Protein AF-0000000066106221 (afdb_homodimer)

Sequence (458 aa):
MFNNSFWIFFAIIHFIIVLLFYKGFGKMGLFVWIGFATVCANLQVVKTVELFGLTATLGNVMYGTIFFATDVLNEKYGPAEARKAVWLGFSTLLTLTFVMQGVLLFEPASSDISQTALETIFGFLPRVALGSLLAFIFSQTLDVYVYSAIRRIFPSDRLLWLRNGGSTAVSQLFDTFIFTAVAFLGIYPADVWLHIFISTYLIKFAVSLISLPYAYAAKKMIPNDERSSMFNNSFWIFFAIIHFIIVLLFYKGFGKMGLFVWIGFATVCANLQVVKTVELFGLTATLGNVMYGTIFFATDVLNEKYGPAEARKAVWLGFSTLLTLTFVMQGVLLFEPASSDISQTALETIFGFLPRVALGSLLAFIFSQTLDVYVYSAIRRIFPSDRLLWLRNGGSTAVSQLFDTFIFTAVAFLGIYPADVWLHIFISTYLIKFAVSLISLPYAYAAKKMIPNDERSS

Radius of gyration: 23.15 Å; Cα contacts (8 Å, |Δi|>4): 607; chains: 2; bounding box: 80×56×46 Å

Secondary structure (DSSP, 8-state):
-HHHHHHHHHHHHHHHHHHHHHHHHHHHHHHHHHHHHHHHHHHHTT-EEEETTEEEETHHHHHHHHHHHHHHHHHHH-HHHHHHHHHHHHHHHHHHHHHHHHHHHSPBPTT---HHHHHHHHTTHHHHHHHHHHHHHHHHHHHHHHHHHHHHH---GGGHHHHHHHHHHHHHHHHHHHHHHHHHBTTB-HHHHHHHHHHHHHHHHHHHHHHHHHHHHHHH---TTTTT-/-HHHHHHHHHHHHHHHHHHHHHHHHHHHHHHHHHHHHHHHHHHHTT-EEEETTEEEETHHHHHHHHHHHHHHHHHHH-HHHHHHHHHHHHHHHHHHHHHHHHHHHSPBPTT---HHHHHHHHTTHHHHHHHHHHHHHHHHHHHHHHHHHHHHH---GGGHHHHHHHHHHHHHHHHHHHHHHHHHBTTB-HHHHHHHHHHHHHHHHHHHHHHHHHHHHHHH---TTTTT-

Organism: Bacillus subtilis (strain 168) (NCBI:txid224308)

Foldseek 3Di:
DVCAVVLVVVLLVLLVVLLVLCQAPNLVSLLVLLLVLLVVLLQQQLDWDAYPNFIATSSLSSVLSNVLSLVLCCVPVRVVSSVVSVVSNLVSLVVVLVVLVVVLPDDDDPPDDCNVVSCSRNVLSVQLSVLQVVLVVQLVVQLVVQLVVVCVVVVDVVCVVVSNVVSNLVSVLSSLVSNLCSRCVPPDDPVNSVRHSVCSSVVNVVSNVVSVVSSVVSVVHDHPVRVVD/DVCAVVLVVVLLVLLVVLLVLCQAPNLVSLLVLLLVLLVVLLQQQLDWDAYPNFIATSSLSSVLSNVLSLVLCCVPVRVVSSVVSVVSNLVSLVVVLVVLVVVLPDDDDPPDDCNVVSCSRNVLSVQLSVLQVVLVVQLVVQLVVQLVVVCVVVVDVVCVVVSNVVSNLVSVLSSLVSNLCSRCVPPDDPVNSVRHSVCSSVVNVVSNVVSVVSSVVSVVRDHPVRVVD

Nearest PDB structures (foldseek):
  3oib-assembly1_A  TM=2.694E-01  e=7.661E+00  Mycolicibacterium smegmatis MC2 155
  7xgf-assembly2_D  TM=2.205E-01  e=6.653E+00  synthetic construct
  3oib-assembly1_A  TM=2.694E-01  e=7.526E+00  Mycolicibacterium smegmatis MC2 155
  7xgf-assembly2_D  TM=2.204E-01  e=6.531E+00  synthetic construct

pLDDT: mean 87.38, std 8.88, range [43.72, 96.81]

InterPro domains:
  IPR003744 Queuosine precursor transporter [MF_02088] (28-228)
  IPR003744 Queuosine precursor transporter [PF02592] (57-217)
  IPR003744 Queuosine precursor transporter [PTHR34300] (17-222)
  IPR003744 Queuosine precursor transporter [TIGR00697] (26-224)

Solvent-accessible surface area (backbone atoms only — not comparable to full-atom values): 22861 Å² total; per-residue (Å²): 114,64,44,46,58,49,46,53,53,50,46,53,51,52,53,50,50,52,49,48,34,26,39,64,46,22,74,61,24,39,47,23,43,31,26,37,33,47,54,49,18,59,62,30,45,60,33,30,24,54,44,90,89,27,44,24,49,58,15,55,54,38,50,42,49,38,52,49,41,38,48,51,33,28,73,77,67,31,63,68,52,23,52,50,46,52,50,46,31,49,50,40,50,51,48,50,42,53,53,53,54,54,59,68,68,49,64,66,29,93,83,40,80,34,64,68,30,48,44,65,60,51,64,50,35,59,40,40,51,49,11,51,52,50,16,48,58,50,21,56,53,40,27,55,51,42,30,52,53,40,36,69,76,49,67,54,75,87,41,43,66,53,34,53,50,48,19,46,52,52,20,47,51,52,22,43,49,42,22,45,47,54,46,38,60,86,77,46,56,69,70,56,45,51,28,30,43,51,37,51,53,52,44,52,52,52,44,54,58,66,43,46,67,54,51,56,49,54,70,71,54,74,21,60,73,57,59,83,106,112,64,45,46,59,49,46,53,53,50,46,54,51,51,54,51,49,52,49,47,34,25,38,63,46,22,73,59,24,38,47,22,44,32,26,36,33,48,54,50,19,59,64,29,43,60,34,30,24,53,44,92,90,26,44,23,50,58,15,54,54,37,48,40,49,39,53,50,42,37,48,50,33,28,72,75,67,31,64,68,51,23,51,51,46,51,52,46,30,50,50,41,50,52,48,48,42,53,52,54,54,54,59,69,70,51,62,66,28,94,83,40,80,32,63,68,28,48,44,66,60,51,65,51,36,60,39,39,51,48,11,50,51,51,16,49,57,50,23,56,55,40,28,57,52,42,29,52,52,39,37,69,75,50,68,53,75,88,41,44,65,55,33,52,51,47,17,48,54,52,19,46,50,51,22,42,49,42,23,45,47,54,46,38,60,87,78,46,56,70,69,56,46,52,29,30,44,52,36,51,54,51,44,51,52,51,44,54,59,65,44,46,66,53,50,56,48,55,71,71,54,75,21,60,73,58,57,82,105

Structure (mmCIF, N/CA/C/O backbone):
data_AF-0000000066106221-model_v1
#
loop_
_entity.id
_entity.type
_entity.pdbx_description
1 polymer 'Probable queuosine precursor transporter'
#
loop_
_atom_site.group_PDB
_atom_site.id
_atom_site.type_symbol
_atom_site.label_atom_id
_atom_site.label_alt_id
_atom_site.label_comp_id
_atom_site.label_asym_id
_atom_site.label_entity_id
_atom_site.label_seq_id
_atom_site.pdbx_PDB_ins_code
_atom_site.Cartn_x
_atom_site.Cartn_y
_atom_site.Cartn_z
_atom_site.occupancy
_atom_site.B_iso_or_equiv
_atom_site.auth_seq_id
_atom_site.auth_comp_id
_atom_site.auth_asym_id
_atom_site.auth_atom_id
_atom_site.pdbx_PDB_model_num
ATOM 1 N N . MET A 1 1 ? -9.562 -27.922 7.234 1 73.75 1 MET A N 1
ATOM 2 C CA . MET A 1 1 ? -9.992 -27.375 8.516 1 73.75 1 MET A CA 1
ATOM 3 C C . MET A 1 1 ? -9.086 -26.234 8.945 1 73.75 1 MET A C 1
ATOM 5 O O . MET A 1 1 ? -9.555 -25.203 9.445 1 73.75 1 MET A O 1
ATOM 9 N N . PHE A 1 2 ? -7.914 -26.234 8.562 1 89 2 PHE A N 1
ATOM 10 C CA . PHE A 1 2 ? -6.945 -25.234 8.977 1 89 2 PHE A CA 1
ATOM 11 C C . PHE A 1 2 ? -7.297 -23.875 8.383 1 89 2 PHE A C 1
ATOM 13 O O . PHE A 1 2 ? -7.41 -22.875 9.109 1 89 2 PHE A O 1
ATOM 20 N N . ASN A 1 3 ? -7.652 -23.828 7.145 1 94.31 3 ASN A N 1
ATOM 21 C CA . ASN A 1 3 ? -7.922 -22.562 6.469 1 94.31 3 ASN A CA 1
ATOM 22 C C . ASN A 1 3 ? -9.133 -21.859 7.066 1 94.31 3 ASN A C 1
ATOM 24 O O . ASN A 1 3 ? -9.148 -20.625 7.172 1 94.31 3 ASN A O 1
ATOM 28 N N . ASN A 1 4 ? -10.062 -22.594 7.453 1 93.25 4 ASN A N 1
ATOM 29 C CA . ASN A 1 4 ? -11.281 -21.969 7.973 1 93.25 4 ASN A CA 1
ATOM 30 C C . ASN A 1 4 ? -11.023 -21.25 9.297 1 93.25 4 ASN A C 1
ATOM 32 O O . ASN A 1 4 ? -11.375 -20.078 9.445 1 93.25 4 ASN A O 1
ATOM 36 N N . SER A 1 5 ? -10.414 -21.953 10.234 1 93.12 5 SER A N 1
ATOM 37 C CA . SER A 1 5 ? -10.125 -21.344 11.523 1 93.12 5 SER A CA 1
ATOM 38 C C . SER A 1 5 ? -9.109 -20.219 11.391 1 93.12 5 SER A C 1
ATOM 40 O O . SER A 1 5 ? -9.234 -19.188 12.039 1 93.12 5 SER A O 1
ATOM 42 N N . PHE A 1 6 ? -8.156 -20.438 10.562 1 94.31 6 PHE A N 1
ATOM 43 C CA . PHE A 1 6 ? -7.121 -19.438 10.367 1 94.31 6 PHE A CA 1
ATOM 44 C C . PHE A 1 6 ? -7.691 -18.188 9.711 1 94.31 6 PHE A C 1
ATOM 46 O O . PHE A 1 6 ? -7.266 -17.062 10.016 1 94.31 6 PHE A O 1
ATOM 53 N N . TRP A 1 7 ? -8.617 -18.391 8.883 1 93.81 7 TRP A N 1
ATOM 54 C CA . TRP A 1 7 ? -9.242 -17.25 8.203 1 93.81 7 TRP A CA 1
ATOM 55 C C . TRP A 1 7 ? -9.969 -16.359 9.195 1 93.81 7 TRP A C 1
ATOM 57 O O . TRP A 1 7 ? -9.867 -15.133 9.125 1 93.81 7 TRP A O 1
ATOM 67 N N . ILE A 1 8 ? -10.664 -16.969 10.094 1 93.12 8 ILE A N 1
ATOM 68 C CA . ILE A 1 8 ? -11.391 -16.203 11.109 1 93.12 8 ILE A CA 1
ATOM 69 C C . ILE A 1 8 ? -10.398 -15.438 11.977 1 93.12 8 ILE A C 1
ATOM 71 O O . ILE A 1 8 ? -10.578 -14.242 12.219 1 93.12 8 ILE A O 1
ATOM 75 N N . PHE A 1 9 ? -9.414 -16.109 12.406 1 93.75 9 PHE A N 1
ATOM 76 C CA . PHE A 1 9 ? -8.367 -15.477 13.203 1 93.75 9 PHE A CA 1
ATOM 77 C C . PHE A 1 9 ? -7.723 -14.328 12.43 1 93.75 9 PHE A C 1
ATOM 79 O O . PHE A 1 9 ? -7.492 -13.258 12.984 1 93.75 9 PHE A O 1
ATOM 86 N N . PHE A 1 10 ? -7.496 -14.609 11.234 1 93.5 10 PHE A N 1
ATOM 87 C CA . PHE A 1 10 ? -6.875 -13.633 10.344 1 93.5 10 PHE A CA 1
ATOM 88 C C . PHE A 1 10 ? -7.75 -12.398 10.203 1 93.5 10 PHE A C 1
ATOM 90 O O . PHE A 1 10 ? -7.254 -11.266 10.266 1 93.5 10 PHE A O 1
ATOM 97 N N . ALA A 1 11 ? -9 -12.57 10.047 1 93.38 11 ALA A N 1
ATOM 98 C CA . ALA A 1 11 ? -9.953 -11.469 9.922 1 93.38 11 ALA A CA 1
ATOM 99 C C . ALA A 1 11 ? -9.969 -10.625 11.195 1 93.38 11 ALA A C 1
ATOM 101 O O . ALA A 1 11 ? -9.906 -9.398 11.141 1 93.38 11 ALA A O 1
ATOM 102 N N . ILE A 1 12 ? -9.984 -11.273 12.312 1 94.06 12 ILE A N 1
ATOM 103 C CA . ILE A 1 12 ? -10.031 -10.602 13.602 1 94.06 12 ILE A CA 1
ATOM 104 C C . ILE A 1 12 ? -8.781 -9.734 13.773 1 94.06 12 ILE A C 1
ATOM 106 O O . ILE A 1 12 ? -8.891 -8.562 14.141 1 94.06 12 ILE A O 1
ATOM 110 N N . ILE A 1 13 ? -7.691 -10.281 13.453 1 94.81 13 ILE A N 1
ATOM 111 C CA . ILE A 1 13 ? -6.422 -9.578 13.625 1 94.81 13 ILE A CA 1
ATOM 112 C C . ILE A 1 13 ? -6.387 -8.352 12.719 1 94.81 13 ILE A C 1
ATOM 114 O O . ILE A 1 13 ? -5.898 -7.293 13.109 1 94.81 13 ILE A O 1
ATOM 118 N N . HIS A 1 14 ? -6.883 -8.484 11.508 1 95.56 14 HIS A N 1
ATOM 119 C CA . HIS A 1 14 ? -6.898 -7.359 10.578 1 95.56 14 HIS A CA 1
ATOM 120 C C . HIS A 1 14 ? -7.715 -6.195 11.133 1 95.56 14 HIS A C 1
ATOM 122 O O . HIS A 1 14 ? -7.281 -5.043 11.07 1 95.56 14 HIS A O 1
ATOM 128 N N . PHE A 1 15 ? -8.844 -6.465 11.734 1 94.94 15 PHE A N 1
ATOM 129 C CA . PHE A 1 15 ? -9.68 -5.398 12.266 1 94.94 15 PHE A CA 1
ATOM 130 C C . PHE A 1 15 ? -9.047 -4.777 13.5 1 94.94 15 PHE A C 1
ATOM 132 O O . PHE A 1 15 ? -9.188 -3.574 13.734 1 94.94 15 PHE A O 1
ATOM 139 N N . ILE A 1 16 ? -8.352 -5.559 14.258 1 95.44 16 ILE A N 1
ATOM 140 C CA . ILE A 1 16 ? -7.625 -5.035 15.406 1 95.44 16 ILE A CA 1
ATOM 141 C C . ILE A 1 16 ? -6.531 -4.082 14.938 1 95.44 16 ILE A C 1
ATOM 143 O O . ILE A 1 16 ? -6.328 -3.016 15.523 1 95.44 16 ILE A O 1
ATOM 147 N N . ILE A 1 17 ? -5.871 -4.434 13.883 1 96.38 17 ILE A N 1
ATOM 148 C CA . ILE A 1 17 ? -4.789 -3.611 13.359 1 96.38 17 ILE A CA 1
ATOM 149 C C . ILE A 1 17 ? -5.348 -2.281 12.859 1 96.38 17 ILE A C 1
ATOM 151 O O . ILE A 1 17 ? -4.734 -1.229 13.055 1 96.38 17 ILE A O 1
ATOM 155 N N . VAL A 1 18 ? -6.492 -2.314 12.203 1 95.62 18 VAL A N 1
ATOM 156 C CA . VAL A 1 18 ? -7.113 -1.078 11.742 1 95.62 18 VAL A CA 1
ATOM 157 C C . VAL A 1 18 ? -7.387 -0.164 12.938 1 95.62 18 VAL A C 1
ATOM 159 O O . VAL A 1 18 ? -7.109 1.036 12.883 1 95.62 18 VAL A O 1
ATOM 162 N N . LEU A 1 19 ? -7.879 -0.753 14.023 1 94.5 19 LEU A N 1
ATOM 163 C CA . LEU A 1 19 ? -8.18 0.028 15.219 1 94.5 19 LEU A CA 1
ATOM 164 C C . LEU A 1 19 ? -6.906 0.604 15.828 1 94.5 19 LEU A C 1
ATOM 166 O O . LEU A 1 19 ? -6.922 1.707 16.375 1 94.5 19 LEU A O 1
ATOM 170 N N . LEU A 1 20 ? -5.859 -0.131 15.727 1 95 20 LEU A N 1
ATOM 171 C CA . LEU A 1 20 ? -4.586 0.362 16.234 1 95 20 LEU A CA 1
ATOM 172 C C . LEU A 1 20 ? -4.098 1.554 15.414 1 95 20 LEU A C 1
ATOM 174 O O . LEU A 1 20 ? -3.561 2.514 15.977 1 95 20 LEU A O 1
ATOM 178 N N . PHE A 1 21 ? -4.238 1.443 14.109 1 95.5 21 PHE A N 1
ATOM 179 C CA . PHE A 1 21 ? -3.9 2.584 13.266 1 95.5 21 PHE A CA 1
ATOM 180 C C . PHE A 1 21 ? -4.754 3.795 13.617 1 95.5 21 PHE A C 1
ATOM 182 O O . PHE A 1 21 ? -4.258 4.922 13.672 1 95.5 21 PHE A O 1
ATOM 189 N N . TYR A 1 22 ? -6.012 3.52 13.836 1 94.94 22 TYR A N 1
ATOM 190 C CA . TYR A 1 22 ? -6.926 4.598 14.203 1 94.94 22 TYR A CA 1
ATOM 191 C C . 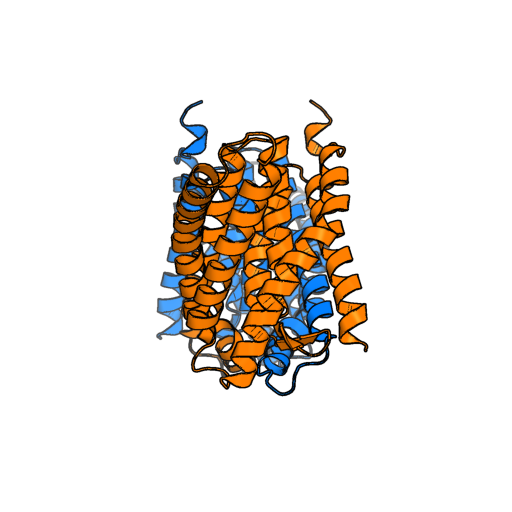TYR A 1 22 ? -6.566 5.176 15.562 1 94.94 22 TYR A C 1
ATOM 193 O O . TYR A 1 22 ? -6.508 6.395 15.734 1 94.94 22 TYR A O 1
ATOM 201 N N . LYS A 1 23 ? -6.344 4.324 16.5 1 93.75 23 LYS A N 1
ATOM 202 C CA . LYS A 1 23 ? -5.992 4.766 17.844 1 93.75 23 LYS A CA 1
ATOM 203 C C . LYS A 1 23 ? -4.68 5.547 17.844 1 93.75 23 LYS A C 1
ATOM 205 O O . LYS A 1 23 ? -4.566 6.578 18.516 1 93.75 23 LYS A O 1
ATOM 210 N N . GLY A 1 24 ? -3.756 5.121 17.125 1 92.5 24 GLY A N 1
ATOM 211 C CA . GLY A 1 24 ? -2.424 5.703 17.141 1 92.5 24 GLY A CA 1
ATOM 212 C C . GLY A 1 24 ? -2.316 6.973 16.312 1 92.5 24 GLY A C 1
ATOM 213 O O . GLY A 1 24 ? -1.62 7.914 16.703 1 92.5 24 GLY A O 1
ATOM 214 N N . PHE A 1 25 ? -3.037 6.977 15.156 1 93.56 25 PHE A N 1
ATOM 215 C CA . PHE A 1 25 ? -2.781 8.078 14.234 1 93.56 25 PHE A CA 1
ATOM 216 C C . PHE A 1 25 ? -4.074 8.812 13.898 1 93.56 25 PHE A C 1
ATOM 218 O O . PHE A 1 25 ? -4.086 9.695 13.039 1 93.56 25 PHE A O 1
ATOM 225 N N . GLY A 1 26 ? -5.18 8.406 14.484 1 92.75 26 GLY A N 1
ATOM 226 C CA . GLY A 1 26 ? -6.445 9.094 14.289 1 92.75 26 GLY A CA 1
ATOM 227 C C . GLY A 1 26 ? -6.973 8.977 12.875 1 92.75 26 GLY A C 1
ATOM 228 O O . GLY A 1 26 ? -6.875 7.91 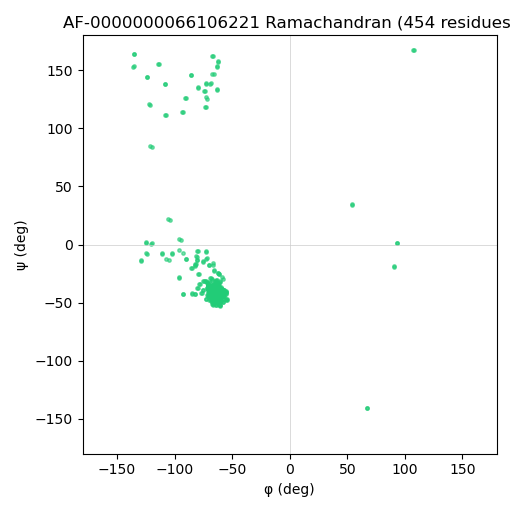12.25 1 92.75 26 GLY A O 1
ATOM 229 N N . LYS A 1 27 ? -7.523 10.07 12.398 1 93.56 27 LYS A N 1
ATOM 230 C CA . LYS A 1 27 ? -8.117 10.125 11.07 1 93.56 27 LYS A CA 1
ATOM 231 C C . LYS A 1 27 ? -7.09 9.797 9.992 1 93.56 27 LYS A C 1
ATOM 233 O O . LYS A 1 27 ? -7.391 9.086 9.031 1 93.56 27 LYS A O 1
ATOM 238 N N . MET A 1 28 ? -5.938 10.242 10.188 1 93.94 28 MET A N 1
ATOM 239 C CA . MET A 1 28 ? -4.844 10 9.25 1 93.94 28 MET A CA 1
ATOM 240 C C . MET A 1 28 ? -4.527 8.508 9.148 1 93.94 28 MET A C 1
ATOM 242 O O . MET A 1 28 ? -4.262 8 8.062 1 93.94 28 MET A O 1
ATOM 246 N N . GLY A 1 29 ? -4.613 7.891 10.266 1 95.62 29 GLY A N 1
ATOM 247 C CA . GLY A 1 29 ? -4.355 6.457 10.281 1 95.62 29 GLY A CA 1
ATOM 248 C C . GLY A 1 29 ? -5.344 5.664 9.445 1 95.62 29 GLY A C 1
ATOM 249 O O . GLY A 1 29 ? -4.965 4.699 8.781 1 95.62 29 GLY A O 1
ATOM 250 N N . LEU A 1 30 ? -6.535 6.082 9.453 1 95.5 30 LEU A N 1
ATOM 251 C CA . LEU A 1 30 ? -7.566 5.41 8.672 1 95.5 30 LEU A CA 1
ATOM 252 C C . LEU A 1 30 ? -7.34 5.621 7.18 1 95.5 30 LEU A C 1
ATOM 254 O O . LEU A 1 30 ? -7.496 4.691 6.383 1 95.5 30 LEU A O 1
ATOM 258 N N . PHE A 1 31 ? -6.949 6.797 6.801 1 95.75 31 PHE A N 1
ATOM 259 C CA . PHE A 1 31 ? -6.695 7.09 5.395 1 95.75 31 PHE A CA 1
ATOM 260 C C . PHE A 1 31 ? -5.496 6.297 4.883 1 95.75 31 PHE A C 1
ATOM 262 O O . PHE A 1 31 ? -5.543 5.727 3.793 1 95.75 31 PHE A O 1
ATOM 269 N N . VAL A 1 32 ? -4.5 6.262 5.641 1 96.81 32 VAL A N 1
ATOM 270 C CA . VAL A 1 32 ? -3.312 5.508 5.254 1 96.81 32 VAL A CA 1
ATOM 271 C C . VAL A 1 32 ? -3.654 4.023 5.148 1 96.81 32 VAL A C 1
ATOM 273 O O . VAL A 1 32 ? -3.195 3.338 4.23 1 96.81 32 VAL A O 1
ATOM 276 N N . TRP A 1 33 ? -4.465 3.568 6.066 1 96.44 33 TRP A N 1
ATOM 277 C CA . TRP A 1 33 ? -4.898 2.176 6.008 1 96.44 33 TRP A CA 1
ATOM 278 C C . TRP A 1 33 ? -5.621 1.885 4.695 1 96.44 33 TRP A C 1
ATOM 280 O O . TRP A 1 33 ? -5.426 0.826 4.094 1 96.44 33 TRP A O 1
ATOM 290 N N . ILE A 1 34 ? -6.449 2.775 4.328 1 94.62 34 ILE A N 1
ATOM 291 C CA . ILE A 1 34 ? -7.215 2.58 3.1 1 94.62 34 ILE A CA 1
ATOM 292 C C . ILE A 1 34 ? -6.262 2.434 1.915 1 94.62 34 ILE A C 1
ATOM 294 O O . ILE A 1 34 ? -6.418 1.525 1.095 1 94.62 34 ILE A O 1
ATOM 298 N N . GLY A 1 35 ? -5.312 3.301 1.796 1 94.44 35 GLY A N 1
ATOM 299 C CA . GLY A 1 35 ? -4.316 3.162 0.749 1 94.44 35 GLY A CA 1
ATOM 300 C C . GLY A 1 35 ? -3.543 1.86 0.83 1 94.44 35 GLY A C 1
ATOM 301 O O . GLY A 1 35 ? -3.383 1.162 -0.174 1 94.44 35 GLY A O 1
ATOM 302 N N . PHE A 1 36 ? -3.143 1.514 2.014 1 96.38 36 PHE A N 1
ATOM 303 C CA . PHE A 1 36 ? -2.385 0.301 2.299 1 96.38 36 PHE A CA 1
ATOM 304 C C . PHE A 1 36 ? -3.211 -0.94 1.982 1 96.38 36 PHE A C 1
ATOM 306 O O . PHE A 1 36 ? -2.742 -1.844 1.288 1 96.38 36 PHE A O 1
ATOM 313 N N . ALA A 1 37 ? -4.391 -0.949 2.531 1 95.44 37 ALA A N 1
ATOM 314 C CA . ALA A 1 37 ? -5.266 -2.109 2.385 1 95.44 37 ALA A CA 1
ATOM 315 C C . ALA A 1 37 ? -5.668 -2.314 0.927 1 95.44 37 ALA A C 1
ATOM 317 O O . ALA A 1 37 ? -5.871 -3.447 0.486 1 95.44 37 ALA A O 1
ATOM 318 N N . THR A 1 38 ? -5.766 -1.211 0.201 1 93.56 38 THR A N 1
ATOM 319 C CA . THR A 1 38 ? -6.07 -1.325 -1.221 1 93.56 38 THR A CA 1
ATOM 320 C C . THR A 1 38 ? -4.984 -2.115 -1.945 1 93.56 38 THR A C 1
ATOM 322 O O . THR A 1 38 ? -5.281 -3.023 -2.721 1 93.56 38 THR A O 1
ATOM 325 N N . VAL A 1 39 ? -3.789 -1.832 -1.646 1 94.62 39 VAL A N 1
ATOM 326 C CA . VAL A 1 39 ? -2.676 -2.541 -2.266 1 94.62 39 VAL A CA 1
ATOM 327 C C . VAL A 1 39 ? -2.68 -4.004 -1.82 1 94.62 39 VAL A C 1
ATOM 329 O O . VAL A 1 39 ? -2.641 -4.91 -2.652 1 94.62 39 VAL A O 1
ATOM 332 N N . CYS A 1 40 ? -2.791 -4.223 -0.545 1 94.94 40 CYS A N 1
ATOM 333 C CA . CYS A 1 40 ? -2.738 -5.57 0.011 1 94.94 40 CYS A CA 1
ATOM 334 C C . CYS A 1 40 ? -3.893 -6.418 -0.506 1 94.94 40 CYS A C 1
ATOM 336 O O . CYS A 1 40 ? -3.723 -7.613 -0.767 1 94.94 40 CYS A O 1
ATOM 338 N N . ALA A 1 41 ? -5.07 -5.797 -0.604 1 93.44 41 ALA A N 1
ATOM 339 C CA . ALA A 1 41 ? -6.234 -6.52 -1.106 1 93.44 41 ALA A CA 1
ATOM 340 C C . ALA A 1 41 ? -5.992 -7.035 -2.521 1 93.44 41 ALA A C 1
ATOM 342 O O . ALA A 1 41 ? -6.371 -8.156 -2.854 1 93.44 41 ALA A O 1
ATOM 343 N N . ASN A 1 42 ? -5.328 -6.273 -3.297 1 90.5 42 ASN A N 1
ATOM 344 C CA . ASN A 1 42 ? -5.078 -6.656 -4.684 1 90.5 42 ASN A CA 1
ATOM 345 C C . ASN A 1 42 ? -3.945 -7.668 -4.793 1 90.5 42 ASN A C 1
ATOM 347 O O . ASN A 1 42 ? -3.904 -8.461 -5.734 1 90.5 42 ASN A O 1
ATOM 351 N N . LEU A 1 43 ? -3.076 -7.66 -3.836 1 91.94 43 LEU A N 1
ATOM 352 C CA . LEU A 1 43 ? -2.059 -8.703 -3.758 1 91.94 43 LEU A CA 1
ATOM 353 C C . LEU A 1 43 ? -2.676 -10.031 -3.344 1 91.94 43 LEU A C 1
ATOM 355 O O . LEU A 1 43 ? -2.299 -11.086 -3.861 1 91.94 43 LEU A O 1
ATOM 359 N N . GLN A 1 44 ? -3.602 -9.914 -2.475 1 93 44 GLN A N 1
ATOM 360 C CA . GLN A 1 44 ? -4.168 -11.125 -1.886 1 93 44 GLN A CA 1
ATOM 361 C C . GLN A 1 44 ? -5.277 -11.695 -2.762 1 93 44 GLN A C 1
ATOM 363 O O . GLN A 1 44 ? -5.645 -12.867 -2.623 1 93 44 GLN A O 1
ATOM 368 N N . VAL A 1 45 ? -5.824 -10.891 -3.609 1 89.38 45 VAL A N 1
ATOM 369 C CA . VAL A 1 45 ? -6.965 -11.305 -4.422 1 89.38 45 VAL A CA 1
ATOM 370 C C . VAL A 1 45 ? -6.535 -12.406 -5.391 1 89.38 45 VAL A C 1
ATOM 372 O O . VAL A 1 45 ? -7.359 -13.227 -5.809 1 89.38 45 VAL A O 1
ATOM 375 N N . VAL A 1 46 ? -5.293 -12.516 -5.703 1 86.94 46 VAL A N 1
ATOM 376 C CA . VAL A 1 46 ? -4.809 -13.484 -6.68 1 86.94 46 VAL A CA 1
ATOM 377 C C . VAL A 1 46 ? -4.652 -14.852 -6.023 1 86.94 46 VAL A C 1
ATOM 379 O O . VAL A 1 46 ? -4.543 -15.875 -6.711 1 86.94 46 VAL A O 1
ATOM 382 N N . LYS A 1 47 ? -4.625 -14.906 -4.762 1 91.38 47 LYS A N 1
ATOM 383 C CA . LYS A 1 47 ? -4.477 -16.172 -4.059 1 91.38 47 LYS A CA 1
ATOM 384 C C . LYS A 1 47 ? -5.84 -16.797 -3.76 1 91.38 47 LYS A C 1
ATOM 386 O O . LYS A 1 47 ? -6.695 -16.172 -3.133 1 91.38 47 LYS A O 1
ATOM 391 N N . THR A 1 48 ? -5.93 -18.031 -4.207 1 92.81 48 THR A N 1
ATOM 392 C CA . THR A 1 48 ? -7.172 -18.75 -3.949 1 92.81 48 THR A CA 1
ATOM 393 C C . THR A 1 48 ? -6.961 -19.844 -2.902 1 92.81 48 THR A C 1
ATOM 395 O O . THR A 1 48 ? -5.926 -20.516 -2.898 1 92.81 48 THR A O 1
ATOM 398 N N . VAL A 1 49 ? -7.93 -19.891 -2.051 1 94.06 49 VAL A N 1
ATOM 399 C CA . VAL A 1 49 ? -7.902 -20.906 -0.994 1 94.06 49 VAL A CA 1
ATOM 400 C C . VAL A 1 49 ? -9.281 -21.547 -0.867 1 94.06 49 VAL A C 1
ATOM 402 O O . VAL A 1 49 ? -10.266 -21.047 -1.412 1 94.06 49 VAL A O 1
ATOM 405 N N . GLU A 1 50 ? -9.297 -22.656 -0.222 1 93.88 50 GLU A N 1
ATOM 406 C CA . GLU A 1 50 ? -10.57 -23.297 0.082 1 93.88 50 GLU A CA 1
ATOM 407 C C . GLU A 1 50 ? -11.086 -22.875 1.455 1 93.88 50 GLU A C 1
ATOM 409 O O . GLU A 1 50 ? -10.438 -23.125 2.473 1 93.88 50 GLU A O 1
ATOM 414 N N . LEU A 1 51 ? -12.203 -22.156 1.406 1 92.56 51 LEU A N 1
ATOM 415 C CA . LEU A 1 51 ? -12.836 -21.703 2.639 1 92.56 51 LEU A CA 1
ATOM 416 C C . LEU A 1 51 ? -14.266 -22.219 2.734 1 92.56 51 LEU A C 1
ATOM 418 O O . LEU A 1 51 ? -15.086 -21.953 1.852 1 92.56 51 LEU A O 1
ATOM 422 N N . PHE A 1 52 ? -14.562 -22.984 3.781 1 91.62 52 PHE A N 1
ATOM 423 C CA . PHE A 1 52 ? -15.906 -23.484 4.066 1 91.62 52 PHE A CA 1
ATOM 424 C C . PHE A 1 52 ? -16.469 -24.219 2.861 1 91.62 52 PHE A C 1
ATOM 426 O O . PHE A 1 52 ? -17.625 -24.016 2.486 1 91.62 52 PHE A O 1
ATOM 433 N N . GLY A 1 53 ? -15.656 -24.875 2.15 1 89.38 53 GLY A N 1
ATOM 434 C CA . GLY A 1 53 ? -16.078 -25.75 1.067 1 89.38 53 GLY A CA 1
ATOM 435 C C . GLY A 1 53 ? -16.109 -25.062 -0.281 1 89.38 53 GLY A C 1
ATOM 436 O O . GLY A 1 53 ? -16.453 -25.672 -1.294 1 89.38 53 GLY A O 1
ATOM 437 N N . LEU A 1 54 ? -15.742 -23.812 -0.33 1 91.81 54 LEU A N 1
ATOM 438 C CA . LEU A 1 54 ? -15.742 -23.047 -1.574 1 91.81 54 LEU A CA 1
ATOM 439 C C . LEU A 1 54 ? -14.359 -22.453 -1.843 1 91.81 54 LEU A C 1
ATOM 441 O O . LEU A 1 54 ? -13.664 -22.062 -0.909 1 91.81 54 LEU A O 1
ATOM 445 N N . THR A 1 55 ? -14.047 -22.422 -3.082 1 92.94 55 THR A N 1
ATOM 446 C CA . THR A 1 55 ? -12.852 -21.688 -3.465 1 92.94 55 THR A CA 1
ATOM 447 C C . THR A 1 55 ? -13.07 -20.188 -3.346 1 92.94 55 THR A C 1
ATOM 449 O O . THR A 1 55 ? -14.07 -19.656 -3.85 1 92.94 55 THR A O 1
ATOM 452 N N . ALA A 1 56 ? -12.18 -19.578 -2.584 1 92.38 56 ALA A N 1
ATOM 453 C CA . ALA A 1 56 ? -12.328 -18.156 -2.324 1 92.38 56 ALA A CA 1
ATOM 454 C C . ALA A 1 56 ? -10.992 -17.422 -2.463 1 92.38 56 ALA A C 1
ATOM 456 O O . ALA A 1 56 ? -9.93 -18.031 -2.336 1 92.38 56 ALA A O 1
ATOM 457 N N . THR A 1 57 ? -11.109 -16.156 -2.787 1 90.75 57 THR A N 1
ATOM 458 C CA . THR A 1 57 ? -9.914 -15.328 -2.814 1 90.75 57 THR A CA 1
ATOM 459 C C . THR A 1 57 ? -9.617 -14.766 -1.43 1 90.75 57 THR A C 1
ATOM 461 O O . THR A 1 57 ? -10.531 -14.5 -0.649 1 90.75 57 THR A O 1
ATOM 464 N N . LEU A 1 58 ? -8.391 -14.609 -1.099 1 92.31 58 LEU A N 1
ATOM 465 C CA . LEU A 1 58 ? -7.996 -14.148 0.228 1 92.31 58 LEU A CA 1
ATOM 466 C C . LEU A 1 58 ? -8.109 -12.633 0.335 1 92.31 58 LEU A C 1
ATOM 468 O O . LEU A 1 58 ? -8.031 -12.078 1.432 1 92.31 58 LEU A O 1
ATOM 472 N N . GLY A 1 59 ? -8.32 -11.906 -0.658 1 90.56 59 GLY A N 1
ATOM 473 C CA . GLY A 1 59 ? -8.391 -10.453 -0.631 1 90.56 59 GLY A CA 1
ATOM 474 C C . GLY A 1 59 ? -9.656 -9.93 0.02 1 90.56 59 GLY A C 1
ATOM 475 O O . GLY A 1 59 ? -9.758 -8.742 0.328 1 90.56 59 GLY A O 1
ATOM 476 N N . ASN A 1 60 ? -10.602 -10.75 0.377 1 89.94 60 ASN A N 1
ATOM 477 C CA . ASN A 1 60 ? -11.922 -10.344 0.846 1 89.94 60 ASN A CA 1
ATOM 478 C C . ASN A 1 60 ? -11.852 -9.719 2.236 1 89.94 60 ASN A C 1
ATOM 480 O O . ASN A 1 60 ? -12.586 -8.773 2.533 1 89.94 60 ASN A O 1
ATOM 484 N N . VAL A 1 61 ? -11 -10.234 3.021 1 91.38 61 VAL A N 1
ATOM 485 C CA . VAL A 1 61 ? -10.875 -9.68 4.367 1 91.38 61 VAL A CA 1
ATOM 486 C C . VAL A 1 61 ? -10.32 -8.266 4.301 1 91.38 61 VAL A C 1
ATOM 488 O O . VAL A 1 61 ? -10.852 -7.352 4.938 1 91.38 61 VAL A O 1
ATOM 491 N N . MET A 1 62 ? -9.312 -8.094 3.514 1 93.31 62 MET A N 1
ATOM 492 C CA . MET A 1 62 ? -8.711 -6.777 3.361 1 93.31 62 MET A CA 1
ATOM 493 C C . MET A 1 62 ? -9.719 -5.781 2.793 1 93.31 62 MET A C 1
ATOM 495 O O . MET A 1 62 ? -9.797 -4.641 3.25 1 93.31 62 MET A O 1
ATOM 499 N N . TYR A 1 63 ? -10.469 -6.223 1.85 1 89.88 63 TYR A N 1
ATOM 500 C CA . TYR A 1 63 ? -11.516 -5.367 1.298 1 89.88 63 TYR A CA 1
ATOM 501 C C . TYR A 1 63 ? -12.523 -4.973 2.371 1 89.88 63 TYR A C 1
ATOM 503 O O . TYR A 1 63 ? -12.969 -3.826 2.42 1 89.88 63 TYR A O 1
ATOM 511 N N . GLY A 1 64 ? -12.812 -5.879 3.174 1 89.5 64 GLY A N 1
ATOM 512 C CA . GLY A 1 64 ? -13.703 -5.594 4.289 1 89.5 64 GLY A CA 1
ATOM 513 C C . GLY A 1 64 ? -13.172 -4.516 5.219 1 89.5 64 GLY A C 1
ATOM 514 O O . GLY A 1 64 ? -13.93 -3.68 5.707 1 89.5 64 GLY A O 1
ATOM 515 N N . THR A 1 65 ? -11.898 -4.566 5.457 1 94.06 65 THR A N 1
ATOM 516 C CA . THR A 1 65 ? -11.305 -3.582 6.355 1 94.06 65 THR A CA 1
ATOM 517 C C . THR A 1 65 ? -11.352 -2.188 5.734 1 94.06 65 THR A C 1
ATOM 519 O O . THR A 1 65 ? -11.422 -1.187 6.449 1 94.06 65 THR A O 1
ATOM 522 N N . ILE A 1 66 ? -11.297 -2.119 4.426 1 92.31 66 ILE A N 1
ATOM 523 C CA . ILE A 1 66 ? -11.414 -0.844 3.73 1 92.31 66 ILE A CA 1
ATOM 524 C C . ILE A 1 66 ? -12.805 -0.258 3.965 1 92.31 66 ILE A C 1
ATOM 526 O O . ILE A 1 66 ? -12.945 0.921 4.301 1 92.31 66 ILE A O 1
ATOM 530 N N . PHE A 1 67 ? -13.781 -1.093 3.848 1 86.12 67 PHE A N 1
ATOM 531 C CA . PHE A 1 67 ? -15.148 -0.657 4.09 1 86.12 67 PHE A CA 1
ATOM 532 C C . PHE A 1 67 ? -15.336 -0.217 5.535 1 86.12 67 PHE A C 1
ATOM 534 O O . PHE A 1 67 ? -15.969 0.803 5.805 1 86.12 67 PHE A O 1
ATOM 541 N N . PHE A 1 68 ? -14.766 -1.007 6.367 1 88.5 68 PHE A N 1
ATOM 542 C CA . PHE A 1 68 ? -14.828 -0.688 7.789 1 88.5 68 PHE A CA 1
ATOM 543 C C . PHE A 1 68 ? -14.219 0.681 8.062 1 88.5 68 PHE A C 1
ATOM 545 O O . PHE A 1 68 ? -14.828 1.516 8.734 1 88.5 68 PHE A O 1
ATOM 552 N N . ALA A 1 69 ? -13.07 0.925 7.574 1 93.12 69 ALA A N 1
ATOM 553 C CA . ALA A 1 69 ? -12.383 2.201 7.777 1 93.12 69 ALA A CA 1
ATOM 554 C C . ALA A 1 69 ? -13.195 3.354 7.188 1 93.12 69 ALA A C 1
ATOM 556 O O . ALA A 1 69 ? -13.297 4.422 7.797 1 93.12 69 ALA A O 1
ATOM 557 N N . THR A 1 70 ? -13.75 3.145 6.027 1 89.38 70 THR A N 1
ATOM 558 C CA . THR A 1 70 ? -14.555 4.168 5.371 1 89.38 70 THR A CA 1
ATOM 559 C C . THR A 1 70 ? -15.805 4.477 6.184 1 89.38 70 THR A C 1
ATOM 561 O O . THR A 1 70 ? -16.203 5.641 6.305 1 89.38 70 THR A O 1
ATOM 564 N N . ASP A 1 71 ? -16.375 3.521 6.766 1 84.56 71 ASP A N 1
ATOM 565 C CA . ASP A 1 71 ? -17.562 3.701 7.613 1 84.56 71 ASP A CA 1
ATOM 566 C C . ASP A 1 71 ? -17.219 4.512 8.859 1 84.56 71 ASP A C 1
ATOM 568 O O . ASP A 1 71 ? -17.984 5.383 9.273 1 84.56 71 ASP A O 1
ATOM 572 N N . VAL A 1 72 ? -16.109 4.172 9.445 1 88.94 72 VAL A N 1
ATOM 573 C CA . VAL A 1 72 ? -15.68 4.906 10.633 1 88.94 72 VAL A CA 1
ATOM 574 C C . VAL A 1 72 ? -15.453 6.375 10.273 1 88.94 72 VAL A C 1
ATOM 576 O O . VAL A 1 72 ? -15.867 7.27 11.008 1 88.94 72 VAL A O 1
ATOM 579 N N . LEU A 1 73 ? -14.852 6.598 9.133 1 90.38 73 LEU A N 1
ATOM 580 C CA . LEU A 1 73 ? -14.625 7.961 8.664 1 90.38 73 LEU A CA 1
ATOM 581 C C . LEU A 1 73 ? -15.945 8.688 8.445 1 90.38 73 LEU A C 1
ATOM 583 O O . LEU A 1 73 ? -16.078 9.867 8.797 1 90.38 73 LEU A O 1
ATOM 587 N N . ASN A 1 74 ? -16.859 7.996 7.887 1 87.62 74 ASN A N 1
ATOM 588 C CA . ASN A 1 74 ? -18.172 8.578 7.629 1 87.62 74 ASN A CA 1
ATOM 589 C C . ASN A 1 74 ? -18.891 8.938 8.93 1 87.62 74 ASN A C 1
ATOM 591 O O . ASN A 1 74 ? -19.422 10.039 9.062 1 87.62 74 ASN A O 1
ATOM 595 N N . GLU A 1 75 ? -18.859 8.133 9.844 1 84.62 75 GLU A N 1
ATOM 596 C CA . GLU A 1 75 ? -19.609 8.273 11.094 1 84.62 75 GLU A CA 1
ATOM 597 C C . GLU A 1 75 ? -18.969 9.312 12 1 84.62 75 GLU A C 1
ATOM 599 O O . GLU A 1 75 ? -19.656 10.117 12.625 1 84.62 75 GLU A O 1
ATOM 604 N N . LYS A 1 76 ? -17.688 9.32 12.031 1 88.25 76 LYS A N 1
ATOM 605 C CA . LYS A 1 76 ? -17 10.148 13.016 1 88.25 76 LYS A CA 1
ATOM 606 C C . LYS A 1 76 ? -16.594 11.492 12.414 1 88.25 76 LYS A C 1
ATOM 608 O O . LYS A 1 76 ? -16.531 12.5 13.117 1 88.25 76 LYS A O 1
ATOM 613 N N . TYR A 1 77 ? -16.359 11.5 11.117 1 90.56 77 TYR A N 1
ATOM 614 C CA . TYR A 1 77 ? -15.773 12.711 10.547 1 90.56 77 TYR A CA 1
ATOM 615 C C . TYR A 1 77 ? -16.641 13.25 9.414 1 90.56 77 TYR A C 1
ATOM 617 O O . TYR A 1 77 ? -16.344 14.312 8.852 1 90.56 77 TYR A O 1
ATOM 625 N N . GLY A 1 78 ? -17.688 12.484 8.984 1 85.25 78 GLY A N 1
ATOM 626 C CA . GLY A 1 78 ? -18.641 13 8.031 1 85.25 78 GLY A CA 1
ATOM 627 C C . GLY A 1 78 ? -18.5 12.391 6.648 1 85.25 78 GLY A C 1
ATOM 628 O O . GLY A 1 78 ? -17.516 11.727 6.359 1 85.25 78 GLY A O 1
ATOM 629 N N . PRO A 1 79 ? -19.484 12.602 5.789 1 88.31 79 PRO A N 1
ATOM 630 C CA . PRO A 1 79 ? -19.531 11.977 4.465 1 88.31 79 PRO A CA 1
ATOM 631 C C . PRO A 1 79 ? -18.438 12.516 3.527 1 88.31 79 PRO A C 1
ATOM 633 O O . PRO A 1 79 ? -17.969 11.789 2.654 1 88.31 79 PRO A O 1
ATOM 636 N N . ALA A 1 80 ? -18.031 13.711 3.697 1 88.5 80 ALA A N 1
ATOM 637 C CA . ALA A 1 80 ? -16.984 14.289 2.852 1 88.5 80 ALA A CA 1
ATOM 638 C C . ALA A 1 80 ? -15.68 13.531 3.004 1 88.5 80 ALA A C 1
ATOM 640 O O . ALA A 1 80 ? -15 13.242 2.016 1 88.5 80 ALA A O 1
ATOM 641 N N . GLU A 1 81 ? -15.422 13.164 4.254 1 91.19 81 GLU A N 1
ATOM 642 C CA . GLU A 1 81 ? -14.195 12.414 4.523 1 91.19 81 GLU A CA 1
ATOM 643 C C . GLU A 1 81 ? -14.289 10.992 3.977 1 91.19 81 GLU A C 1
ATOM 645 O O . GLU A 1 81 ? -13.297 10.445 3.488 1 91.19 81 GLU A O 1
ATOM 650 N N . ALA A 1 82 ? -15.445 10.477 4.059 1 88.5 82 ALA A N 1
ATOM 651 C CA . ALA A 1 82 ? -15.656 9.148 3.504 1 88.5 82 ALA A CA 1
ATOM 652 C C . ALA A 1 82 ? -15.477 9.148 1.987 1 88.5 82 ALA A C 1
ATOM 654 O O . ALA A 1 82 ? -14.852 8.242 1.428 1 88.5 82 ALA A O 1
ATOM 655 N N . ARG A 1 83 ? -15.984 10.133 1.337 1 88.75 83 ARG A N 1
ATOM 656 C CA . ARG A 1 83 ? -15.828 10.266 -0.109 1 88.75 83 ARG A CA 1
ATOM 657 C C . ARG A 1 83 ? -14.359 10.445 -0.489 1 88.75 83 ARG A C 1
ATOM 659 O O . ARG A 1 83 ? -13.898 9.867 -1.474 1 88.75 83 ARG A O 1
ATOM 666 N N . LYS A 1 84 ? -13.734 11.242 0.269 1 91.19 84 LYS A N 1
ATOM 667 C CA . LYS A 1 84 ? -12.305 11.453 0.059 1 91.19 84 LYS A CA 1
ATOM 668 C C . LYS A 1 84 ? -11.539 10.133 0.162 1 91.19 84 LYS A C 1
ATOM 670 O O . LYS A 1 84 ? -10.625 9.883 -0.623 1 91.19 84 LYS A O 1
ATOM 675 N N . ALA A 1 85 ? -11.953 9.344 1.083 1 90.81 85 ALA A N 1
ATOM 676 C CA . ALA A 1 85 ? -11.312 8.047 1.299 1 90.81 85 ALA A CA 1
ATOM 677 C C . ALA A 1 85 ? -11.516 7.129 0.096 1 90.81 85 ALA A C 1
ATOM 679 O O . ALA A 1 85 ? -10.602 6.41 -0.306 1 90.81 85 ALA A O 1
ATOM 680 N N . VAL A 1 86 ? -12.656 7.207 -0.45 1 87.31 86 VAL A N 1
ATOM 681 C CA . VAL A 1 86 ? -12.977 6.379 -1.609 1 87.31 86 VAL A CA 1
ATOM 682 C C . VAL A 1 86 ? -12.109 6.805 -2.797 1 87.31 86 VAL A C 1
ATOM 684 O O . VAL A 1 86 ? -11.516 5.957 -3.471 1 87.31 86 VAL A O 1
ATOM 687 N N . TRP A 1 87 ? -11.992 8.055 -3.014 1 90.12 87 TRP A N 1
ATOM 688 C CA . TRP A 1 87 ? -11.203 8.562 -4.129 1 90.12 87 TRP A CA 1
ATOM 689 C C . TRP A 1 87 ? -9.719 8.258 -3.932 1 90.12 87 TRP A C 1
ATOM 691 O O . TRP A 1 87 ? -9.008 7.969 -4.895 1 90.12 87 TRP A O 1
ATOM 701 N N . LEU A 1 88 ? -9.344 8.336 -2.734 1 91.94 88 LEU A N 1
ATOM 702 C CA . LEU A 1 88 ? -7.949 8.023 -2.428 1 91.94 88 LEU A CA 1
ATOM 703 C C . LEU A 1 88 ? -7.656 6.551 -2.684 1 91.94 88 LEU A C 1
ATOM 705 O O . LEU A 1 88 ? -6.59 6.203 -3.195 1 91.94 88 LEU A O 1
ATOM 709 N N . GLY A 1 89 ? -8.625 5.754 -2.283 1 91.31 89 GLY A N 1
ATOM 710 C CA . GLY A 1 89 ? -8.477 4.336 -2.572 1 91.31 89 GLY A CA 1
ATOM 711 C C . GLY A 1 89 ? -8.383 4.039 -4.059 1 91.31 89 GLY A C 1
ATOM 712 O O . GLY A 1 89 ? -7.527 3.262 -4.488 1 91.31 89 GLY A O 1
ATOM 713 N N . PHE A 1 90 ? -9.172 4.695 -4.758 1 90.19 90 PHE A N 1
ATOM 714 C CA . PHE A 1 90 ? -9.18 4.508 -6.203 1 90.19 90 PHE A CA 1
ATOM 715 C C . PHE A 1 90 ? -7.879 5.012 -6.82 1 90.19 90 PHE A C 1
ATOM 717 O O . PHE A 1 90 ? -7.316 4.371 -7.707 1 90.19 90 PHE A O 1
ATOM 724 N N . SER A 1 91 ? -7.469 6.141 -6.441 1 93.69 91 SER A N 1
ATOM 725 C CA . SER A 1 91 ? -6.215 6.703 -6.934 1 93.69 91 SER A CA 1
ATOM 726 C C . SER A 1 91 ? -5.039 5.777 -6.633 1 93.69 91 SER A C 1
ATOM 728 O O . SER A 1 91 ? -4.148 5.609 -7.465 1 93.69 91 SER A O 1
ATOM 730 N N . THR A 1 92 ? -5.09 5.199 -5.461 1 94.88 92 THR A N 1
ATOM 731 C CA . THR A 1 92 ? -4.035 4.27 -5.066 1 94.88 92 THR A CA 1
ATOM 732 C C . THR A 1 92 ? -4.039 3.035 -5.961 1 94.88 92 THR A C 1
ATOM 734 O O . THR A 1 92 ? -2.982 2.572 -6.395 1 94.88 92 THR A O 1
ATOM 737 N N . LEU A 1 93 ? -5.191 2.555 -6.234 1 93.62 93 LEU A N 1
ATOM 738 C CA . LEU A 1 93 ? -5.324 1.388 -7.098 1 93.62 93 LEU A CA 1
ATOM 739 C C . LEU A 1 93 ? -4.793 1.686 -8.5 1 93.62 93 LEU A C 1
ATOM 741 O O . LEU A 1 93 ? -4.051 0.885 -9.07 1 93.62 93 LEU A O 1
ATOM 745 N N . LEU A 1 94 ? -5.172 2.791 -9.023 1 93.75 94 LEU A N 1
ATOM 746 C CA . LEU A 1 94 ? -4.723 3.186 -10.352 1 93.75 94 LEU A CA 1
ATOM 747 C C . LEU A 1 94 ? -3.211 3.375 -10.383 1 93.75 94 LEU A C 1
ATOM 749 O O . LEU A 1 94 ? -2.545 2.941 -11.328 1 93.75 94 LEU A O 1
ATOM 753 N N . THR A 1 95 ? -2.736 4.047 -9.391 1 96.12 95 THR A N 1
ATOM 754 C CA . THR A 1 95 ? -1.3 4.277 -9.305 1 96.12 95 THR A CA 1
ATOM 755 C C . THR A 1 95 ? -0.544 2.957 -9.195 1 96.12 95 THR A C 1
ATOM 757 O O . THR A 1 95 ? 0.477 2.764 -9.859 1 96.12 95 THR A O 1
ATOM 760 N N . LEU A 1 96 ? -1.052 2.068 -8.328 1 95.5 96 LEU A N 1
ATOM 761 C CA . LEU A 1 96 ? -0.444 0.749 -8.188 1 95.5 96 LEU A CA 1
ATOM 762 C C . LEU A 1 96 ? -0.366 0.042 -9.539 1 95.5 96 LEU A C 1
ATOM 764 O O . LEU A 1 96 ? 0.679 -0.505 -9.898 1 95.5 96 LEU A O 1
ATOM 768 N N . THR A 1 97 ? -1.468 0.066 -10.234 1 94.94 97 THR A N 1
ATOM 769 C CA . THR A 1 97 ? -1.544 -0.591 -11.539 1 94.94 97 THR A CA 1
ATOM 770 C C . THR A 1 97 ? -0.535 0.015 -12.508 1 94.94 97 THR A C 1
ATOM 772 O O . THR A 1 97 ? 0.233 -0.709 -13.148 1 94.94 97 THR A O 1
ATOM 775 N N . PHE A 1 98 ? -0.52 1.269 -12.531 1 95.06 98 PHE A N 1
ATOM 776 C CA . PHE A 1 98 ? 0.372 1.979 -13.438 1 95.06 98 PHE A CA 1
ATOM 777 C C . PHE A 1 98 ? 1.83 1.717 -13.086 1 95.06 98 PHE A C 1
ATOM 779 O O . PHE A 1 98 ? 2.635 1.374 -13.953 1 95.06 98 PHE A O 1
ATOM 786 N N . VAL A 1 99 ? 2.213 1.868 -11.883 1 95.12 99 VAL A N 1
ATOM 787 C CA . VAL A 1 99 ? 3.586 1.753 -11.406 1 95.12 99 VAL A CA 1
ATOM 788 C C . VAL A 1 99 ? 4.086 0.323 -11.609 1 95.12 99 VAL A C 1
ATOM 790 O O . VAL A 1 99 ? 5.176 0.109 -12.141 1 95.12 99 VAL A O 1
ATOM 793 N N . MET A 1 100 ? 3.291 -0.646 -11.234 1 94.75 100 MET A N 1
ATOM 794 C CA . MET A 1 100 ? 3.75 -2.031 -11.297 1 94.75 100 MET A CA 1
ATOM 795 C C . MET A 1 100 ? 3.801 -2.52 -12.742 1 94.75 100 MET A C 1
ATOM 797 O O . MET A 1 100 ? 4.621 -3.375 -13.086 1 94.75 100 MET A O 1
ATOM 801 N N . GLN A 1 101 ? 2.895 -1.992 -13.594 1 94.44 101 GLN A N 1
ATOM 802 C CA . GLN A 1 101 ? 3.031 -2.295 -15.016 1 94.44 101 GLN A CA 1
ATOM 803 C C . GLN A 1 101 ? 4.344 -1.748 -15.57 1 94.44 101 GLN A C 1
ATOM 805 O O . GLN A 1 101 ? 4.965 -2.371 -16.438 1 94.44 101 GLN A O 1
ATOM 810 N N . GLY A 1 102 ? 4.754 -0.586 -15.133 1 94.69 102 GLY A N 1
ATOM 811 C CA . GLY A 1 102 ? 6.051 -0.046 -15.5 1 94.69 102 GLY A CA 1
ATOM 812 C C . GLY A 1 102 ? 7.215 -0.897 -15.031 1 94.69 102 GLY A C 1
ATOM 813 O O . GLY A 1 102 ? 8.188 -1.085 -15.758 1 94.69 102 GLY A O 1
ATOM 814 N N . VAL A 1 103 ? 7.109 -1.391 -13.844 1 94.19 103 VAL A N 1
ATOM 815 C CA . VAL A 1 103 ? 8.141 -2.24 -13.258 1 94.19 103 VAL A CA 1
ATOM 816 C C . VAL A 1 103 ? 8.344 -3.479 -14.133 1 94.19 103 VAL A C 1
ATOM 818 O O . VAL A 1 103 ? 9.477 -3.914 -14.344 1 94.19 103 VAL A O 1
ATOM 821 N N . LEU A 1 104 ? 7.297 -4.035 -14.68 1 93.94 104 LEU A N 1
ATOM 822 C CA . LEU A 1 104 ? 7.34 -5.258 -15.477 1 93.94 104 LEU A CA 1
ATOM 823 C C . LEU A 1 104 ? 8.023 -5.008 -16.812 1 93.94 104 LEU A C 1
ATOM 825 O O . LEU A 1 104 ? 8.492 -5.949 -17.469 1 93.94 104 LEU A O 1
ATOM 829 N N . LEU A 1 105 ? 8.148 -3.748 -17.234 1 93.94 105 LEU A N 1
ATOM 830 C CA . LEU A 1 105 ? 8.727 -3.416 -18.531 1 93.94 105 LEU A CA 1
ATOM 831 C C . LEU A 1 105 ? 10.25 -3.406 -18.453 1 93.94 105 LEU A C 1
ATOM 833 O O . LEU A 1 105 ? 10.93 -3.459 -19.484 1 93.94 105 LEU A O 1
ATOM 837 N N . PHE A 1 106 ? 10.844 -3.32 -17.266 1 94.88 106 PHE A N 1
ATOM 838 C CA . PHE A 1 106 ? 12.289 -3.309 -17.109 1 94.88 106 PHE A CA 1
ATOM 839 C C . PHE A 1 106 ? 12.883 -4.668 -17.453 1 94.88 106 PHE A C 1
ATOM 841 O O . PHE A 1 106 ? 12.32 -5.707 -17.109 1 94.88 106 PHE A O 1
ATOM 848 N N . GLU A 1 107 ? 13.977 -4.621 -18.141 1 94.38 107 GLU A N 1
ATOM 849 C CA . GLU A 1 107 ? 14.711 -5.855 -18.391 1 94.38 107 GLU A CA 1
ATOM 850 C C . GLU A 1 107 ? 15.414 -6.348 -17.141 1 94.38 107 GLU A C 1
ATOM 852 O O . GLU A 1 107 ? 16.25 -5.637 -16.562 1 94.38 107 GLU A O 1
ATOM 857 N N . PRO A 1 108 ? 15.008 -7.527 -16.734 1 94.06 108 PRO A N 1
ATOM 858 C CA . PRO A 1 108 ? 15.617 -8.039 -15.5 1 94.06 108 PRO A CA 1
ATOM 859 C C . PRO A 1 108 ? 17.109 -8.328 -15.656 1 94.06 108 PRO A C 1
ATOM 861 O O . PRO A 1 108 ? 17.562 -8.664 -16.75 1 94.06 108 PRO A O 1
ATOM 864 N N . ALA A 1 109 ? 17.797 -8.109 -14.547 1 92.75 109 ALA A N 1
ATOM 865 C CA . ALA A 1 109 ? 19.188 -8.539 -14.516 1 92.75 109 ALA A CA 1
ATOM 866 C C . ALA A 1 109 ? 19.297 -10.062 -14.555 1 92.75 109 ALA A C 1
ATOM 868 O O . ALA A 1 109 ? 18.312 -10.766 -14.312 1 92.75 109 ALA A O 1
ATOM 869 N N . SER A 1 110 ? 20.469 -10.516 -14.891 1 89.12 110 SER A N 1
ATOM 870 C CA . SER A 1 110 ? 20.703 -11.961 -14.969 1 89.12 110 SER A CA 1
ATOM 871 C C . SER A 1 110 ? 20.5 -12.625 -13.617 1 89.12 110 SER A C 1
ATOM 873 O O . SER A 1 110 ? 20.078 -13.781 -13.547 1 89.12 110 SER A O 1
ATOM 875 N N . SER A 1 111 ? 20.641 -11.891 -12.57 1 86.81 111 SER A N 1
ATOM 876 C CA . SER A 1 111 ? 20.547 -12.445 -11.227 1 86.81 111 SER A CA 1
ATOM 877 C C . SER A 1 111 ? 19.156 -12.266 -10.648 1 86.81 111 SER A C 1
ATOM 879 O O . SER A 1 111 ? 18.891 -12.656 -9.508 1 86.81 111 SER A O 1
ATOM 881 N N . ASP A 1 112 ? 18.266 -11.758 -11.438 1 91.19 112 ASP A N 1
ATOM 882 C CA . ASP A 1 112 ? 16.922 -11.477 -10.93 1 91.19 112 ASP A CA 1
ATOM 883 C C . ASP A 1 112 ? 16.125 -12.758 -10.703 1 91.19 112 ASP A C 1
ATOM 885 O O . ASP A 1 112 ? 16.156 -13.664 -11.547 1 91.19 112 ASP A O 1
ATOM 889 N N . ILE A 1 113 ? 15.406 -12.844 -9.664 1 85.44 113 ILE A N 1
ATOM 890 C CA . ILE A 1 113 ? 14.633 -14.031 -9.336 1 85.44 113 ILE A CA 1
ATOM 891 C C . ILE A 1 113 ? 13.148 -13.672 -9.25 1 85.44 113 ILE A C 1
ATOM 893 O O . ILE A 1 113 ? 12.305 -14.539 -8.992 1 85.44 113 ILE A O 1
ATOM 897 N N . SER A 1 114 ? 12.836 -12.406 -9.492 1 89.94 114 SER A N 1
ATOM 898 C CA . SER A 1 114 ? 11.508 -11.953 -9.102 1 89.94 114 SER A CA 1
ATOM 899 C C . SER A 1 114 ? 10.641 -11.656 -10.32 1 89.94 114 SER A C 1
ATOM 901 O O . SER A 1 114 ? 9.43 -11.492 -10.211 1 89.94 114 SER A O 1
ATOM 903 N N . GLN A 1 115 ? 11.141 -11.664 -11.508 1 91.88 115 GLN A N 1
ATOM 904 C CA . GLN A 1 115 ? 10.414 -11.219 -12.695 1 91.88 115 GLN A CA 1
ATOM 905 C C . GLN A 1 115 ? 9.164 -12.062 -12.922 1 91.88 115 GLN A C 1
ATOM 907 O O . GLN A 1 115 ? 8.062 -11.531 -13.07 1 91.88 115 GLN A O 1
ATOM 912 N N . THR A 1 116 ? 9.305 -13.336 -12.938 1 91.94 116 THR A N 1
ATOM 913 C CA . THR A 1 116 ? 8.188 -14.227 -13.203 1 91.94 116 THR A CA 1
ATOM 914 C C . THR A 1 116 ? 7.133 -14.117 -12.102 1 91.94 116 THR A C 1
ATOM 916 O O . THR A 1 116 ? 5.93 -14.141 -12.383 1 91.94 116 THR A O 1
ATOM 919 N N . ALA A 1 117 ? 7.594 -13.984 -10.906 1 91.94 117 ALA A N 1
ATOM 920 C CA . ALA A 1 117 ? 6.68 -13.836 -9.781 1 91.94 117 ALA A CA 1
ATOM 921 C C . ALA A 1 117 ? 5.883 -12.539 -9.891 1 91.94 117 ALA A C 1
ATOM 923 O O . ALA A 1 117 ? 4.664 -12.539 -9.695 1 91.94 117 ALA A O 1
ATOM 924 N N . LEU A 1 118 ? 6.551 -11.516 -10.25 1 92.69 118 LEU A N 1
ATOM 925 C CA . LEU A 1 118 ? 5.891 -10.219 -10.391 1 92.69 118 LEU A CA 1
ATOM 926 C C . LEU A 1 118 ? 4.898 -10.234 -11.555 1 92.69 118 LEU A C 1
ATOM 928 O O . LEU A 1 118 ? 3.82 -9.648 -11.461 1 92.69 118 LEU A O 1
ATOM 932 N N . GLU A 1 119 ? 5.23 -10.898 -12.57 1 92.94 119 GLU A N 1
ATOM 933 C CA . GLU A 1 119 ? 4.328 -11.023 -13.711 1 92.94 119 GLU A CA 1
ATOM 934 C C . GLU A 1 119 ? 3.068 -11.797 -13.336 1 92.94 119 GLU A C 1
ATOM 936 O O . GLU A 1 119 ? 1.968 -11.445 -13.773 1 92.94 119 GLU A O 1
ATOM 941 N N . THR A 1 120 ? 3.283 -12.766 -12.555 1 89.94 120 THR A N 1
ATOM 942 C CA . THR A 1 120 ? 2.158 -13.586 -12.125 1 89.94 120 THR A CA 1
ATOM 943 C C . THR A 1 120 ? 1.192 -12.781 -11.266 1 89.94 120 THR A C 1
ATOM 945 O O . THR A 1 120 ? -0.026 -12.898 -11.414 1 89.94 120 THR A O 1
ATOM 948 N N . ILE A 1 121 ? 1.689 -11.977 -10.469 1 89.5 121 ILE A N 1
ATOM 949 C CA . ILE A 1 121 ? 0.873 -11.25 -9.5 1 89.5 121 ILE A CA 1
ATOM 950 C C . ILE A 1 121 ? 0.297 -10 -10.156 1 89.5 121 ILE A C 1
ATOM 952 O O . ILE A 1 121 ? -0.892 -9.703 -10.008 1 89.5 121 ILE A O 1
ATOM 956 N N . PHE A 1 122 ? 1.127 -9.312 -10.922 1 92.12 122 PHE A N 1
ATOM 957 C CA . PHE A 1 122 ? 0.728 -7.977 -11.352 1 92.12 122 PHE A CA 1
ATOM 958 C C . PHE A 1 122 ? 0.314 -7.984 -12.82 1 92.12 122 PHE A C 1
ATOM 960 O O . PHE A 1 122 ? -0.26 -7.012 -13.312 1 92.12 122 PHE A O 1
ATOM 967 N N . GLY A 1 123 ? 0.639 -9.078 -13.531 1 86.19 123 GLY A N 1
ATOM 968 C CA . GLY A 1 123 ? 0.163 -9.18 -14.906 1 86.19 123 GLY A CA 1
ATOM 969 C C . GLY A 1 123 ? -1.349 -9.117 -15.016 1 86.19 123 GLY A C 1
ATOM 970 O O . GLY A 1 123 ? -1.883 -8.602 -16 1 86.19 123 GLY A O 1
ATOM 971 N N . PHE A 1 124 ? -1.962 -9.547 -13.977 1 84.62 124 PHE A N 1
ATOM 972 C CA . PHE A 1 124 ? -3.414 -9.664 -13.898 1 84.62 124 PHE A CA 1
ATOM 973 C C . PHE A 1 124 ? -4.023 -8.398 -13.305 1 84.62 124 PHE A C 1
ATOM 975 O O . PHE A 1 124 ? -5.234 -8.18 -13.406 1 84.62 124 PHE A O 1
ATOM 982 N N . LEU A 1 125 ? -3.248 -7.523 -12.844 1 85 125 LEU A N 1
ATOM 983 C CA . LEU A 1 125 ? -3.699 -6.395 -12.031 1 85 125 LEU A CA 1
ATOM 984 C C . LEU A 1 125 ? -4.527 -5.422 -12.867 1 85 125 LEU A C 1
ATOM 986 O O . LEU A 1 125 ? -5.523 -4.879 -12.391 1 85 125 LEU A O 1
ATOM 990 N N . PRO A 1 126 ? -4.234 -5.191 -14.133 1 88.94 126 PRO A N 1
ATOM 991 C CA . PRO A 1 126 ? -5.07 -4.281 -14.914 1 88.94 126 PRO A CA 1
ATOM 992 C C . PRO A 1 126 ? -6.504 -4.781 -15.07 1 88.94 126 PRO A C 1
ATOM 994 O O . PRO A 1 126 ? -7.445 -3.984 -15.078 1 88.94 126 PRO A O 1
ATOM 997 N N . ARG A 1 127 ? -6.676 -6.02 -15.164 1 90.06 127 ARG A N 1
ATOM 998 C CA . ARG A 1 127 ? -8.016 -6.598 -15.242 1 90.06 127 ARG A CA 1
ATOM 999 C C . ARG A 1 127 ? -8.766 -6.426 -13.93 1 90.06 127 ARG A C 1
ATOM 1001 O O . ARG A 1 127 ? -9.953 -6.102 -13.922 1 90.06 127 ARG A O 1
ATOM 1008 N N . VAL A 1 128 ? -8.07 -6.641 -12.898 1 87.25 128 VAL A N 1
ATOM 1009 C CA . VAL A 1 128 ? -8.672 -6.488 -11.57 1 87.25 128 VAL A CA 1
ATOM 1010 C C . VAL A 1 128 ? -9.07 -5.031 -11.344 1 87.25 128 VAL A C 1
ATOM 1012 O O . VAL A 1 128 ? -10.172 -4.75 -10.875 1 87.25 128 VAL A O 1
ATOM 1015 N N . ALA A 1 129 ? -8.18 -4.145 -11.719 1 89.12 129 ALA A N 1
ATOM 1016 C CA . ALA A 1 129 ? -8.461 -2.717 -11.578 1 89.12 129 ALA A CA 1
ATOM 1017 C C . ALA A 1 129 ? -9.68 -2.312 -12.398 1 89.12 129 ALA A C 1
ATOM 1019 O O . ALA A 1 129 ? -10.539 -1.568 -11.93 1 89.12 129 ALA A O 1
ATOM 1020 N N . LEU A 1 130 ? -9.719 -2.824 -13.57 1 90.88 130 LEU A N 1
ATOM 1021 C CA . LEU A 1 130 ? -10.859 -2.535 -14.43 1 90.88 130 LEU A CA 1
ATOM 1022 C C . LEU A 1 130 ? -12.148 -3.094 -13.836 1 90.88 130 LEU A C 1
ATOM 1024 O O . LEU A 1 130 ? -13.188 -2.43 -13.867 1 90.88 130 LEU A O 1
ATOM 1028 N N . GLY A 1 131 ? -12.078 -4.293 -13.422 1 90.19 131 GLY A N 1
ATOM 1029 C CA . GLY A 1 131 ? -13.234 -4.887 -12.773 1 90.19 131 GLY A CA 1
ATOM 1030 C C . GLY A 1 131 ? -13.711 -4.102 -11.562 1 90.19 131 GLY A C 1
ATOM 1031 O O . GLY A 1 131 ? -14.914 -3.898 -11.383 1 90.19 131 GLY A O 1
ATOM 1032 N N . SER A 1 132 ? -12.766 -3.684 -10.734 1 86.81 132 SER A N 1
ATOM 1033 C CA . SER A 1 132 ? -13.094 -2.881 -9.555 1 86.81 132 SER A CA 1
ATOM 1034 C C . SER A 1 132 ? -13.75 -1.565 -9.953 1 86.81 132 SER A C 1
ATOM 1036 O O . SER A 1 132 ? -14.734 -1.147 -9.336 1 86.81 132 SER A O 1
ATOM 1038 N N . LEU A 1 133 ? -13.18 -0.948 -10.93 1 85.19 133 LEU A N 1
ATOM 1039 C CA . LEU A 1 133 ? -13.719 0.323 -11.406 1 85.19 133 LEU A CA 1
ATOM 1040 C C . LEU A 1 133 ? -15.141 0.151 -11.93 1 85.19 133 LEU A C 1
ATOM 1042 O O . LEU A 1 133 ? -16.031 0.912 -11.562 1 85.19 133 LEU A O 1
ATOM 1046 N N . LEU A 1 134 ? -15.367 -0.812 -12.742 1 88.31 134 LEU A N 1
ATOM 1047 C CA . LEU A 1 134 ? -16.688 -1.063 -13.32 1 88.31 134 LEU A CA 1
ATOM 1048 C C . LEU A 1 134 ? -17.688 -1.45 -12.25 1 88.31 134 LEU A C 1
ATOM 1050 O O . LEU A 1 134 ? -18.828 -0.978 -12.258 1 88.31 134 LEU A O 1
ATOM 1054 N N . ALA A 1 135 ? -17.219 -2.307 -11.406 1 86.62 135 ALA A N 1
ATOM 1055 C CA . ALA A 1 135 ? -18.109 -2.729 -10.312 1 86.62 135 ALA A CA 1
ATOM 1056 C C . ALA A 1 135 ? -18.516 -1.54 -9.453 1 86.62 135 ALA A C 1
ATOM 1058 O O . ALA A 1 135 ? -19.688 -1.423 -9.07 1 86.62 135 ALA A O 1
ATOM 1059 N N . PHE A 1 136 ? -17.672 -0.707 -9.25 1 77.56 136 PHE A N 1
ATOM 1060 C CA . PHE A 1 136 ? -17.922 0.47 -8.43 1 77.56 136 PHE A CA 1
ATOM 1061 C C . PHE A 1 136 ? -18.938 1.393 -9.117 1 77.56 136 PHE A C 1
ATOM 1063 O O . PHE A 1 136 ? -19.906 1.834 -8.492 1 77.56 136 PHE A O 1
ATOM 1070 N N . ILE A 1 137 ? -18.672 1.677 -10.312 1 80.44 137 ILE A N 1
ATOM 1071 C CA . ILE A 1 137 ? -19.531 2.584 -11.07 1 80.44 137 ILE A CA 1
ATOM 1072 C C . ILE A 1 137 ? -20.938 1.998 -11.172 1 80.44 137 ILE A C 1
ATOM 1074 O O . ILE A 1 137 ? -21.922 2.68 -10.891 1 80.44 137 ILE A O 1
ATOM 1078 N N . PHE A 1 138 ? -21.047 0.81 -11.461 1 82.25 138 PHE A N 1
ATOM 1079 C CA . PHE A 1 138 ? -22.328 0.177 -11.695 1 82.25 138 PHE A CA 1
ATOM 1080 C C . PHE A 1 138 ? -23.062 -0.081 -10.383 1 82.25 138 PHE A C 1
ATOM 1082 O O . PHE A 1 138 ? -24.266 0.112 -10.289 1 82.25 138 PHE A O 1
ATOM 1089 N N . SER A 1 139 ? -22.266 -0.534 -9.422 1 76.19 139 SER A N 1
ATOM 1090 C CA . SER A 1 139 ? -22.906 -0.856 -8.148 1 76.19 139 SER A CA 1
ATOM 1091 C C . SER A 1 139 ? -23.453 0.396 -7.469 1 76.19 139 SER A C 1
ATOM 1093 O O . SER A 1 139 ? -24.516 0.358 -6.852 1 76.19 139 SER A O 1
ATOM 1095 N N . GLN A 1 140 ? -22.719 1.435 -7.594 1 72.31 140 GLN A N 1
ATOM 1096 C CA . GLN A 1 140 ? -23.188 2.684 -7 1 72.31 140 GLN A CA 1
ATOM 1097 C C . GLN A 1 140 ? -24.453 3.174 -7.684 1 72.31 140 GLN A C 1
ATOM 1099 O O . GLN A 1 140 ? -25.406 3.607 -7.016 1 72.31 140 GLN A O 1
ATOM 1104 N N . THR A 1 141 ? -24.469 3.1 -8.969 1 74.5 141 THR A N 1
ATOM 1105 C CA . THR A 1 141 ? -25.641 3.516 -9.734 1 74.5 141 THR A CA 1
ATOM 1106 C C . THR A 1 141 ? -26.828 2.605 -9.438 1 74.5 141 THR A C 1
ATOM 1108 O O . THR A 1 141 ? -27.938 3.082 -9.227 1 74.5 141 THR A O 1
ATOM 1111 N N . LEU A 1 142 ? -26.547 1.372 -9.328 1 75.56 142 LEU A N 1
ATOM 1112 C CA . LEU A 1 142 ? -27.609 0.395 -9.094 1 75.56 142 LEU A CA 1
ATOM 1113 C C . LEU A 1 142 ? -28.156 0.528 -7.68 1 75.56 142 LEU A C 1
ATOM 1115 O O . LEU A 1 142 ? -29.359 0.335 -7.457 1 75.56 142 LEU A O 1
ATOM 1119 N N . ASP A 1 143 ? -27.281 0.772 -6.793 1 71.81 143 ASP A N 1
ATOM 1120 C CA . ASP A 1 143 ? -27.703 0.916 -5.406 1 71.81 143 ASP A CA 1
ATOM 1121 C C . ASP A 1 143 ? -28.781 2.002 -5.27 1 71.81 143 ASP A C 1
ATOM 1123 O O . ASP A 1 143 ? -29.781 1.807 -4.598 1 71.81 143 ASP A O 1
ATOM 1127 N N . VAL A 1 144 ? -28.625 3.113 -6.008 1 68.12 144 VAL A N 1
ATOM 1128 C CA . VAL A 1 144 ? -29.562 4.227 -5.969 1 68.12 144 VAL A CA 1
ATOM 1129 C C . VAL A 1 144 ? -30.891 3.812 -6.617 1 68.12 144 VAL A C 1
ATOM 1131 O O . VAL A 1 144 ? -31.969 4.086 -6.078 1 68.12 144 VAL A O 1
ATOM 1134 N N . TYR A 1 145 ? -30.781 3.119 -7.68 1 72.88 145 TYR A N 1
ATOM 1135 C CA . TYR A 1 145 ? -31.969 2.713 -8.414 1 72.88 145 TYR A CA 1
ATOM 1136 C C . TYR A 1 145 ? -32.75 1.66 -7.637 1 72.88 145 TYR A C 1
ATOM 1138 O O . TYR A 1 145 ? -33.969 1.73 -7.547 1 72.88 145 TYR A O 1
ATOM 1146 N N . VAL A 1 146 ? -32.062 0.724 -7.102 1 72.81 146 VAL A N 1
ATOM 1147 C CA . VAL A 1 146 ? -32.719 -0.35 -6.367 1 72.81 146 VAL A CA 1
ATOM 1148 C C . VAL A 1 146 ? -33.344 0.207 -5.09 1 72.81 146 VAL A C 1
ATOM 1150 O O . VAL A 1 146 ? -34.438 -0.179 -4.719 1 72.81 146 VAL A O 1
ATOM 1153 N N . TYR A 1 147 ? -32.688 1.032 -4.496 1 69.25 147 TYR A N 1
ATOM 1154 C CA . TYR A 1 147 ? -33.25 1.677 -3.312 1 69.25 147 TYR A CA 1
ATOM 1155 C C . TYR A 1 147 ? -34.562 2.391 -3.648 1 69.25 147 TYR A C 1
ATOM 1157 O O . TYR A 1 147 ? -35.562 2.242 -2.936 1 69.25 147 TYR A O 1
ATOM 1165 N N . SER A 1 148 ? -34.531 3.123 -4.723 1 73.12 148 SER A N 1
ATOM 1166 C CA . SER A 1 148 ? -35.719 3.855 -5.152 1 73.12 148 SER A CA 1
ATOM 1167 C C . SER A 1 148 ? -36.844 2.902 -5.523 1 73.12 148 SER A C 1
ATOM 1169 O O . SER A 1 148 ? -38 3.188 -5.258 1 73.12 148 SER A O 1
ATOM 1171 N N . ALA A 1 149 ? -36.469 1.853 -6.156 1 74.31 149 ALA A N 1
ATOM 1172 C CA . ALA A 1 149 ? -37.469 0.868 -6.562 1 74.31 149 ALA A CA 1
ATOM 1173 C C . ALA A 1 149 ? -38.125 0.212 -5.348 1 74.31 149 ALA A C 1
ATOM 1175 O O . ALA A 1 149 ? -39.344 0.023 -5.316 1 74.31 149 ALA A O 1
ATOM 1176 N N . ILE A 1 150 ? -37.344 -0.119 -4.332 1 73.56 150 ILE A N 1
ATOM 1177 C CA . ILE A 1 150 ? -37.875 -0.754 -3.125 1 73.56 150 ILE A CA 1
ATOM 1178 C C . ILE A 1 150 ? -38.719 0.241 -2.346 1 73.56 150 ILE A C 1
ATOM 1180 O O . ILE A 1 150 ? -39.75 -0.131 -1.766 1 73.56 150 ILE A O 1
ATOM 1184 N N . ARG A 1 151 ? -38.25 1.432 -2.369 1 70.38 151 ARG A N 1
ATOM 1185 C CA . ARG A 1 151 ? -39 2.477 -1.689 1 70.38 151 ARG A CA 1
ATOM 1186 C C . ARG A 1 151 ? -40.375 2.643 -2.312 1 70.38 151 ARG A C 1
ATOM 1188 O O . ARG A 1 151 ? -41.344 2.961 -1.617 1 70.38 151 ARG A O 1
ATOM 1195 N N . ARG A 1 152 ? -40.406 2.422 -3.607 1 75 152 ARG A N 1
ATOM 1196 C CA . ARG A 1 152 ? -41.688 2.551 -4.305 1 75 152 ARG A CA 1
ATOM 1197 C C . ARG A 1 152 ? -42.625 1.417 -3.926 1 75 152 ARG A C 1
ATOM 1199 O O . ARG A 1 152 ? -43.844 1.628 -3.797 1 75 152 ARG A O 1
ATOM 1206 N N . ILE A 1 153 ? -42.031 0.294 -3.73 1 73.19 153 ILE A N 1
ATOM 1207 C CA . ILE A 1 153 ? -42.844 -0.881 -3.41 1 73.19 153 ILE A CA 1
ATOM 1208 C C . ILE A 1 153 ? -43.188 -0.889 -1.919 1 73.19 153 ILE A C 1
ATOM 1210 O O . ILE A 1 153 ? -44.281 -1.263 -1.524 1 73.19 153 ILE A O 1
ATOM 1214 N N . PHE A 1 154 ? -42.156 -0.561 -1.187 1 71.12 154 PHE A N 1
ATOM 1215 C CA . PHE A 1 154 ? -42.344 -0.518 0.258 1 71.12 154 PHE A CA 1
ATOM 1216 C C . PHE A 1 154 ? -42.031 0.874 0.802 1 71.12 154 PHE A C 1
ATOM 1218 O O . PHE A 1 154 ? -41 1.099 1.402 1 71.12 154 PHE A O 1
ATOM 1225 N N . PRO A 1 155 ? -43 1.806 0.776 1 66.56 155 PRO A N 1
ATOM 1226 C CA . PRO A 1 155 ? -42.75 3.213 1.099 1 66.56 155 PRO A CA 1
ATOM 1227 C C . PRO A 1 155 ? -4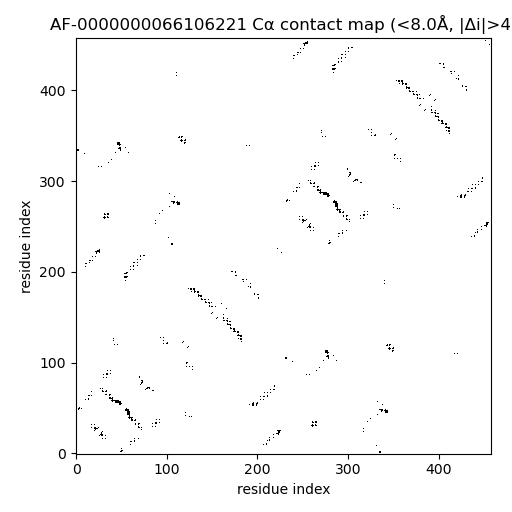2.719 3.475 2.602 1 66.56 155 PRO A C 1
ATOM 1229 O O . PRO A 1 155 ? -42.25 4.531 3.035 1 66.56 155 PRO A O 1
ATOM 1232 N N . SER A 1 156 ? -43 2.537 3.354 1 67.19 156 SER A N 1
ATOM 1233 C CA . SER A 1 156 ? -43.094 2.805 4.785 1 67.19 156 SER A CA 1
ATOM 1234 C C . SER A 1 156 ? -41.688 3.01 5.398 1 67.19 156 SER A C 1
ATOM 1236 O O . SER A 1 156 ? -40.781 2.264 5.102 1 67.19 156 SER A O 1
ATOM 1238 N N . ASP A 1 157 ? -41.469 4.098 6.234 1 64.75 157 ASP A N 1
ATOM 1239 C CA . ASP A 1 157 ? -40.219 4.438 6.898 1 64.75 157 ASP A CA 1
ATOM 1240 C C . ASP A 1 157 ? -39.781 3.336 7.859 1 64.75 157 ASP A C 1
ATOM 1242 O O . ASP A 1 157 ? -38.594 3.209 8.18 1 64.75 157 ASP A O 1
ATOM 1246 N N . ARG A 1 158 ? -40.844 2.613 8.289 1 62.72 158 ARG A N 1
ATOM 1247 C CA . ARG A 1 158 ? -40.531 1.527 9.219 1 62.72 158 ARG A CA 1
ATOM 1248 C C . ARG A 1 158 ? -39.719 0.431 8.539 1 62.72 158 ARG A C 1
ATOM 1250 O O . ARG A 1 158 ? -39.062 -0.358 9.203 1 62.72 158 ARG A O 1
ATOM 1257 N N . LEU A 1 159 ? -39.75 0.441 7.363 1 65.12 159 LEU A N 1
ATOM 1258 C CA . LEU A 1 159 ? -39.062 -0.62 6.625 1 65.12 159 LEU A CA 1
ATOM 1259 C C . LEU A 1 159 ? -37.75 -0.114 6.027 1 65.12 159 LEU A C 1
ATOM 1261 O O . LEU A 1 159 ? -37.344 -0.578 4.965 1 65.12 159 LEU A O 1
ATOM 1265 N N . LEU A 1 160 ? -37.312 0.925 6.605 1 65.56 160 LEU A N 1
ATOM 1266 C CA . LEU A 1 160 ? -36.062 1.533 6.16 1 65.56 160 LEU A CA 1
ATOM 1267 C C . LEU A 1 160 ? -34.906 0.514 6.168 1 65.56 160 LEU A C 1
ATOM 1269 O O . LEU A 1 160 ? -34.094 0.505 5.266 1 65.56 160 LEU A O 1
ATOM 1273 N N . TRP A 1 161 ? -34.875 -0.287 7.184 1 69.69 161 TRP A N 1
ATOM 1274 C CA . TRP A 1 161 ? -33.844 -1.287 7.301 1 69.69 161 TRP A CA 1
ATOM 1275 C C . TRP A 1 161 ? -33.906 -2.287 6.152 1 69.69 161 TRP A C 1
ATOM 1277 O O . TRP A 1 161 ? -32.875 -2.732 5.648 1 69.69 161 TRP A O 1
ATOM 1287 N N . LEU A 1 162 ? -35.094 -2.592 5.766 1 67.88 162 LEU A N 1
ATOM 1288 C CA . LEU A 1 162 ? -35.281 -3.512 4.648 1 67.88 162 LEU A CA 1
ATOM 1289 C C . LEU A 1 162 ? -34.844 -2.867 3.334 1 67.88 162 LEU A C 1
ATOM 1291 O O . LEU A 1 162 ? -34.25 -3.525 2.48 1 67.88 162 LEU A O 1
ATOM 1295 N N . ARG A 1 163 ? -35.156 -1.612 3.154 1 68.75 163 ARG A N 1
ATOM 1296 C CA . ARG A 1 163 ? -34.812 -0.903 1.931 1 68.75 163 ARG A CA 1
ATOM 1297 C C . ARG A 1 163 ? -33.281 -0.765 1.807 1 68.75 163 ARG A C 1
ATOM 1299 O O . ARG A 1 163 ? -32.719 -1.039 0.748 1 68.75 163 ARG A O 1
ATOM 1306 N N . ASN A 1 164 ? -32.75 -0.381 2.918 1 67.44 164 ASN A N 1
ATOM 1307 C CA . ASN A 1 164 ? -31.297 -0.219 2.918 1 67.44 164 ASN A CA 1
ATOM 1308 C C . ASN A 1 164 ? -30.594 -1.562 2.789 1 67.44 164 ASN A C 1
ATOM 1310 O O . ASN A 1 164 ? -29.656 -1.703 1.992 1 67.44 164 ASN A O 1
ATOM 1314 N N . GLY A 1 165 ? -31 -2.441 3.559 1 74.94 165 GLY A N 1
ATOM 1315 C CA . GLY A 1 165 ? -30.391 -3.762 3.516 1 74.94 165 GLY A CA 1
ATOM 1316 C C . GLY A 1 165 ? -30.609 -4.469 2.189 1 74.94 165 GLY A C 1
ATOM 1317 O O . GLY A 1 165 ? -29.688 -5.094 1.66 1 74.94 165 GLY A O 1
ATOM 1318 N N . GLY A 1 166 ? -31.797 -4.367 1.756 1 75.69 166 GLY A N 1
ATOM 1319 C CA . GLY A 1 166 ? -32.125 -5.008 0.492 1 75.69 166 GLY A CA 1
ATOM 1320 C C . GLY A 1 166 ? -31.406 -4.398 -0.692 1 75.69 166 GLY A C 1
ATOM 1321 O O . GLY A 1 166 ? -30.891 -5.121 -1.557 1 75.69 166 GLY A O 1
ATOM 1322 N N . SER A 1 167 ? -31.422 -3.074 -0.749 1 76.06 167 SER A N 1
ATOM 1323 C CA . SER A 1 167 ? -30.734 -2.396 -1.842 1 76.06 167 SER A CA 1
ATOM 1324 C C . SER A 1 167 ? -29.234 -2.705 -1.83 1 76.06 167 SER A C 1
ATOM 1326 O O . SER A 1 167 ? -28.641 -2.926 -2.883 1 76.06 167 SER A O 1
ATOM 1328 N N . THR A 1 168 ? -28.67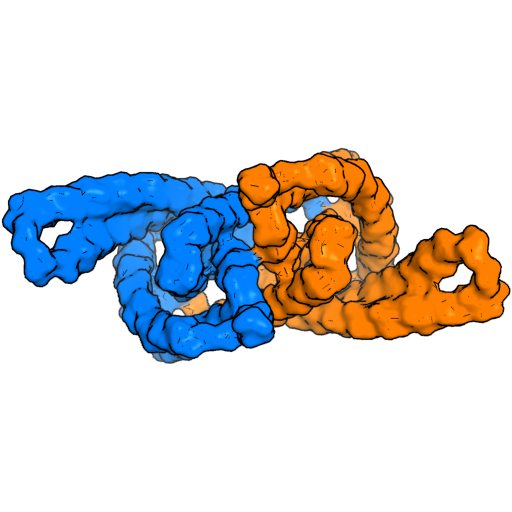2 -2.787 -0.664 1 75.81 168 THR A N 1
ATOM 1329 C CA . THR A 1 168 ? -27.25 -3.096 -0.538 1 75.81 168 THR A CA 1
ATOM 1330 C C . THR A 1 168 ? -26.969 -4.531 -0.966 1 75.81 168 THR A C 1
ATOM 1332 O O . THR A 1 168 ? -26 -4.793 -1.681 1 75.81 168 THR A O 1
ATOM 1335 N N . ALA A 1 169 ? -27.797 -5.344 -0.546 1 83.69 169 ALA A N 1
ATOM 1336 C CA . ALA A 1 169 ? -27.609 -6.754 -0.879 1 83.69 169 ALA A CA 1
ATOM 1337 C C . ALA A 1 169 ? -27.641 -6.969 -2.391 1 83.69 169 ALA A C 1
ATOM 1339 O O . ALA A 1 169 ? -26.797 -7.688 -2.938 1 83.69 169 ALA A O 1
ATOM 1340 N N . VAL A 1 170 ? -28.531 -6.32 -3.033 1 84.88 170 VAL A N 1
ATOM 1341 C CA . VAL A 1 170 ? -28.672 -6.473 -4.477 1 84.88 170 VAL A CA 1
ATOM 1342 C C . VAL A 1 170 ? -27.516 -5.785 -5.188 1 84.88 170 VAL A C 1
ATOM 1344 O O . VAL A 1 170 ? -26.922 -6.348 -6.113 1 84.88 170 VAL A O 1
ATOM 1347 N N . SER A 1 171 ? -27.25 -4.617 -4.781 1 81.75 171 SER A N 1
ATOM 1348 C CA . SER A 1 171 ? -26.172 -3.879 -5.418 1 81.75 171 SER A CA 1
ATOM 1349 C C . SER A 1 171 ? -24.828 -4.598 -5.246 1 81.75 171 SER A C 1
ATOM 1351 O O . SER A 1 171 ? -24.016 -4.613 -6.16 1 81.75 171 SER A O 1
ATOM 1353 N N . GLN A 1 172 ? -24.641 -5.207 -4.133 1 84.56 172 GLN A N 1
ATOM 1354 C CA . GLN A 1 172 ? -23.406 -5.926 -3.863 1 84.56 172 GLN A CA 1
ATOM 1355 C C . GLN A 1 172 ? -23.297 -7.195 -4.703 1 84.56 172 GLN A C 1
ATOM 1357 O O . GLN A 1 172 ? -22.203 -7.613 -5.082 1 84.56 172 GLN A O 1
ATOM 1362 N N . LEU A 1 173 ? -24.453 -7.762 -4.895 1 89 173 LEU A N 1
ATOM 1363 C CA . LEU A 1 173 ? -24.469 -8.938 -5.758 1 89 173 LEU A CA 1
ATOM 1364 C C . LEU A 1 173 ? -23.984 -8.586 -7.16 1 89 173 LEU A C 1
ATOM 1366 O O . LEU A 1 173 ? -23.172 -9.312 -7.738 1 89 173 LEU A O 1
ATOM 1370 N N . PHE A 1 174 ? -24.438 -7.496 -7.664 1 87.56 174 PHE A N 1
ATOM 1371 C CA . PHE A 1 174 ? -24.031 -7.059 -8.992 1 87.56 174 PHE A CA 1
ATOM 1372 C C . PHE A 1 174 ? -22.578 -6.609 -8.984 1 87.56 174 PHE A C 1
ATOM 1374 O O . PHE A 1 174 ? -21.828 -6.863 -9.938 1 87.56 174 PHE A O 1
ATOM 1381 N N . ASP A 1 175 ? -22.203 -5.934 -7.957 1 87.19 175 ASP A N 1
ATOM 1382 C CA . ASP A 1 175 ? -20.812 -5.535 -7.793 1 87.19 175 ASP A CA 1
ATOM 1383 C C . ASP A 1 175 ? -19.891 -6.742 -7.867 1 87.19 175 ASP A C 1
ATOM 1385 O O . ASP A 1 175 ? -18.922 -6.75 -8.633 1 87.19 175 ASP A O 1
ATOM 1389 N N . THR A 1 176 ? -20.25 -7.754 -7.168 1 90.88 176 THR A N 1
ATOM 1390 C CA . THR A 1 176 ? -19.438 -8.961 -7.098 1 90.88 176 THR A CA 1
ATOM 1391 C C . THR A 1 176 ? -19.406 -9.672 -8.445 1 90.88 176 THR A C 1
ATOM 1393 O O . THR A 1 176 ? -18.359 -10.164 -8.875 1 90.88 176 THR A O 1
ATOM 1396 N N . PHE A 1 177 ? -20.547 -9.688 -9.055 1 92.81 177 PHE A N 1
ATOM 1397 C CA . PHE A 1 177 ? -20.641 -10.344 -10.352 1 92.81 177 PHE A CA 1
ATOM 1398 C C . PHE A 1 177 ? -19.75 -9.648 -11.375 1 92.81 177 PHE A C 1
ATOM 1400 O O . PHE A 1 177 ? -18.953 -10.305 -12.062 1 92.81 177 PHE A O 1
ATOM 1407 N N . ILE A 1 178 ? -19.828 -8.383 -11.461 1 91.25 178 ILE A N 1
ATOM 1408 C CA . ILE A 1 178 ? -19.047 -7.617 -12.43 1 91.25 178 ILE A CA 1
ATOM 1409 C C . ILE A 1 178 ? -17.562 -7.754 -12.125 1 91.25 178 ILE A C 1
ATOM 1411 O O . ILE A 1 178 ? -16.766 -8.008 -13.023 1 91.25 178 ILE A O 1
ATOM 1415 N N . PHE A 1 179 ? -17.266 -7.633 -10.938 1 90.62 179 PHE A N 1
ATOM 1416 C CA . PHE A 1 179 ? -15.867 -7.711 -10.531 1 90.62 179 PHE A CA 1
ATOM 1417 C C . PHE A 1 179 ? -15.273 -9.07 -10.883 1 90.62 179 PHE A C 1
ATOM 1419 O O . PHE A 1 179 ? -14.25 -9.156 -11.562 1 90.62 179 PHE A O 1
ATOM 1426 N N . THR A 1 180 ? -15.945 -10.141 -10.469 1 92.5 180 THR A N 1
ATOM 1427 C CA . THR A 1 180 ? -15.391 -11.477 -10.672 1 92.5 180 THR A CA 1
ATOM 1428 C C . THR A 1 180 ? -15.414 -11.844 -12.156 1 92.5 180 THR A C 1
ATOM 1430 O O . THR A 1 180 ? -14.531 -12.555 -12.633 1 92.5 180 THR A O 1
ATOM 1433 N N . ALA A 1 181 ? -16.391 -11.359 -12.828 1 92.5 181 ALA A N 1
ATOM 1434 C CA . ALA A 1 181 ? -16.469 -11.641 -14.266 1 92.5 181 ALA A CA 1
ATOM 1435 C C . ALA A 1 181 ? -15.312 -10.992 -15.016 1 92.5 181 ALA A C 1
ATOM 1437 O O . ALA A 1 181 ? -14.586 -11.664 -15.75 1 92.5 181 ALA A O 1
ATOM 1438 N N . VAL A 1 182 ? -15.102 -9.773 -14.773 1 91.69 182 VAL A N 1
ATOM 1439 C CA . VAL A 1 182 ? -14.062 -9.039 -15.484 1 91.69 182 VAL A CA 1
ATOM 1440 C C . VAL A 1 182 ? -12.688 -9.5 -15.016 1 91.69 182 VAL A C 1
ATOM 1442 O O . VAL A 1 182 ? -11.781 -9.703 -15.828 1 91.69 182 VAL A O 1
ATOM 1445 N N . ALA A 1 183 ? -12.531 -9.766 -13.766 1 88 183 ALA A N 1
ATOM 1446 C CA . ALA A 1 183 ? -11.227 -10.078 -13.172 1 88 183 ALA A CA 1
ATOM 1447 C C . ALA A 1 183 ? -10.82 -11.516 -13.484 1 88 183 ALA A C 1
ATOM 1449 O O . ALA A 1 183 ? -9.641 -11.781 -13.742 1 88 183 ALA A O 1
ATOM 1450 N N . PHE A 1 184 ? -11.797 -12.508 -13.57 1 89.06 184 PHE A N 1
ATOM 1451 C CA . PHE A 1 184 ? -11.344 -13.891 -13.445 1 89.06 184 PHE A CA 1
ATOM 1452 C C . PHE A 1 184 ? -11.875 -14.734 -14.602 1 89.06 184 PHE A C 1
ATOM 1454 O O . PHE A 1 184 ? -11.422 -15.859 -14.82 1 89.06 184 PHE A O 1
ATOM 1461 N N . LEU A 1 185 ? -12.828 -14.188 -15.289 1 87.94 185 LEU A N 1
ATOM 1462 C CA . LEU A 1 185 ? -13.289 -14.992 -16.422 1 87.94 185 LEU A CA 1
ATOM 1463 C C . LEU A 1 185 ? -12.172 -15.195 -17.438 1 87.94 185 LEU A C 1
ATOM 1465 O O . LEU A 1 185 ? -11.469 -14.25 -17.781 1 87.94 185 LEU A O 1
ATOM 1469 N N . GLY A 1 186 ? -12.023 -16.438 -17.891 1 84.38 186 GLY A N 1
ATOM 1470 C CA . GLY A 1 186 ? -10.953 -16.766 -18.812 1 84.38 186 GLY A CA 1
ATOM 1471 C C . GLY A 1 186 ? -9.672 -17.203 -18.125 1 84.38 186 GLY A C 1
ATOM 1472 O O . GLY A 1 186 ? -8.805 -17.812 -18.75 1 84.38 186 GLY A O 1
ATOM 1473 N N . ILE A 1 187 ? -9.508 -16.906 -16.922 1 81.69 187 ILE A N 1
ATOM 1474 C CA . ILE A 1 187 ? -8.336 -17.281 -16.141 1 81.69 187 ILE A CA 1
ATOM 1475 C C . ILE A 1 187 ? -8.602 -18.609 -15.414 1 81.69 187 ILE A C 1
ATOM 1477 O O . ILE A 1 187 ? -7.73 -19.484 -15.359 1 81.69 187 ILE A O 1
ATOM 1481 N N . TYR A 1 188 ? -9.82 -18.75 -14.852 1 86.06 188 TYR A N 1
ATOM 1482 C CA . TYR A 1 188 ? -10.227 -19.953 -14.133 1 86.06 188 TYR A CA 1
ATOM 1483 C C . TYR A 1 188 ? -11.344 -20.688 -14.875 1 86.06 188 TYR A C 1
ATOM 1485 O O . TYR A 1 188 ? -12.102 -20.062 -15.625 1 86.06 188 TYR A O 1
ATOM 1493 N N . PRO A 1 189 ? -11.406 -21.953 -14.617 1 90.25 189 PRO A N 1
ATOM 1494 C CA . PRO A 1 189 ? -12.555 -22.688 -15.148 1 90.25 189 PRO A CA 1
ATOM 1495 C C . PRO A 1 189 ? -13.883 -22.188 -14.578 1 90.25 189 PRO A C 1
ATOM 1497 O O . PRO A 1 189 ? -13.906 -21.609 -13.484 1 90.25 189 PRO A O 1
ATOM 1500 N N . ALA A 1 190 ? -14.969 -22.438 -15.32 1 90.56 190 ALA A N 1
ATOM 1501 C CA . ALA A 1 190 ? -16.281 -21.906 -14.984 1 90.56 190 ALA A CA 1
ATOM 1502 C C . ALA A 1 190 ? -16.719 -22.359 -13.586 1 90.56 190 ALA A C 1
ATOM 1504 O O . ALA A 1 190 ? -17.312 -21.578 -12.836 1 90.56 190 ALA A O 1
ATOM 1505 N N . ASP A 1 191 ? -16.406 -23.547 -13.273 1 91.25 191 ASP A N 1
ATOM 1506 C CA . ASP A 1 191 ? -16.797 -24.062 -11.961 1 91.25 191 ASP A CA 1
ATOM 1507 C C . ASP A 1 191 ? -16.062 -23.312 -10.844 1 91.25 191 ASP A C 1
ATOM 1509 O O . ASP A 1 191 ? -16.672 -22.938 -9.844 1 91.25 191 ASP A O 1
ATOM 1513 N N . VAL A 1 192 ? -14.836 -23.125 -11.047 1 89.56 192 VAL A N 1
ATOM 1514 C CA . VAL A 1 192 ? -14.039 -22.422 -10.055 1 89.56 192 VAL A CA 1
ATOM 1515 C C . VAL A 1 192 ? -14.484 -20.953 -9.984 1 89.56 192 VAL A C 1
ATOM 1517 O O . VAL A 1 192 ? -14.586 -20.391 -8.891 1 89.56 192 VAL A O 1
ATOM 1520 N N . TRP A 1 193 ? -14.797 -20.406 -11.086 1 92.69 193 TRP A N 1
ATOM 1521 C CA . TRP A 1 193 ? -15.273 -19.016 -11.125 1 92.69 193 TRP A CA 1
ATOM 1522 C C . TRP A 1 193 ? -16.562 -18.875 -10.336 1 92.69 193 TRP A C 1
ATOM 1524 O O . TRP A 1 193 ? -16.734 -17.906 -9.594 1 92.69 193 TRP A O 1
ATOM 1534 N N . LEU A 1 194 ? -17.438 -19.797 -10.531 1 92.81 194 LEU A N 1
ATOM 1535 C CA . LEU A 1 194 ? -18.703 -19.75 -9.82 1 92.81 194 LEU A CA 1
ATOM 1536 C C . LEU A 1 194 ? -18.484 -19.828 -8.312 1 92.81 194 LEU A C 1
ATOM 1538 O O . LEU A 1 194 ? -19.156 -19.141 -7.539 1 92.81 194 LEU A O 1
ATOM 1542 N N . HIS A 1 195 ? -17.578 -20.656 -7.902 1 92.62 195 HIS A N 1
ATOM 1543 C CA . HIS A 1 195 ? -17.234 -20.75 -6.488 1 92.62 195 HIS A CA 1
ATOM 1544 C C . HIS A 1 195 ? -16.688 -19.438 -5.969 1 92.62 195 HIS A C 1
ATOM 1546 O O . HIS A 1 195 ? -17.047 -19 -4.871 1 92.62 195 HIS A O 1
ATOM 1552 N N . ILE A 1 196 ? -15.875 -18.859 -6.746 1 91.19 196 ILE A N 1
ATOM 1553 C CA . ILE A 1 196 ? -15.258 -17.594 -6.355 1 91.19 196 ILE A CA 1
ATOM 1554 C C . ILE A 1 196 ? -16.344 -16.516 -6.25 1 91.19 196 ILE A C 1
ATOM 1556 O O . ILE A 1 196 ? -16.344 -15.719 -5.305 1 91.19 196 ILE A O 1
ATOM 1560 N N . PHE A 1 197 ? -17.203 -16.547 -7.188 1 93.56 197 PHE A N 1
ATOM 1561 C CA . PHE A 1 197 ? -18.297 -15.57 -7.199 1 93.56 197 PHE A CA 1
ATOM 1562 C C . PHE A 1 197 ? -19.156 -15.703 -5.949 1 93.56 197 PHE A C 1
ATOM 1564 O O . PHE A 1 197 ? -19.375 -14.727 -5.23 1 93.56 197 PHE A O 1
ATOM 1571 N N . ILE A 1 198 ? -19.547 -16.891 -5.641 1 94.06 198 ILE A N 1
ATOM 1572 C CA . ILE A 1 198 ? -20.438 -17.141 -4.512 1 94.06 198 ILE A CA 1
ATOM 1573 C C . ILE A 1 198 ? -19.688 -16.875 -3.203 1 94.06 198 ILE A C 1
ATOM 1575 O O . ILE A 1 198 ? -20.219 -16.234 -2.299 1 94.06 198 ILE A O 1
ATOM 1579 N N . SER A 1 199 ? -18.531 -17.375 -3.104 1 93 199 SER A N 1
ATOM 1580 C CA . SER A 1 199 ? -17.766 -17.188 -1.877 1 93 199 SER A CA 1
ATOM 1581 C C . SER A 1 199 ? -17.484 -15.711 -1.62 1 93 199 SER A C 1
ATOM 1583 O O . SER A 1 199 ? -17.562 -15.242 -0.481 1 93 199 SER A O 1
ATOM 1585 N N . THR A 1 200 ? -17.125 -15.008 -2.656 1 91.94 200 THR A N 1
ATOM 1586 C CA . THR A 1 200 ? -16.844 -13.586 -2.518 1 91.94 200 THR A CA 1
ATOM 1587 C C . THR A 1 200 ? -18.062 -12.852 -1.957 1 91.94 200 THR A C 1
ATOM 1589 O O . THR A 1 200 ? -17.938 -12.031 -1.043 1 91.94 200 THR A O 1
ATOM 1592 N N . TYR A 1 201 ? -19.188 -13.195 -2.488 1 92.25 201 TYR A N 1
ATOM 1593 C CA . TYR A 1 201 ? -20.422 -12.555 -2.041 1 92.25 201 TYR A CA 1
ATOM 1594 C C . TYR A 1 201 ? -20.719 -12.906 -0.588 1 92.25 201 TYR A C 1
ATOM 1596 O O . TYR A 1 201 ? -21.031 -12.023 0.217 1 92.25 201 TYR A O 1
ATOM 1604 N N . LEU A 1 202 ? -20.578 -14.109 -0.254 1 92.06 202 LEU A N 1
ATOM 1605 C CA . LEU A 1 202 ? -20.906 -14.578 1.09 1 92.06 202 LEU A CA 1
ATOM 1606 C C . LEU A 1 202 ? -19.891 -14.047 2.105 1 92.06 202 LEU A C 1
ATOM 1608 O O . LEU A 1 202 ? -20.266 -13.68 3.221 1 92.06 202 LEU A O 1
ATOM 1612 N N . ILE A 1 203 ? -18.734 -14 1.74 1 90 203 ILE A N 1
ATOM 1613 C CA . ILE A 1 203 ? -17.672 -13.57 2.648 1 90 203 ILE A CA 1
ATOM 1614 C C . ILE A 1 203 ? -17.781 -12.07 2.906 1 90 203 ILE A C 1
ATOM 1616 O O . ILE A 1 203 ? -17.531 -11.602 4.016 1 90 203 ILE A O 1
ATOM 1620 N N . LYS A 1 204 ? -18.188 -11.414 1.86 1 87.19 204 LYS A N 1
ATOM 1621 C CA . LYS A 1 204 ? -18.422 -9.984 2.057 1 87.19 204 LYS A CA 1
ATOM 1622 C C . LYS A 1 204 ? -19.406 -9.742 3.199 1 87.19 204 LYS A C 1
ATOM 1624 O O . LYS A 1 204 ? -19.188 -8.859 4.031 1 87.19 204 LYS A O 1
ATOM 1629 N N . PHE A 1 205 ? -20.391 -10.523 3.213 1 86.69 205 PHE A N 1
ATOM 1630 C CA . PHE A 1 205 ? -21.391 -10.398 4.258 1 86.69 205 PHE A CA 1
ATOM 1631 C C . PHE A 1 205 ? -20.844 -10.852 5.602 1 86.69 205 PHE A C 1
ATOM 1633 O O . PHE A 1 205 ? -21.078 -10.211 6.629 1 86.69 205 PHE A O 1
ATOM 1640 N N . ALA A 1 206 ? -20.172 -11.914 5.59 1 89.69 206 ALA A N 1
ATOM 1641 C CA . ALA A 1 206 ? -19.594 -12.438 6.824 1 89.69 206 ALA A CA 1
ATOM 1642 C C . ALA A 1 206 ? -18.609 -11.438 7.441 1 89.69 206 ALA A C 1
ATOM 1644 O O . ALA A 1 206 ? -18.656 -11.18 8.648 1 89.69 206 ALA A O 1
ATOM 1645 N N . VAL A 1 207 ? -17.812 -10.883 6.629 1 88.12 207 VAL A N 1
ATOM 1646 C CA . VAL A 1 207 ? -16.812 -9.922 7.098 1 88.12 207 VAL A CA 1
ATOM 1647 C C . VAL A 1 207 ? -17.516 -8.68 7.641 1 88.12 207 VAL A C 1
ATOM 1649 O O . VAL A 1 207 ? -17.062 -8.094 8.641 1 88.12 207 VAL A O 1
ATOM 1652 N N . SER A 1 208 ? -18.594 -8.312 6.992 1 84.44 208 SER A N 1
ATOM 1653 C CA . SER A 1 208 ? -19.359 -7.164 7.461 1 84.44 208 SER A CA 1
ATOM 1654 C C . SER A 1 208 ? -19.922 -7.406 8.859 1 84.44 208 SER A C 1
ATOM 1656 O O . SER A 1 208 ? -19.938 -6.496 9.695 1 84.44 208 SER A O 1
ATOM 1658 N N . LEU A 1 209 ? -20.297 -8.594 9.062 1 86.69 209 LEU A N 1
ATOM 1659 C CA . LEU A 1 209 ? -20.812 -8.953 10.375 1 86.69 209 LEU A CA 1
ATOM 1660 C C . LEU A 1 209 ? -19.688 -8.969 11.406 1 86.69 209 LEU A C 1
ATOM 1662 O O . LEU A 1 209 ? -19.875 -8.5 12.531 1 86.69 209 LEU A O 1
ATOM 1666 N N . ILE A 1 210 ? -18.562 -9.484 11.086 1 90.31 210 ILE A N 1
ATOM 1667 C CA . ILE A 1 210 ? -17.422 -9.555 11.984 1 90.31 210 ILE A CA 1
ATOM 1668 C C . ILE A 1 210 ? -16.953 -8.148 12.336 1 90.31 210 ILE A C 1
ATOM 1670 O O . ILE A 1 210 ? -16.469 -7.906 13.445 1 90.31 210 ILE A O 1
ATOM 1674 N N . SER A 1 211 ? -17.125 -7.238 11.445 1 89.06 211 SER A N 1
ATOM 1675 C CA . SER A 1 211 ? -16.609 -5.887 11.617 1 89.06 211 SER A CA 1
ATOM 1676 C C . SER A 1 211 ? -17.453 -5.094 12.609 1 89.06 211 SER A C 1
ATOM 1678 O O . SER A 1 211 ? -17 -4.059 13.117 1 89.06 211 SER A O 1
ATOM 1680 N N . LEU A 1 212 ? -18.641 -5.57 12.953 1 86.62 212 LEU A N 1
ATOM 1681 C CA . LEU A 1 212 ? -19.609 -4.805 13.727 1 86.62 212 LEU A CA 1
ATOM 1682 C C . LEU A 1 212 ? -19.062 -4.461 15.109 1 86.62 212 LEU A C 1
ATOM 1684 O O . LEU A 1 212 ? -19.078 -3.295 15.516 1 86.62 212 LEU A O 1
ATOM 1688 N N . PRO A 1 213 ? -18.547 -5.434 15.859 1 88.94 213 PRO A N 1
ATOM 1689 C CA . PRO A 1 213 ? -18.016 -5.078 17.172 1 88.94 213 PRO A CA 1
ATOM 1690 C C . PRO A 1 213 ? -16.875 -4.074 17.094 1 88.94 213 PRO A C 1
ATOM 1692 O O . PRO A 1 213 ? -16.719 -3.238 17.984 1 88.94 213 PRO A O 1
ATOM 1695 N N . TYR A 1 214 ? -16.156 -4.129 16.125 1 89.44 214 TYR A N 1
ATOM 1696 C CA . TYR A 1 214 ? -15.023 -3.221 15.969 1 89.44 214 TYR A CA 1
ATOM 1697 C C . TYR A 1 214 ? -15.492 -1.825 15.578 1 89.44 214 TYR A C 1
ATOM 1699 O O . TYR A 1 214 ? -14.852 -0.83 15.914 1 89.44 214 TYR A O 1
ATOM 1707 N N . ALA A 1 215 ? -16.578 -1.812 14.867 1 84.94 215 ALA A N 1
ATOM 1708 C CA . ALA A 1 215 ? -17.172 -0.515 14.547 1 84.94 215 ALA A CA 1
ATOM 1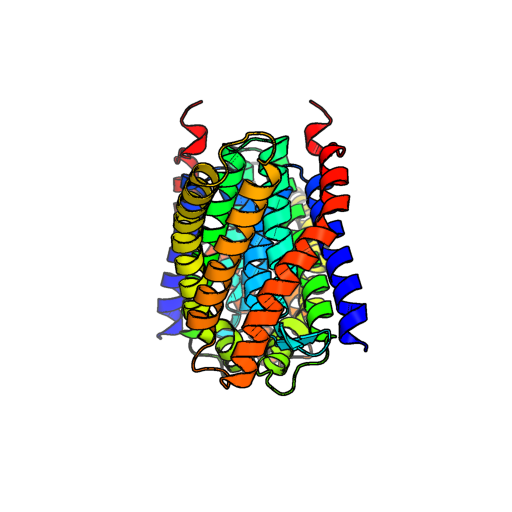709 C C . ALA A 1 215 ? -17.641 0.199 15.812 1 84.94 215 ALA A C 1
ATOM 1711 O O . ALA A 1 215 ? -17.438 1.403 15.969 1 84.94 215 ALA A O 1
ATOM 1712 N N . TYR A 1 216 ? -18.219 -0.534 16.672 1 86.75 216 TYR A N 1
ATOM 1713 C CA . TYR A 1 216 ? -18.672 0.03 17.938 1 86.75 216 TYR A CA 1
ATOM 1714 C C . TYR A 1 216 ? -17.484 0.475 18.781 1 86.75 216 TYR A C 1
ATOM 1716 O O . TYR A 1 216 ? -17.531 1.521 19.438 1 86.75 216 TYR A O 1
ATOM 1724 N N . ALA A 1 217 ? -16.484 -0.301 18.719 1 89.88 217 ALA A N 1
ATOM 1725 C CA . ALA A 1 217 ? -15.281 0.064 19.453 1 89.88 217 ALA A CA 1
ATOM 1726 C C . ALA A 1 217 ? -14.672 1.349 18.891 1 89.88 217 ALA A C 1
ATOM 1728 O O . ALA A 1 217 ? -14.227 2.211 19.656 1 89.88 217 ALA A O 1
ATOM 1729 N N . ALA A 1 218 ? -14.648 1.445 17.625 1 88.38 218 ALA A N 1
ATOM 1730 C CA . ALA A 1 218 ? -14.086 2.627 16.984 1 88.38 218 ALA A CA 1
ATOM 1731 C C . ALA A 1 218 ? -14.867 3.883 17.359 1 88.38 218 ALA A C 1
ATOM 1733 O O . ALA A 1 218 ? -14.289 4.957 17.516 1 88.38 218 ALA A O 1
ATOM 1734 N N . LYS A 1 219 ? -16.125 3.75 17.5 1 84.69 219 LYS A N 1
ATOM 1735 C CA . LYS A 1 219 ? -16.984 4.875 17.844 1 84.69 219 LYS A CA 1
ATOM 1736 C C . LYS A 1 219 ? -16.656 5.414 19.234 1 84.69 219 LYS A C 1
ATOM 1738 O O . LYS A 1 219 ? -16.688 6.625 19.453 1 84.69 219 LYS A O 1
ATOM 1743 N N . LYS A 1 220 ? -16.281 4.562 20.047 1 87.81 220 LYS A N 1
ATOM 1744 C CA . LYS A 1 220 ? -16 4.949 21.438 1 87.81 220 LYS A CA 1
ATOM 1745 C C . LYS A 1 220 ? -14.539 5.348 21.594 1 87.81 220 LYS A C 1
ATOM 1747 O O . LYS A 1 220 ? -14.172 5.965 22.594 1 87.81 220 LYS A O 1
ATOM 1752 N N . MET A 1 221 ? -13.797 5.082 20.688 1 89.94 221 MET A N 1
ATOM 1753 C CA . MET A 1 221 ? -12.352 5.27 20.781 1 89.94 221 MET A CA 1
ATOM 1754 C C . MET A 1 221 ? -11.977 6.73 20.547 1 89.94 221 MET A C 1
ATOM 1756 O O . MET A 1 221 ? -12.547 7.395 19.688 1 89.94 221 MET A O 1
ATOM 1760 N N . ILE A 1 222 ? -11.086 7.281 21.359 1 86.38 222 ILE A N 1
ATOM 1761 C CA . ILE A 1 222 ? -10.484 8.602 21.172 1 86.38 222 ILE A CA 1
ATOM 1762 C C . ILE A 1 222 ? -9.023 8.453 20.75 1 86.38 222 ILE A C 1
ATOM 1764 O O . ILE A 1 222 ? -8.188 8.023 21.547 1 86.38 222 ILE A O 1
ATOM 1768 N N . PRO A 1 223 ? -8.812 8.836 19.531 1 87.38 223 PRO A N 1
ATOM 1769 C CA . PRO A 1 223 ? -7.441 8.688 19.047 1 87.38 223 PRO A CA 1
ATOM 1770 C C . PRO A 1 223 ? -6.441 9.547 19.812 1 87.38 223 PRO A C 1
ATOM 1772 O O . PRO A 1 223 ? -6.816 10.57 20.391 1 87.38 223 PRO A O 1
ATOM 1775 N N . ASN A 1 224 ? -5.203 9.094 19.844 1 83.69 224 ASN A N 1
ATOM 1776 C CA . ASN A 1 224 ? -4.141 9.734 20.609 1 83.69 224 ASN A CA 1
ATOM 1777 C C . ASN A 1 224 ? -3.883 11.156 20.125 1 83.69 224 ASN A C 1
ATOM 1779 O O . ASN A 1 224 ? -3.57 12.039 20.938 1 83.69 224 ASN A O 1
ATOM 1783 N N . ASP A 1 225 ? -3.986 11.367 18.891 1 75.25 225 ASP A N 1
ATOM 1784 C CA . ASP A 1 225 ? -3.678 12.695 18.344 1 75.25 225 ASP A CA 1
ATOM 1785 C C . ASP A 1 225 ? -4.855 13.648 18.531 1 75.25 225 ASP A C 1
ATOM 1787 O O . ASP A 1 225 ? -4.727 14.852 18.297 1 75.25 225 ASP A O 1
ATOM 1791 N N . GLU A 1 226 ? -6.027 13.234 18.859 1 71.94 226 GLU A N 1
ATOM 1792 C CA . GLU A 1 226 ? -7.199 14.078 19.078 1 71.94 226 GLU A CA 1
ATOM 1793 C C . GLU A 1 226 ? -7.477 14.266 20.562 1 71.94 226 GLU A C 1
ATOM 1795 O O . GLU A 1 226 ? -8.43 14.945 20.938 1 71.94 226 GLU A O 1
ATOM 1800 N N . ARG A 1 227 ? -6.844 13.633 21.344 1 63.81 227 ARG A N 1
ATOM 1801 C CA . ARG A 1 227 ? -7.027 13.781 22.797 1 63.81 227 ARG A CA 1
ATOM 1802 C C . ARG A 1 227 ? -6.711 15.203 23.234 1 63.81 227 ARG A C 1
ATOM 1804 O O . ARG A 1 227 ? -7.344 15.727 24.156 1 63.81 227 ARG A O 1
ATOM 1811 N N . SER A 1 228 ? -5.672 15.781 22.797 1 49.25 228 SER A N 1
ATOM 1812 C CA . SER A 1 228 ? -5.305 17.062 23.391 1 49.25 228 SER A CA 1
ATOM 1813 C C . SER A 1 228 ? -6.254 18.172 22.953 1 49.25 228 SER A C 1
ATOM 1815 O O . SER A 1 228 ? -6.184 19.297 23.469 1 49.25 228 SER A O 1
ATOM 1817 N N . SER A 1 229 ? -7.051 17.859 21.938 1 43.94 229 SER A N 1
ATOM 1818 C CA . SER A 1 229 ? -7.812 19.094 21.719 1 43.94 229 SER A CA 1
ATOM 1819 C C . SER A 1 229 ? -9.016 19.172 22.656 1 43.94 229 SER A C 1
ATOM 1821 O O . SER A 1 229 ? -9.688 18.156 22.891 1 43.94 229 SER A O 1
ATOM 1823 N N . MET B 1 1 ? 20.562 -0.214 -22.688 1 73.44 1 MET B N 1
ATOM 1824 C CA . MET B 1 1 ? 20.25 1.198 -22.891 1 73.44 1 MET B CA 1
ATOM 1825 C C . MET B 1 1 ? 18.797 1.495 -22.531 1 73.44 1 MET B C 1
ATOM 1827 O O . MET B 1 1 ? 18.516 2.514 -21.906 1 73.44 1 MET B O 1
ATOM 1831 N N . PHE B 1 2 ? 17.969 0.585 -22.641 1 89 2 PHE B N 1
ATOM 1832 C CA . PHE B 1 2 ? 16.547 0.788 -22.391 1 89 2 PHE B CA 1
ATOM 1833 C C . PHE B 1 2 ? 16.297 1.044 -20.906 1 89 2 PHE B C 1
ATOM 1835 O O . PHE B 1 2 ? 15.664 2.039 -20.547 1 89 2 PHE B O 1
ATOM 1842 N N . ASN B 1 3 ? 16.922 0.299 -20.062 1 94.19 3 ASN B N 1
ATOM 1843 C CA . ASN B 1 3 ? 16.672 0.413 -18.625 1 94.19 3 ASN B CA 1
ATOM 1844 C C . ASN B 1 3 ? 17.109 1.773 -18.094 1 94.19 3 ASN B C 1
ATOM 1846 O O . ASN B 1 3 ? 16.453 2.338 -17.203 1 94.19 3 ASN B O 1
ATOM 1850 N N . ASN B 1 4 ? 18.141 2.262 -18.609 1 93.19 4 ASN B N 1
ATOM 1851 C CA . ASN B 1 4 ? 18.656 3.527 -18.094 1 93.19 4 ASN B CA 1
ATOM 1852 C C . ASN B 1 4 ? 17.688 4.68 -18.391 1 93.19 4 ASN B C 1
ATOM 1854 O O . ASN B 1 4 ? 17.328 5.434 -17.484 1 93.19 4 ASN B O 1
ATOM 1858 N N . SER B 1 5 ? 17.297 4.809 -19.641 1 93.12 5 SER B N 1
ATOM 1859 C CA . SER B 1 5 ? 16.391 5.879 -20.016 1 93.12 5 SER B CA 1
ATOM 1860 C C . SER B 1 5 ? 15.016 5.691 -19.375 1 93.12 5 SER B C 1
ATOM 1862 O O . SER B 1 5 ? 14.398 6.656 -18.922 1 93.12 5 SER B O 1
ATOM 1864 N N . PHE B 1 6 ? 14.602 4.488 -19.328 1 94.25 6 PHE B N 1
ATOM 1865 C CA . PHE B 1 6 ? 13.289 4.195 -18.734 1 94.25 6 PHE B CA 1
ATOM 1866 C C . PHE B 1 6 ? 13.289 4.477 -17.25 1 94.25 6 PHE B C 1
ATOM 1868 O O . PHE B 1 6 ? 12.281 4.926 -16.688 1 94.25 6 PHE B O 1
ATOM 1875 N N . TRP B 1 7 ? 14.383 4.238 -16.656 1 93.75 7 TRP B N 1
ATOM 1876 C CA . TRP B 1 7 ? 14.5 4.48 -15.219 1 93.75 7 TRP B CA 1
ATOM 1877 C C . TRP B 1 7 ? 14.344 5.965 -14.906 1 93.75 7 TRP B C 1
ATOM 1879 O O . TRP B 1 7 ? 13.648 6.336 -13.961 1 93.75 7 TRP B O 1
ATOM 1889 N N . ILE B 1 8 ? 14.961 6.77 -15.703 1 93.19 8 ILE B N 1
ATOM 1890 C CA . ILE B 1 8 ? 14.859 8.211 -15.508 1 93.19 8 ILE B CA 1
ATOM 1891 C C . ILE B 1 8 ? 13.414 8.656 -15.703 1 93.19 8 ILE B C 1
ATOM 1893 O O . ILE B 1 8 ? 12.875 9.406 -14.883 1 93.19 8 ILE B O 1
ATOM 1897 N N . PHE B 1 9 ? 12.844 8.219 -16.734 1 93.75 9 PHE B N 1
ATOM 1898 C CA . PHE B 1 9 ? 11.453 8.531 -17.016 1 93.75 9 PHE B CA 1
ATOM 1899 C C . PHE B 1 9 ? 10.555 8.055 -15.875 1 93.75 9 PHE B C 1
ATOM 1901 O O . PHE B 1 9 ? 9.656 8.773 -15.438 1 93.75 9 PHE B O 1
ATOM 1908 N N . PHE B 1 10 ? 10.859 6.926 -15.469 1 93.44 10 PHE B N 1
ATOM 1909 C CA . PHE B 1 10 ? 10.102 6.301 -14.383 1 93.44 10 PHE B CA 1
ATOM 1910 C C . PHE B 1 10 ? 10.211 7.125 -13.109 1 93.44 10 PHE B C 1
ATOM 1912 O O . PHE B 1 10 ? 9.203 7.352 -12.422 1 93.44 10 PHE B O 1
ATOM 1919 N N . ALA B 1 11 ? 11.359 7.59 -12.789 1 93.31 11 ALA B N 1
ATOM 1920 C CA . ALA B 1 11 ? 11.578 8.422 -11.609 1 93.31 11 ALA B CA 1
ATOM 1921 C C . ALA B 1 11 ? 10.797 9.727 -11.703 1 93.31 11 ALA B C 1
ATOM 1923 O O . ALA B 1 11 ? 10.125 10.125 -10.75 1 93.31 11 ALA B O 1
ATOM 1924 N N . ILE B 1 12 ? 10.82 10.328 -12.844 1 94.06 12 ILE B N 1
ATOM 1925 C CA . ILE B 1 12 ? 10.141 11.594 -13.07 1 94.06 12 ILE B CA 1
ATOM 1926 C C . ILE B 1 12 ? 8.641 11.414 -12.852 1 94.06 12 ILE B C 1
ATOM 1928 O O . ILE B 1 12 ? 8.008 12.203 -12.141 1 94.06 12 ILE B O 1
ATOM 1932 N N . ILE B 1 13 ? 8.133 10.398 -13.398 1 94.75 13 ILE B N 1
ATOM 1933 C CA . ILE B 1 13 ? 6.699 10.141 -13.32 1 94.75 13 ILE B CA 1
ATOM 1934 C C . ILE B 1 13 ? 6.293 9.906 -11.867 1 94.75 13 ILE B C 1
ATOM 1936 O O . ILE B 1 13 ? 5.234 10.359 -11.43 1 94.75 13 ILE B O 1
ATOM 1940 N N . HIS B 1 14 ? 7.102 9.188 -11.125 1 95.56 14 HIS B N 1
ATOM 1941 C CA . HIS B 1 14 ? 6.801 8.922 -9.727 1 95.56 14 HIS B CA 1
ATOM 1942 C C . HIS B 1 14 ? 6.695 10.219 -8.93 1 95.56 14 HIS B C 1
ATOM 1944 O O . HIS B 1 14 ? 5.77 10.391 -8.133 1 95.56 14 HIS B O 1
ATOM 1950 N N . PHE B 1 15 ? 7.574 11.156 -9.164 1 94.88 15 PHE B N 1
ATOM 1951 C CA . PHE B 1 15 ? 7.547 12.406 -8.422 1 94.88 15 PHE B CA 1
ATOM 1952 C C . PHE B 1 15 ? 6.359 13.266 -8.852 1 94.88 15 PHE B C 1
ATOM 1954 O O . PHE B 1 15 ? 5.777 13.984 -8.031 1 94.88 15 PHE B O 1
ATOM 1961 N N . ILE B 1 16 ? 5.984 13.18 -10.086 1 95.44 16 ILE B N 1
ATOM 1962 C CA . ILE B 1 16 ? 4.797 13.883 -10.562 1 95.44 16 ILE B CA 1
ATOM 1963 C C . ILE B 1 16 ? 3.555 13.32 -9.867 1 95.44 16 ILE B C 1
ATOM 1965 O O . ILE B 1 16 ? 2.674 14.078 -9.453 1 95.44 16 ILE B O 1
ATOM 1969 N N . ILE B 1 17 ? 3.508 12.039 -9.719 1 96.31 17 ILE B N 1
ATOM 1970 C CA . ILE B 1 17 ? 2.355 11.398 -9.094 1 96.31 17 ILE B CA 1
ATOM 1971 C C . ILE B 1 17 ? 2.262 11.82 -7.625 1 96.31 17 ILE B C 1
ATOM 1973 O O . ILE B 1 17 ? 1.167 12.062 -7.113 1 96.31 17 ILE B O 1
ATOM 1977 N N . VAL B 1 18 ? 3.391 11.898 -6.945 1 95.56 18 VAL B N 1
ATOM 1978 C CA . VAL B 1 18 ? 3.383 12.352 -5.559 1 95.56 18 VAL B CA 1
ATOM 1979 C C . VAL B 1 18 ? 2.791 13.758 -5.477 1 95.56 18 VAL B C 1
ATOM 1981 O O . VAL B 1 18 ? 1.96 14.039 -4.609 1 95.56 18 VAL B O 1
ATOM 1984 N N . LEU B 1 19 ? 3.186 14.617 -6.414 1 94.5 19 LEU B N 1
ATOM 1985 C CA . LEU B 1 19 ? 2.686 15.984 -6.426 1 94.5 19 LEU B CA 1
ATOM 1986 C C . LEU B 1 19 ? 1.187 16.016 -6.707 1 94.5 19 LEU B C 1
ATOM 1988 O O . LEU B 1 19 ? 0.469 16.875 -6.18 1 94.5 19 LEU B O 1
ATOM 1992 N N . LEU B 1 20 ? 0.756 15.109 -7.5 1 94.94 20 LEU B N 1
ATOM 1993 C CA . LEU B 1 20 ? -0.673 15.031 -7.785 1 94.94 20 LEU B CA 1
ATOM 1994 C C . LEU B 1 20 ? -1.453 14.609 -6.543 1 94.94 20 LEU B C 1
ATOM 1996 O O . LEU B 1 20 ? -2.543 15.133 -6.285 1 94.94 20 LEU B O 1
ATOM 2000 N N . PHE B 1 21 ? -0.922 13.641 -5.828 1 95.44 21 PHE B N 1
ATOM 2001 C CA . PHE B 1 21 ? -1.544 13.266 -4.562 1 95.44 21 PHE B CA 1
ATOM 2002 C C . PHE B 1 21 ? -1.583 14.453 -3.607 1 95.44 21 PHE B C 1
ATOM 2004 O O . PHE B 1 21 ? -2.582 14.672 -2.92 1 95.44 21 PHE B O 1
ATOM 2011 N N . TYR B 1 22 ? -0.478 15.156 -3.582 1 94.94 22 TYR B N 1
ATOM 2012 C CA . TYR B 1 22 ? -0.405 16.328 -2.713 1 94.94 22 TYR B CA 1
ATOM 2013 C C . TYR B 1 22 ? -1.383 17.406 -3.164 1 94.94 22 TYR B C 1
ATOM 2015 O O . TYR B 1 22 ? -2.109 17.969 -2.348 1 94.94 22 TYR B O 1
ATOM 2023 N N . LYS B 1 23 ? -1.394 17.672 -4.426 1 93.75 23 LYS B N 1
ATOM 2024 C CA . LYS B 1 23 ? -2.291 18.688 -4.973 1 93.75 23 LYS B CA 1
ATOM 2025 C C . LYS B 1 23 ? -3.752 18.312 -4.746 1 93.75 23 LYS B C 1
ATOM 2027 O O . LYS B 1 23 ? -4.566 19.156 -4.379 1 93.75 23 LYS B O 1
ATOM 2032 N N . GLY B 1 24 ? -4.07 17.109 -4.918 1 92.56 24 GLY B N 1
ATOM 2033 C CA . GLY B 1 24 ? -5.453 16.656 -4.859 1 92.56 24 GLY B CA 1
ATOM 2034 C C . GLY B 1 24 ? -5.957 16.469 -3.441 1 92.56 24 GLY B C 1
ATOM 2035 O O . GLY B 1 24 ? -7.117 16.766 -3.145 1 92.56 24 GLY B O 1
ATOM 2036 N N . PHE B 1 25 ? -5.047 15.961 -2.562 1 93.62 25 PHE B N 1
ATOM 2037 C CA . PHE B 1 25 ? -5.559 15.547 -1.259 1 93.62 25 PHE B CA 1
ATOM 2038 C C . PHE B 1 25 ? -4.805 16.25 -0.136 1 93.62 25 PHE B C 1
ATOM 2040 O O . PHE B 1 25 ? -5.008 15.953 1.041 1 93.62 25 PHE B O 1
ATOM 2047 N N . GLY B 1 26 ? -3.865 17.109 -0.469 1 92.75 26 GLY B N 1
ATOM 2048 C CA . GLY B 1 26 ? -3.145 17.891 0.529 1 92.75 26 GLY B CA 1
ATOM 2049 C C . GLY B 1 26 ? -2.252 17.031 1.414 1 92.75 26 GLY B C 1
ATOM 2050 O O . GLY B 1 26 ? -1.602 16.109 0.937 1 92.75 26 GLY B O 1
ATOM 2051 N N . LYS B 1 27 ? -2.236 17.391 2.682 1 93.56 27 LYS B N 1
ATOM 2052 C CA . LYS B 1 27 ? -1.406 16.719 3.67 1 93.56 27 LYS B CA 1
ATOM 2053 C C . LYS B 1 27 ? -1.759 15.227 3.754 1 93.56 27 LYS B C 1
ATOM 2055 O O . LYS B 1 27 ? -0.871 14.383 3.852 1 93.56 27 LYS B O 1
ATOM 2060 N N . MET B 1 28 ? -2.977 14.953 3.646 1 94 28 MET B N 1
ATOM 2061 C CA . MET B 1 28 ? -3.469 13.578 3.695 1 94 28 MET B CA 1
ATOM 2062 C C . MET B 1 28 ? -2.924 12.766 2.527 1 94 28 MET B C 1
ATOM 2064 O O . MET B 1 28 ? -2.564 11.594 2.693 1 94 28 MET B O 1
ATOM 2068 N N . GLY B 1 29 ? -2.855 13.414 1.427 1 95.62 29 GLY B N 1
ATOM 2069 C CA . GLY B 1 29 ? -2.326 12.742 0.25 1 95.62 29 GLY B CA 1
ATOM 2070 C C . GLY B 1 29 ? -0.881 12.312 0.41 1 95.62 29 GLY B C 1
ATOM 2071 O O . GLY B 1 29 ? -0.497 11.234 -0.05 1 95.62 29 GLY B O 1
ATOM 2072 N N . LEU B 1 30 ? -0.137 13.094 1.062 1 95.5 30 LEU B N 1
ATOM 2073 C CA . LEU B 1 30 ? 1.266 12.766 1.296 1 95.5 30 LEU B CA 1
ATOM 2074 C C . LEU B 1 30 ? 1.399 11.594 2.26 1 95.5 30 LEU B C 1
ATOM 2076 O O . LEU B 1 30 ? 2.232 10.711 2.057 1 95.5 30 LEU B O 1
ATOM 2080 N N . PHE B 1 31 ? 0.582 11.555 3.266 1 95.69 31 PHE B N 1
ATOM 2081 C CA . PHE B 1 31 ? 0.627 10.469 4.23 1 95.69 31 PHE B CA 1
ATOM 2082 C C . PHE B 1 31 ? 0.217 9.148 3.582 1 95.69 31 PHE B C 1
ATOM 2084 O O . PHE B 1 31 ? 0.863 8.125 3.791 1 95.69 31 PHE B O 1
ATOM 2091 N N . VAL B 1 32 ? -0.784 9.195 2.836 1 96.75 32 VAL B N 1
ATOM 2092 C CA . VAL B 1 32 ? -1.243 7.996 2.148 1 96.75 32 VAL B CA 1
ATOM 2093 C C . VAL B 1 32 ? -0.171 7.516 1.171 1 96.75 32 VAL B C 1
ATOM 2095 O O . VAL B 1 32 ? 0.076 6.316 1.05 1 96.75 32 VAL B O 1
ATOM 2098 N N . TRP B 1 33 ? 0.453 8.461 0.519 1 96.44 33 TRP B N 1
ATOM 2099 C CA . TRP B 1 33 ? 1.538 8.102 -0.389 1 96.44 33 TRP B CA 1
ATOM 2100 C C . TRP B 1 33 ? 2.646 7.359 0.354 1 96.44 33 TRP B C 1
ATOM 2102 O O . TRP B 1 33 ? 3.203 6.387 -0.159 1 96.44 33 TRP B O 1
ATOM 2112 N N . ILE B 1 34 ? 2.963 7.855 1.484 1 94.56 34 ILE B N 1
ATOM 2113 C CA . ILE B 1 34 ? 4.035 7.238 2.264 1 94.56 34 ILE B CA 1
ATOM 2114 C C . ILE B 1 34 ? 3.678 5.789 2.57 1 94.56 34 ILE B C 1
ATOM 2116 O O . ILE B 1 34 ? 4.508 4.891 2.398 1 94.56 34 ILE B O 1
ATOM 2120 N N . GLY B 1 35 ? 2.502 5.551 3.037 1 94.44 35 GLY B N 1
ATOM 2121 C CA . GLY B 1 35 ? 2.066 4.18 3.26 1 94.44 35 GLY B CA 1
ATOM 2122 C C . GLY B 1 35 ? 2.092 3.334 2 1 94.44 35 GLY B C 1
ATOM 2123 O O . GLY B 1 35 ? 2.607 2.215 2.008 1 94.44 35 GLY B O 1
ATOM 2124 N N . PHE B 1 36 ? 1.602 3.893 0.936 1 96.38 36 PHE B N 1
ATOM 2125 C CA . PHE B 1 36 ? 1.535 3.244 -0.369 1 96.38 36 PHE B CA 1
ATOM 2126 C C . PHE B 1 36 ? 2.934 2.949 -0.899 1 96.38 36 PHE B C 1
ATOM 2128 O O . PHE B 1 36 ? 3.221 1.826 -1.316 1 96.38 36 PHE B O 1
ATOM 2135 N N . ALA B 1 37 ? 3.742 3.975 -0.895 1 95.38 37 ALA B N 1
ATOM 2136 C CA . ALA B 1 37 ? 5.094 3.867 -1.444 1 95.38 37 ALA B CA 1
ATOM 2137 C C . ALA B 1 37 ? 5.938 2.883 -0.638 1 95.38 37 ALA B C 1
ATOM 2139 O O . ALA B 1 37 ? 6.812 2.213 -1.188 1 95.38 37 ALA B O 1
ATOM 2140 N N . THR B 1 38 ? 5.648 2.807 0.65 1 93.5 38 THR B N 1
ATOM 2141 C CA . THR B 1 38 ? 6.359 1.835 1.477 1 93.5 38 THR B CA 1
ATOM 2142 C C . THR B 1 38 ? 6.094 0.414 0.989 1 93.5 38 THR B C 1
ATOM 2144 O O . THR B 1 38 ? 7.023 -0.378 0.832 1 93.5 38 THR B O 1
ATOM 2147 N N . VAL B 1 39 ? 4.898 0.141 0.691 1 94.56 39 VAL B N 1
ATOM 2148 C CA . VAL B 1 39 ? 4.539 -1.185 0.195 1 94.56 39 VAL B CA 1
ATOM 2149 C C . VAL B 1 39 ? 5.172 -1.41 -1.177 1 94.56 39 VAL B C 1
ATOM 2151 O O . VAL B 1 39 ? 5.844 -2.42 -1.399 1 94.56 39 VAL B O 1
ATOM 2154 N N . CYS B 1 40 ? 5.02 -0.466 -2.049 1 94.88 40 CYS B N 1
ATOM 2155 C CA . CYS B 1 40 ? 5.516 -0.592 -3.414 1 94.88 40 CYS B CA 1
ATOM 2156 C C . CYS B 1 40 ? 7.035 -0.723 -3.432 1 94.88 40 CYS B C 1
ATOM 2158 O O . CYS B 1 40 ? 7.586 -1.474 -4.238 1 94.88 40 CYS B O 1
ATOM 2160 N N . ALA B 1 41 ? 7.688 0.055 -2.562 1 93.38 41 ALA B N 1
ATOM 2161 C CA . ALA B 1 41 ? 9.141 -0.008 -2.49 1 93.38 41 ALA B CA 1
ATOM 2162 C C . ALA B 1 41 ? 9.617 -1.414 -2.127 1 93.38 41 ALA B C 1
ATOM 2164 O O . ALA B 1 41 ? 10.594 -1.911 -2.688 1 93.38 41 ALA B O 1
ATOM 2165 N N . ASN B 1 42 ? 8.906 -2.057 -1.298 1 90.56 42 ASN B N 1
ATOM 2166 C CA . ASN B 1 42 ? 9.289 -3.391 -0.851 1 90.56 42 ASN B CA 1
ATOM 2167 C C . ASN B 1 42 ? 8.922 -4.457 -1.88 1 90.56 42 ASN B C 1
ATOM 2169 O O . ASN B 1 42 ? 9.562 -5.508 -1.943 1 90.56 42 ASN B O 1
ATOM 2173 N N . LEU B 1 43 ? 7.953 -4.168 -2.678 1 91.94 43 LEU B N 1
ATOM 2174 C CA . LEU B 1 43 ? 7.652 -5.035 -3.809 1 91.94 43 LEU B CA 1
ATOM 2175 C C . LEU B 1 43 ? 8.719 -4.918 -4.887 1 91.94 43 LEU B C 1
ATOM 2177 O O . LEU B 1 43 ? 9.109 -5.914 -5.5 1 91.94 43 LEU B O 1
ATOM 2181 N N . GLN B 1 44 ? 9.164 -3.732 -5.035 1 93 44 GLN B N 1
ATOM 2182 C CA . GLN B 1 44 ? 10.078 -3.459 -6.137 1 93 44 GLN B CA 1
ATOM 2183 C C . GLN B 1 44 ? 11.523 -3.775 -5.742 1 93 44 GLN B C 1
ATOM 2185 O O . GLN B 1 44 ? 12.383 -3.93 -6.609 1 93 44 GLN B O 1
ATOM 2190 N N . VAL B 1 45 ? 11.789 -3.832 -4.477 1 89.25 45 VAL B N 1
ATOM 2191 C CA . VAL B 1 45 ? 13.148 -4.027 -3.994 1 89.25 45 VAL B CA 1
ATOM 2192 C C . VAL B 1 45 ? 13.648 -5.418 -4.391 1 89.25 45 VAL B C 1
ATOM 2194 O O . VAL B 1 45 ? 14.852 -5.633 -4.535 1 89.25 45 VAL B O 1
ATOM 2197 N N . VAL B 1 46 ? 12.789 -6.336 -4.656 1 87 46 VAL B N 1
ATOM 2198 C CA . VAL B 1 46 ? 13.172 -7.711 -4.961 1 87 46 VAL B CA 1
ATOM 2199 C C . VAL B 1 46 ? 13.57 -7.82 -6.434 1 87 46 VAL B C 1
ATOM 2201 O O . VAL B 1 46 ? 14.203 -8.797 -6.836 1 87 46 VAL B O 1
ATOM 2204 N N . LYS B 1 47 ? 13.227 -6.887 -7.211 1 91.31 47 LYS B N 1
ATOM 2205 C CA . LYS B 1 47 ? 13.57 -6.918 -8.625 1 91.31 47 LYS B CA 1
ATOM 2206 C C . LYS B 1 47 ? 14.906 -6.23 -8.883 1 91.31 47 LYS B C 1
ATOM 2208 O O . LYS B 1 47 ? 15.094 -5.07 -8.508 1 91.31 47 LYS B O 1
ATOM 2213 N N . THR B 1 48 ? 15.758 -7.008 -9.539 1 92.75 48 THR B N 1
ATOM 2214 C CA . THR B 1 48 ? 17.062 -6.445 -9.875 1 92.75 48 THR B CA 1
ATOM 2215 C C . THR B 1 48 ? 17.156 -6.184 -11.375 1 92.75 48 THR B C 1
ATOM 2217 O O . THR B 1 48 ? 16.672 -6.977 -12.188 1 92.75 48 THR B O 1
ATOM 2220 N N . VAL B 1 49 ? 17.719 -5.055 -11.641 1 94 49 VAL B N 1
ATOM 2221 C CA . VAL B 1 49 ? 17.922 -4.652 -13.031 1 94 49 VAL B CA 1
ATOM 2222 C C . VAL B 1 49 ? 19.328 -4.098 -13.211 1 94 49 VAL B C 1
ATOM 2224 O O . VAL B 1 49 ? 20.016 -3.811 -12.227 1 94 49 VAL B O 1
ATOM 2227 N N . GLU B 1 50 ? 19.734 -4.012 -14.414 1 93.81 50 GLU B N 1
ATOM 2228 C CA . GLU B 1 50 ? 21 -3.371 -14.711 1 93.81 50 GLU B CA 1
ATOM 2229 C C . GLU B 1 50 ? 20.812 -1.893 -15.039 1 93.81 50 GLU B C 1
ATOM 2231 O O . GLU B 1 50 ? 20.141 -1.551 -16.016 1 93.81 50 GLU B O 1
ATOM 2236 N N . LEU B 1 51 ? 21.359 -1.078 -14.148 1 92.5 51 LEU B N 1
ATOM 2237 C CA . LEU B 1 51 ? 21.281 0.366 -14.344 1 92.5 51 LEU B CA 1
ATOM 2238 C C . LEU B 1 51 ? 22.688 0.979 -14.383 1 92.5 51 LEU B C 1
ATOM 2240 O O . LEU B 1 51 ? 23.453 0.829 -13.438 1 92.5 51 LEU B O 1
ATOM 2244 N N . PHE B 1 52 ? 23.016 1.631 -15.492 1 91.56 52 PHE B N 1
ATOM 2245 C CA . PHE B 1 52 ? 24.281 2.346 -15.656 1 91.56 52 PHE B CA 1
ATOM 2246 C C . PHE B 1 52 ? 25.469 1.431 -15.359 1 91.56 52 PHE B C 1
ATOM 2248 O O . PHE B 1 52 ? 26.391 1.822 -14.648 1 91.56 52 PHE B O 1
ATOM 2255 N N . GLY B 1 53 ? 25.344 0.205 -15.672 1 89.25 53 GLY B N 1
ATOM 2256 C CA . GLY B 1 53 ? 26.438 -0.747 -15.594 1 89.25 53 GLY B CA 1
ATOM 2257 C C . GLY B 1 53 ? 26.484 -1.483 -14.266 1 89.25 53 GLY B C 1
ATOM 2258 O O . GLY B 1 53 ? 27.359 -2.326 -14.055 1 89.25 53 GLY B O 1
ATOM 2259 N N . LEU B 1 54 ? 25.562 -1.212 -13.391 1 91.75 54 LEU B N 1
ATOM 2260 C CA . LEU B 1 54 ? 25.516 -1.868 -12.086 1 91.75 54 LEU B CA 1
ATOM 2261 C C . LEU B 1 54 ? 24.172 -2.551 -11.867 1 91.75 54 LEU B C 1
ATOM 2263 O O . LEU B 1 54 ? 23.141 -2.047 -12.312 1 91.75 54 LEU B O 1
ATOM 2267 N N . THR B 1 55 ? 24.266 -3.645 -11.211 1 92.81 55 THR B N 1
ATOM 2268 C CA . THR B 1 55 ? 23.016 -4.273 -10.773 1 92.81 55 THR B CA 1
ATOM 2269 C C . THR B 1 55 ? 22.391 -3.48 -9.633 1 92.81 55 THR B C 1
ATOM 2271 O O . THR B 1 55 ? 23.062 -3.141 -8.656 1 92.81 55 THR B O 1
ATOM 2274 N N . ALA B 1 56 ? 21.125 -3.139 -9.859 1 92.31 56 ALA B N 1
ATOM 2275 C CA . ALA B 1 56 ? 20.422 -2.307 -8.883 1 92.31 56 ALA B CA 1
ATOM 2276 C C . ALA B 1 56 ? 19.016 -2.822 -8.633 1 92.31 56 ALA B C 1
ATOM 2278 O O . ALA B 1 56 ? 18.438 -3.506 -9.484 1 92.31 56 ALA B O 1
ATOM 2279 N N . THR B 1 57 ? 18.547 -2.52 -7.449 1 90.69 57 THR B N 1
ATOM 2280 C CA . THR B 1 57 ? 17.156 -2.83 -7.141 1 90.69 57 THR B CA 1
ATOM 2281 C C . THR B 1 57 ? 16.234 -1.706 -7.605 1 90.69 57 THR B C 1
ATOM 2283 O O . THR B 1 57 ? 16.625 -0.536 -7.602 1 90.69 57 THR B O 1
ATOM 2286 N N . LEU B 1 58 ? 15.078 -2.029 -8.031 1 92.19 58 LEU B N 1
ATOM 2287 C CA . LEU B 1 58 ? 14.148 -1.044 -8.578 1 92.19 58 LEU B CA 1
ATOM 2288 C C . LEU B 1 58 ? 13.422 -0.303 -7.457 1 92.19 58 LEU B C 1
ATOM 2290 O O . LEU B 1 58 ? 12.766 0.711 -7.703 1 92.19 58 LEU B O 1
ATOM 2294 N N . GLY B 1 59 ? 13.492 -0.676 -6.254 1 90.44 59 GLY B N 1
ATOM 2295 C CA . GLY B 1 59 ? 12.781 -0.05 -5.148 1 90.44 59 GLY B CA 1
ATOM 2296 C C . GLY B 1 59 ? 13.352 1.302 -4.766 1 90.44 59 GLY B C 1
ATOM 2297 O O . GLY B 1 59 ? 12.734 2.053 -4.008 1 90.44 59 GLY B O 1
ATOM 2298 N N . ASN B 1 60 ? 14.445 1.743 -5.336 1 89.75 60 ASN B N 1
ATOM 2299 C CA . ASN B 1 60 ? 15.172 2.939 -4.918 1 89.75 60 ASN B CA 1
ATOM 2300 C C . ASN B 1 60 ? 14.406 4.211 -5.266 1 89.75 60 ASN B C 1
ATOM 2302 O O . ASN B 1 60 ? 14.43 5.18 -4.508 1 89.75 60 ASN B O 1
ATOM 2306 N N . VAL B 1 61 ? 13.75 4.172 -6.355 1 91.19 61 VAL B N 1
ATOM 2307 C CA . VAL B 1 61 ? 12.992 5.352 -6.754 1 91.19 61 VAL B CA 1
ATOM 2308 C C . VAL B 1 61 ? 11.828 5.562 -5.789 1 91.19 61 VAL B C 1
ATOM 2310 O O . VAL B 1 61 ? 11.602 6.676 -5.312 1 91.19 61 VAL B O 1
ATOM 2313 N N . MET B 1 62 ? 11.148 4.508 -5.496 1 93.19 62 MET B N 1
ATOM 2314 C CA . MET B 1 62 ? 10.023 4.59 -4.574 1 93.19 62 MET B CA 1
ATOM 2315 C C . MET B 1 62 ? 10.477 5.062 -3.197 1 93.19 62 MET B C 1
ATOM 2317 O O . MET B 1 62 ? 9.812 5.891 -2.568 1 93.19 62 MET B O 1
ATOM 2321 N N . TYR B 1 63 ? 11.578 4.555 -2.773 1 89.62 63 TYR B N 1
ATOM 2322 C CA . TYR B 1 63 ? 12.133 5.008 -1.502 1 89.62 63 TYR B CA 1
ATOM 2323 C C . TYR B 1 63 ? 12.438 6.5 -1.539 1 89.62 63 TYR B C 1
ATOM 2325 O O . TYR B 1 63 ? 12.188 7.215 -0.564 1 89.62 63 TYR B O 1
ATOM 2333 N N . GLY B 1 64 ? 12.914 6.914 -2.613 1 89.25 64 GLY B N 1
ATOM 2334 C CA . GLY B 1 64 ? 13.172 8.336 -2.789 1 89.25 64 GLY B CA 1
ATOM 2335 C C . GLY B 1 64 ? 11.922 9.188 -2.66 1 89.25 64 GLY B C 1
ATOM 2336 O O . GLY B 1 64 ? 11.961 10.281 -2.088 1 89.25 64 GLY B O 1
ATOM 2337 N N . THR B 1 65 ? 10.852 8.695 -3.195 1 93.94 65 THR B N 1
ATOM 2338 C CA . THR B 1 65 ? 9.609 9.461 -3.133 1 93.94 65 THR B CA 1
ATOM 2339 C C . THR B 1 65 ? 9.102 9.547 -1.697 1 93.94 65 THR B C 1
ATOM 2341 O O . THR B 1 65 ? 8.43 10.516 -1.33 1 93.94 65 THR B O 1
ATOM 2344 N N . ILE B 1 66 ? 9.391 8.547 -0.914 1 92.19 66 ILE B N 1
ATOM 2345 C CA . ILE B 1 66 ? 9.031 8.57 0.498 1 92.19 66 ILE B CA 1
ATOM 2346 C C . ILE B 1 66 ? 9.781 9.695 1.206 1 92.19 66 ILE B C 1
ATOM 2348 O O . ILE B 1 66 ? 9.18 10.477 1.95 1 92.19 66 ILE B O 1
ATOM 2352 N N . PHE B 1 67 ? 11.031 9.789 0.92 1 85.94 67 PHE B N 1
ATOM 2353 C CA . PHE B 1 67 ? 11.844 10.844 1.503 1 85.94 67 PHE B CA 1
ATOM 2354 C C . PHE B 1 67 ? 11.352 12.219 1.049 1 85.94 67 PHE B C 1
ATOM 2356 O O . PHE B 1 67 ? 11.266 13.148 1.852 1 85.94 67 PHE B O 1
ATOM 2363 N N . PHE B 1 68 ? 11.062 12.25 -0.203 1 88.31 68 PHE B N 1
ATOM 2364 C CA . PHE B 1 68 ? 10.539 13.492 -0.77 1 88.31 68 PHE B CA 1
ATOM 2365 C C . PHE B 1 68 ? 9.266 13.922 -0.059 1 88.31 68 PHE B C 1
ATOM 2367 O O . PHE B 1 68 ? 9.133 15.07 0.365 1 88.31 68 PHE B O 1
ATOM 2374 N N . ALA B 1 69 ? 8.344 13.047 0.091 1 92.94 69 ALA B N 1
ATOM 2375 C CA . ALA B 1 69 ? 7.078 13.336 0.75 1 92.94 69 ALA B CA 1
ATOM 2376 C C . ALA B 1 69 ? 7.297 13.758 2.201 1 92.94 69 ALA B C 1
ATOM 2378 O O . ALA B 1 69 ? 6.652 14.688 2.691 1 92.94 69 ALA B O 1
ATOM 2379 N N . THR B 1 70 ? 8.188 13.086 2.867 1 89.25 70 THR B N 1
ATOM 2380 C CA . THR B 1 70 ? 8.492 13.398 4.258 1 89.25 70 THR B CA 1
ATOM 2381 C C . THR B 1 70 ? 9.109 14.789 4.379 1 89.25 70 THR B C 1
ATOM 2383 O O . THR B 1 70 ? 8.789 15.531 5.305 1 89.25 70 THR B O 1
ATOM 2386 N N . ASP B 1 71 ? 9.898 15.156 3.484 1 84.25 71 ASP B N 1
ATOM 2387 C CA . ASP B 1 71 ? 10.508 16.484 3.459 1 84.25 71 ASP B CA 1
ATOM 2388 C C . ASP B 1 71 ? 9.461 17.562 3.256 1 84.25 71 ASP B C 1
ATOM 2390 O O . ASP B 1 71 ? 9.516 18.625 3.898 1 84.25 71 ASP B O 1
ATOM 2394 N N . VAL B 1 72 ? 8.586 17.312 2.342 1 88.81 72 VAL B N 1
ATOM 2395 C CA . VAL B 1 72 ? 7.516 18.266 2.09 1 88.81 72 VAL B CA 1
ATOM 2396 C C . VAL B 1 72 ? 6.672 18.438 3.352 1 88.81 72 VAL B C 1
ATOM 2398 O O . VAL B 1 72 ? 6.332 19.562 3.727 1 88.81 72 VAL B O 1
ATOM 2401 N N . LEU B 1 73 ? 6.398 17.344 4.016 1 90.12 73 LEU B N 1
ATOM 2402 C CA . LEU B 1 73 ? 5.637 17.406 5.258 1 90.12 73 LEU B CA 1
ATOM 2403 C C . LEU B 1 73 ? 6.387 18.203 6.32 1 90.12 73 LEU B C 1
ATOM 2405 O O . LEU B 1 73 ? 5.785 18.984 7.055 1 90.12 73 LEU B O 1
ATOM 2409 N N . ASN B 1 74 ? 7.652 17.984 6.371 1 87.44 74 ASN B N 1
ATOM 2410 C CA . ASN B 1 74 ? 8.484 18.703 7.34 1 87.44 74 ASN B CA 1
ATOM 2411 C C . ASN B 1 74 ? 8.516 20.203 7.062 1 87.44 74 ASN B C 1
ATOM 2413 O O . ASN B 1 74 ? 8.336 21 7.977 1 87.44 74 ASN B O 1
ATOM 2417 N N . GLU B 1 75 ? 8.641 20.578 5.902 1 84.38 75 GLU B N 1
ATOM 2418 C CA . GLU B 1 75 ? 8.812 21.969 5.5 1 84.38 75 GLU B CA 1
ATOM 2419 C C . GLU B 1 75 ? 7.496 22.734 5.582 1 84.38 75 GLU B C 1
ATOM 2421 O O . GLU B 1 75 ? 7.461 23.875 6.031 1 84.38 75 GLU B O 1
ATOM 2426 N N . LYS B 1 76 ? 6.465 22.094 5.211 1 88.19 76 LYS B N 1
ATOM 2427 C CA . LYS B 1 76 ? 5.199 22.812 5.074 1 88.19 76 LYS B CA 1
ATOM 2428 C C . LYS B 1 76 ? 4.344 22.656 6.328 1 88.19 76 LYS B C 1
ATOM 2430 O O . LYS B 1 76 ? 3.559 23.547 6.664 1 88.19 76 LYS B O 1
ATOM 2435 N N . TYR B 1 77 ? 4.516 21.547 7.035 1 90.38 77 TYR B N 1
ATOM 2436 C CA . TYR B 1 77 ? 3.576 21.281 8.117 1 90.38 77 TYR B CA 1
ATOM 2437 C C . TYR B 1 77 ? 4.309 21.062 9.438 1 90.38 77 TYR B C 1
ATOM 2439 O O . TYR B 1 77 ? 3.682 20.906 10.484 1 90.38 77 TYR B O 1
ATOM 2447 N N . GLY B 1 78 ? 5.676 20.984 9.398 1 85.06 78 GLY B N 1
ATOM 2448 C CA . GLY B 1 78 ? 6.453 20.953 10.625 1 85.06 78 GLY B CA 1
ATOM 2449 C C . GLY B 1 78 ? 7.047 19.594 10.922 1 85.06 78 GLY B C 1
ATOM 2450 O O . GLY B 1 78 ? 6.668 18.594 10.305 1 85.06 78 GLY B O 1
ATOM 2451 N N . PRO B 1 79 ? 7.973 19.516 11.859 1 88.06 79 PRO B N 1
ATOM 2452 C CA . PRO B 1 79 ? 8.703 18.297 12.164 1 88.06 79 PRO B CA 1
ATOM 2453 C C . PRO B 1 79 ? 7.824 17.219 12.812 1 88.06 79 PRO B C 1
ATOM 2455 O O . PRO B 1 79 ? 8.062 16.031 12.625 1 88.06 79 PRO B O 1
ATOM 2458 N N . ALA B 1 80 ? 6.824 17.609 13.516 1 88.25 80 ALA B N 1
ATOM 2459 C CA . ALA B 1 80 ? 5.926 16.656 14.148 1 88.25 80 ALA B CA 1
ATOM 2460 C C . ALA B 1 80 ? 5.215 15.797 13.102 1 88.25 80 ALA B C 1
ATOM 2462 O O . ALA B 1 80 ? 5.102 14.578 13.266 1 88.25 80 ALA B O 1
ATOM 2463 N N . GLU B 1 81 ? 4.836 16.469 12.023 1 91 81 GLU B N 1
ATOM 2464 C CA . GLU B 1 81 ? 4.16 15.75 10.953 1 91 81 GLU B CA 1
ATOM 2465 C C . GLU B 1 81 ? 5.125 14.828 10.211 1 91 81 GLU B C 1
ATOM 2467 O O . GLU B 1 81 ? 4.75 13.734 9.797 1 91 81 GLU B O 1
ATOM 2472 N N . ALA B 1 82 ? 6.305 15.305 10.102 1 88.12 82 ALA B N 1
ATOM 2473 C CA . ALA B 1 82 ? 7.32 14.469 9.461 1 88.12 82 ALA B CA 1
ATOM 2474 C C . ALA B 1 82 ? 7.609 13.219 10.297 1 88.12 82 ALA B C 1
ATOM 2476 O O . ALA B 1 82 ? 7.73 12.125 9.75 1 88.12 82 ALA B O 1
ATOM 2477 N N . ARG B 1 83 ? 7.691 13.367 11.57 1 88.44 83 ARG B N 1
ATOM 2478 C CA . ARG B 1 83 ? 7.914 12.234 12.461 1 88.44 83 ARG B CA 1
ATOM 2479 C C . ARG B 1 83 ? 6.746 11.258 12.406 1 88.44 83 ARG B C 1
ATOM 2481 O O . ARG B 1 83 ? 6.949 10.039 12.406 1 88.44 83 ARG B O 1
ATOM 2488 N N . LYS B 1 84 ? 5.613 11.828 12.391 1 91.06 84 LYS B N 1
ATOM 2489 C CA . LYS B 1 84 ? 4.414 11 12.266 1 91.06 84 LYS B CA 1
ATOM 2490 C C . LYS B 1 84 ? 4.449 10.172 10.984 1 91.06 84 LYS B C 1
ATOM 2492 O O . LYS B 1 84 ? 4.062 9 10.984 1 91.06 84 LYS B O 1
ATOM 2497 N N . ALA B 1 85 ? 4.926 10.789 9.961 1 90.62 85 ALA B N 1
ATOM 2498 C CA . ALA B 1 85 ? 5.02 10.117 8.672 1 90.62 85 ALA B CA 1
ATOM 2499 C C . ALA B 1 85 ? 6 8.945 8.727 1 90.62 85 ALA B C 1
ATOM 2501 O O . ALA B 1 85 ? 5.746 7.891 8.148 1 90.62 85 ALA B O 1
ATOM 2502 N N . VAL B 1 86 ? 7.031 9.141 9.43 1 87.12 86 VAL B N 1
ATOM 2503 C CA . VAL B 1 86 ? 8.047 8.102 9.562 1 87.12 86 VAL B CA 1
ATOM 2504 C C . VAL B 1 86 ? 7.469 6.91 10.328 1 87.12 86 VAL B C 1
ATOM 2506 O O . VAL B 1 86 ? 7.617 5.762 9.898 1 87.12 86 VAL B O 1
ATOM 2509 N N . TRP B 1 87 ? 6.789 7.168 11.367 1 90.06 87 TRP B N 1
ATOM 2510 C CA . TRP B 1 87 ? 6.203 6.105 12.172 1 90.06 87 TRP B CA 1
ATOM 2511 C C . TRP B 1 87 ? 5.109 5.371 11.406 1 90.06 87 TRP B C 1
ATOM 2513 O O . TRP B 1 87 ? 4.957 4.156 11.539 1 90.06 87 TRP B O 1
ATOM 2523 N N . LEU B 1 88 ? 4.426 6.121 10.672 1 91.88 88 LEU B N 1
ATOM 2524 C CA . LEU B 1 88 ? 3.379 5.516 9.859 1 91.88 88 LEU B CA 1
ATOM 2525 C C . LEU B 1 88 ? 3.977 4.598 8.797 1 91.88 88 LEU B C 1
ATOM 2527 O O . LEU B 1 88 ? 3.439 3.52 8.523 1 91.88 88 LEU B O 1
ATOM 2531 N N . GLY B 1 89 ? 5.055 5.102 8.227 1 91.19 89 GLY B N 1
ATOM 2532 C CA . GLY B 1 89 ? 5.75 4.254 7.273 1 91.19 89 GLY B CA 1
ATOM 2533 C C . GLY B 1 89 ? 6.25 2.955 7.883 1 91.19 89 GLY B C 1
ATOM 2534 O O . GLY B 1 89 ? 6.082 1.885 7.293 1 91.19 89 GLY B O 1
ATOM 2535 N N . PHE B 1 90 ? 6.746 3.082 9.016 1 90.12 90 PHE B N 1
ATOM 2536 C CA . PHE B 1 90 ? 7.258 1.909 9.711 1 90.12 90 PHE B CA 1
ATOM 2537 C C . PHE B 1 90 ? 6.125 0.964 10.086 1 90.12 90 PHE B C 1
ATOM 2539 O O . PHE B 1 90 ? 6.254 -0.255 9.953 1 90.12 90 PHE B O 1
ATOM 2546 N N . SER B 1 91 ? 5.105 1.477 10.617 1 93.62 91 SER B N 1
ATOM 2547 C CA . SER B 1 91 ? 3.943 0.669 10.969 1 93.62 91 SER B CA 1
ATOM 2548 C C . SER B 1 91 ? 3.389 -0.067 9.758 1 93.62 91 SER B C 1
ATOM 2550 O O . SER B 1 91 ? 2.992 -1.23 9.859 1 93.62 91 SER B O 1
ATOM 2552 N N . THR B 1 92 ? 3.393 0.626 8.648 1 94.88 92 THR B N 1
ATOM 2553 C CA . THR B 1 92 ? 2.91 0.02 7.414 1 94.88 92 THR B CA 1
ATOM 2554 C C . THR B 1 92 ? 3.809 -1.14 6.992 1 94.88 92 THR B C 1
ATOM 2556 O O . THR B 1 92 ? 3.318 -2.195 6.586 1 94.88 92 THR B O 1
ATOM 2559 N N . LEU B 1 93 ? 5.066 -0.936 7.109 1 93.62 93 LEU B N 1
ATOM 2560 C CA . LEU B 1 93 ? 6.023 -1.981 6.758 1 93.62 93 LEU B CA 1
ATOM 2561 C C . LEU B 1 93 ? 5.836 -3.207 7.648 1 93.62 93 LEU B C 1
ATOM 2563 O O . LEU B 1 93 ? 5.812 -4.336 7.156 1 93.62 93 LEU B O 1
ATOM 2567 N N . LEU B 1 94 ? 5.723 -2.982 8.906 1 93.75 94 LEU B N 1
ATOM 2568 C CA . LEU B 1 94 ? 5.535 -4.078 9.852 1 93.75 94 LEU B CA 1
ATOM 2569 C C . LEU B 1 94 ? 4.223 -4.809 9.586 1 93.75 94 LEU B C 1
ATOM 2571 O O . LEU B 1 94 ? 4.18 -6.039 9.609 1 93.75 94 LEU B O 1
ATOM 2575 N N . THR B 1 95 ? 3.213 -4.039 9.383 1 96.12 95 THR B N 1
ATOM 2576 C CA . THR B 1 95 ? 1.908 -4.625 9.094 1 96.12 95 THR B CA 1
ATOM 2577 C C . THR B 1 95 ? 1.952 -5.445 7.809 1 96.12 95 THR B C 1
ATOM 2579 O O . THR B 1 95 ? 1.42 -6.559 7.758 1 96.12 95 THR B O 1
ATOM 2582 N N . LEU B 1 96 ? 2.574 -4.863 6.77 1 95.5 96 LEU B N 1
ATOM 2583 C CA . LEU B 1 96 ? 2.727 -5.586 5.512 1 95.5 96 LEU B CA 1
ATOM 2584 C C . LEU B 1 96 ? 3.414 -6.93 5.738 1 95.5 96 LEU B C 1
ATOM 2586 O O . LEU B 1 96 ? 2.953 -7.957 5.234 1 95.5 96 LEU B O 1
ATOM 2590 N N . THR B 1 97 ? 4.496 -6.879 6.473 1 94.88 97 THR B N 1
ATOM 2591 C CA . THR B 1 97 ? 5.266 -8.086 6.75 1 94.88 97 THR B CA 1
ATOM 2592 C C . THR B 1 97 ? 4.418 -9.117 7.488 1 94.88 97 THR B C 1
ATOM 2594 O O . THR B 1 97 ? 4.348 -10.273 7.086 1 94.88 97 THR B O 1
ATOM 2597 N N . PHE B 1 98 ? 3.764 -8.656 8.453 1 95.12 98 PHE B N 1
ATOM 2598 C CA . PHE B 1 98 ? 2.936 -9.539 9.273 1 95.12 98 PHE B CA 1
ATOM 2599 C C . PHE B 1 98 ? 1.794 -10.125 8.453 1 95.12 98 PHE B C 1
ATOM 2601 O O . PHE B 1 98 ? 1.571 -11.336 8.469 1 95.12 98 PHE B O 1
ATOM 2608 N N . VAL B 1 99 ? 1.062 -9.352 7.762 1 95.12 99 VAL B N 1
ATOM 2609 C CA . VAL B 1 99 ? -0.123 -9.742 7.008 1 95.12 99 VAL B CA 1
ATOM 2610 C C . VAL B 1 99 ? 0.271 -10.711 5.895 1 95.12 99 VAL B C 1
ATOM 2612 O O . VAL B 1 99 ? -0.343 -11.766 5.73 1 95.12 99 VAL B O 1
ATOM 2615 N N . MET B 1 100 ? 1.305 -10.383 5.152 1 94.88 100 MET B N 1
ATOM 2616 C CA . MET B 1 100 ? 1.672 -11.211 4.004 1 94.88 100 MET B CA 1
ATOM 2617 C C . MET B 1 100 ? 2.293 -12.523 4.457 1 94.88 100 MET B C 1
ATOM 2619 O O . MET B 1 100 ? 2.172 -13.547 3.773 1 94.88 100 MET B O 1
ATOM 2623 N N . GLN B 1 101 ? 2.996 -12.5 5.621 1 94.56 101 GLN B N 1
ATOM 2624 C CA . GLN B 1 101 ? 3.449 -13.766 6.176 1 94.56 101 GLN B CA 1
ATOM 2625 C C . GLN B 1 101 ? 2.266 -14.656 6.543 1 94.56 101 GLN B C 1
ATOM 2627 O O . GLN B 1 101 ? 2.334 -15.883 6.398 1 94.56 101 GLN B O 1
ATOM 2632 N N . GLY B 1 102 ? 1.202 -14.086 7.059 1 94.69 102 GLY B N 1
ATOM 2633 C CA . GLY B 1 102 ? -0.016 -14.836 7.32 1 94.69 102 GLY B CA 1
ATOM 2634 C C . GLY B 1 102 ? -0.644 -15.414 6.062 1 94.69 102 GLY B C 1
ATOM 2635 O O . GLY B 1 102 ? -1.123 -16.547 6.066 1 94.69 102 GLY B O 1
ATOM 2636 N N . VAL B 1 103 ? -0.649 -14.648 5.023 1 94.25 103 VAL B N 1
ATOM 2637 C CA . VAL B 1 103 ? -1.205 -15.07 3.744 1 94.25 103 VAL B CA 1
ATOM 2638 C C . VAL B 1 103 ? -0.475 -16.328 3.25 1 94.25 103 VAL B C 1
ATOM 2640 O O . VAL B 1 103 ? -1.099 -17.25 2.721 1 94.25 103 VAL B O 1
ATOM 2643 N N . LEU B 1 104 ? 0.82 -16.406 3.436 1 94 104 LEU B N 1
ATOM 2644 C CA . LEU B 1 104 ? 1.648 -17.5 2.959 1 94 104 LEU B CA 1
ATOM 2645 C C . LEU B 1 104 ? 1.354 -18.781 3.736 1 94 104 LEU B C 1
ATOM 2647 O O . LEU B 1 104 ? 1.653 -19.891 3.266 1 94 104 LEU B O 1
ATOM 2651 N N . LEU B 1 105 ? 0.722 -18.688 4.91 1 94 105 LEU B N 1
ATOM 2652 C CA . LEU B 1 105 ? 0.451 -19.844 5.75 1 94 105 LEU B CA 1
ATOM 2653 C C . LEU B 1 105 ? -0.802 -20.578 5.277 1 94 105 LEU B C 1
ATOM 2655 O O . LEU B 1 105 ? -1.026 -21.734 5.648 1 94 105 LEU B O 1
ATOM 2659 N N . PHE B 1 106 ? -1.67 -19.938 4.48 1 94.94 106 PHE B N 1
ATOM 2660 C CA . PHE B 1 106 ? -2.889 -20.562 3.988 1 94.94 106 PHE B CA 1
ATOM 2661 C C . PHE B 1 106 ? -2.562 -21.672 2.99 1 94.94 106 PHE B C 1
ATOM 2663 O O . PHE B 1 106 ? -1.667 -21.516 2.156 1 94.94 106 PHE B O 1
ATOM 2670 N N . GLU B 1 107 ? -3.271 -22.734 3.111 1 94.38 107 GLU B N 1
ATOM 2671 C CA . GLU B 1 107 ? -3.154 -23.797 2.111 1 94.38 107 GLU B CA 1
ATOM 2672 C C . GLU B 1 107 ? -3.828 -23.391 0.802 1 94.38 107 GLU B C 1
ATOM 2674 O O . GLU B 1 107 ? -5.031 -23.125 0.774 1 94.38 107 GLU B O 1
ATOM 2679 N N . PRO B 1 108 ? -3.002 -23.344 -0.207 1 94.06 108 PRO B N 1
ATOM 2680 C CA . PRO B 1 108 ? -3.58 -22.906 -1.483 1 94.06 108 PRO B CA 1
ATOM 2681 C C . PRO B 1 108 ? -4.586 -23.922 -2.043 1 94.06 108 PRO B C 1
ATOM 2683 O O . PRO B 1 108 ? -4.465 -25.125 -1.794 1 94.06 108 PRO B O 1
ATOM 2686 N N . ALA B 1 109 ? -5.574 -23.344 -2.713 1 92.81 109 ALA B N 1
ATOM 2687 C CA . ALA B 1 109 ? -6.488 -24.203 -3.459 1 92.81 109 ALA B CA 1
ATOM 2688 C C . ALA B 1 109 ? -5.773 -24.875 -4.625 1 92.81 109 ALA B C 1
ATOM 2690 O O . ALA B 1 109 ? -4.688 -24.453 -5.027 1 92.81 109 ALA B O 1
ATOM 2691 N N . SER B 1 110 ? -6.387 -25.922 -5.121 1 89.19 110 SER B N 1
ATOM 2692 C CA . SER B 1 110 ? -5.797 -26.656 -6.234 1 89.19 110 SER B CA 1
ATOM 2693 C C . SER B 1 110 ? -5.676 -25.766 -7.473 1 89.19 110 SER B C 1
ATOM 2695 O O . SER B 1 110 ? -4.762 -25.953 -8.281 1 89.19 110 SER B O 1
ATOM 2697 N N . SER B 1 111 ? -6.48 -24.781 -7.559 1 86.88 111 SER B N 1
ATOM 2698 C CA . SER B 1 111 ? -6.512 -23.906 -8.734 1 86.88 111 SER B CA 1
ATOM 2699 C C . SER B 1 111 ? -5.637 -22.688 -8.539 1 86.88 111 SER B C 1
ATOM 2701 O O . SER B 1 111 ? -5.551 -21.828 -9.43 1 86.88 111 SER B O 1
ATOM 2703 N N . ASP B 1 112 ? -4.949 -22.625 -7.438 1 91.31 112 ASP B N 1
ATOM 2704 C CA . ASP B 1 112 ? -4.164 -21.438 -7.137 1 91.31 112 ASP B CA 1
ATOM 2705 C C . ASP B 1 112 ? -2.926 -21.344 -8.023 1 91.31 112 ASP B C 1
ATOM 2707 O O . ASP B 1 112 ? -2.232 -22.344 -8.227 1 91.31 112 ASP B O 1
ATOM 2711 N N . ILE B 1 113 ? -2.6 -20.219 -8.5 1 85.44 113 ILE B N 1
ATOM 2712 C CA . ILE B 1 113 ? -1.448 -20.031 -9.375 1 85.44 113 ILE B CA 1
ATOM 2713 C C . ILE B 1 113 ? -0.465 -19.047 -8.734 1 85.44 113 ILE B C 1
ATOM 2715 O O . ILE B 1 113 ? 0.582 -18.75 -9.305 1 85.44 113 ILE B O 1
ATOM 2719 N N . SER B 1 114 ? -0.799 -18.578 -7.531 1 89.88 114 SER B N 1
ATOM 2720 C CA . SER B 1 114 ? -0.068 -17.422 -7.035 1 89.88 114 SER B CA 1
ATOM 2721 C C . SER B 1 114 ? 0.825 -17.797 -5.855 1 89.88 114 SER B C 1
ATOM 2723 O O . SER B 1 114 ? 1.686 -17 -5.453 1 89.88 114 SER B O 1
ATOM 2725 N N . GLN B 1 115 ? 0.776 -18.938 -5.32 1 91.88 115 GLN B N 1
ATOM 2726 C CA . GLN B 1 115 ? 1.471 -19.297 -4.086 1 91.88 115 GLN B CA 1
ATOM 2727 C C . GLN B 1 115 ? 2.982 -19.141 -4.246 1 91.88 115 GLN B C 1
ATOM 2729 O O . GLN B 1 115 ? 3.633 -18.484 -3.434 1 91.88 115 GLN B O 1
ATOM 2734 N N . THR B 1 116 ? 3.531 -19.734 -5.242 1 91.81 116 THR B N 1
ATOM 2735 C CA . THR B 1 116 ? 4.973 -19.688 -5.453 1 91.81 116 THR B CA 1
ATOM 2736 C C . THR B 1 116 ? 5.445 -18.266 -5.703 1 91.81 116 THR B C 1
ATOM 2738 O O . THR B 1 116 ? 6.504 -17.859 -5.219 1 91.81 116 THR B O 1
ATOM 2741 N N . ALA B 1 117 ? 4.668 -17.531 -6.426 1 91.88 117 ALA B N 1
ATOM 2742 C CA . ALA B 1 117 ? 5.004 -16.141 -6.707 1 91.88 117 ALA B CA 1
ATOM 2743 C C . ALA B 1 117 ? 5 -15.312 -5.43 1 91.88 117 ALA B C 1
ATOM 2745 O O . ALA B 1 117 ? 5.922 -14.531 -5.188 1 91.88 117 ALA B O 1
ATOM 2746 N N . LEU B 1 118 ? 4.023 -15.547 -4.621 1 92.75 118 LEU B N 1
ATOM 2747 C CA . LEU B 1 118 ? 3.924 -14.812 -3.365 1 92.75 118 LEU B CA 1
ATOM 2748 C C . LEU B 1 118 ? 5.066 -15.18 -2.424 1 92.75 118 LEU B C 1
ATOM 2750 O O . LEU B 1 118 ? 5.602 -14.32 -1.723 1 92.75 118 LEU B O 1
ATOM 2754 N N . GLU B 1 119 ? 5.453 -16.375 -2.438 1 92.88 119 GLU B N 1
ATOM 2755 C CA . GLU B 1 119 ? 6.57 -16.828 -1.615 1 92.88 119 GLU B CA 1
ATOM 2756 C C . GLU B 1 119 ? 7.879 -16.188 -2.066 1 92.88 119 GLU B C 1
ATOM 2758 O O . GLU B 1 119 ? 8.711 -15.805 -1.236 1 92.88 119 GLU B O 1
ATOM 2763 N N . THR B 1 120 ? 7.977 -16.062 -3.32 1 90 120 THR B N 1
ATOM 2764 C CA . THR B 1 120 ? 9.188 -15.469 -3.879 1 90 120 THR B CA 1
ATOM 2765 C C . THR B 1 120 ? 9.289 -14 -3.49 1 90 120 THR B C 1
ATOM 2767 O O . THR B 1 120 ? 10.367 -13.516 -3.148 1 90 120 THR B O 1
ATOM 2770 N N . ILE B 1 121 ? 8.234 -13.344 -3.482 1 89.56 121 ILE B N 1
ATOM 2771 C CA . ILE B 1 121 ? 8.227 -11.898 -3.262 1 89.56 121 ILE B CA 1
ATOM 2772 C C . ILE B 1 121 ? 8.234 -11.609 -1.763 1 89.56 121 ILE B C 1
ATOM 2774 O O . ILE B 1 121 ? 8.984 -10.75 -1.296 1 89.56 121 ILE B O 1
ATOM 2778 N N . PHE B 1 122 ? 7.461 -12.375 -1.022 1 92.19 122 PHE B N 1
ATOM 2779 C CA . PHE B 1 122 ? 7.223 -11.984 0.361 1 92.19 122 PHE B CA 1
ATOM 2780 C C . PHE B 1 122 ? 7.977 -12.891 1.323 1 92.19 122 PHE B C 1
ATOM 2782 O O . PHE B 1 122 ? 8.07 -12.602 2.518 1 92.19 122 PHE B O 1
ATOM 2789 N N . GLY B 1 123 ? 8.492 -14.016 0.808 1 86.06 123 GLY B N 1
ATOM 2790 C CA . GLY B 1 123 ? 9.297 -14.875 1.663 1 86.06 123 GLY B CA 1
ATOM 2791 C C . GLY B 1 123 ? 10.5 -14.164 2.252 1 86.06 123 GLY B C 1
ATOM 2792 O O . GLY B 1 123 ? 10.898 -14.445 3.383 1 86.06 123 GLY B O 1
ATOM 2793 N N . PHE B 1 124 ? 10.969 -13.227 1.542 1 84.62 124 PHE B N 1
ATOM 2794 C CA . PHE B 1 124 ? 12.18 -12.5 1.902 1 84.62 124 PHE B CA 1
ATOM 2795 C C . PHE B 1 124 ? 11.836 -11.211 2.641 1 84.62 124 PHE B C 1
ATOM 2797 O O . PHE B 1 124 ? 12.719 -10.57 3.219 1 84.62 124 PHE B O 1
ATOM 2804 N N . LEU B 1 125 ? 10.625 -10.906 2.76 1 84.94 125 LEU B N 1
ATOM 2805 C CA . LEU B 1 125 ? 10.172 -9.609 3.264 1 84.94 125 LEU B CA 1
ATOM 2806 C C . LEU B 1 125 ? 10.57 -9.43 4.727 1 84.94 125 LEU B C 1
ATOM 2808 O O . LEU B 1 125 ? 10.953 -8.336 5.141 1 84.94 125 LEU B O 1
ATOM 2812 N N . PRO B 1 126 ? 10.562 -10.445 5.555 1 88.81 126 PRO B N 1
ATOM 2813 C CA . PRO B 1 126 ? 10.984 -10.258 6.941 1 88.81 126 PRO B CA 1
ATOM 2814 C C . PRO B 1 126 ? 12.445 -9.82 7.062 1 88.81 126 PRO B C 1
ATOM 2816 O O . PRO B 1 126 ? 12.789 -9.031 7.941 1 88.81 126 PRO B O 1
ATOM 2819 N N . ARG B 1 127 ? 13.25 -10.289 6.223 1 90 127 ARG B N 1
ATOM 2820 C CA . ARG B 1 127 ? 14.648 -9.875 6.211 1 90 127 ARG B CA 1
ATOM 2821 C C . ARG B 1 127 ? 14.789 -8.414 5.785 1 90 127 ARG B C 1
ATOM 2823 O O . ARG B 1 127 ? 15.57 -7.664 6.367 1 90 127 ARG B O 1
ATOM 2830 N N . VAL B 1 128 ? 14.047 -8.078 4.82 1 87.06 128 VAL B N 1
ATOM 2831 C CA . VAL B 1 128 ? 14.078 -6.703 4.328 1 87.06 128 VAL B CA 1
ATOM 2832 C C . VAL B 1 128 ? 13.57 -5.754 5.418 1 87.06 128 VAL B C 1
ATOM 2834 O O . VAL B 1 128 ? 14.18 -4.711 5.672 1 87.06 128 VAL B O 1
ATOM 2837 N N . ALA B 1 129 ? 12.508 -6.156 6.055 1 88.94 129 ALA B N 1
ATOM 2838 C CA . ALA B 1 129 ? 11.945 -5.352 7.137 1 88.94 129 ALA B CA 1
ATOM 2839 C C . ALA B 1 129 ? 12.953 -5.188 8.273 1 88.94 129 ALA B C 1
ATOM 2841 O O . ALA B 1 129 ? 13.125 -4.086 8.805 1 88.94 129 ALA B O 1
ATOM 2842 N N . LEU B 1 130 ? 13.586 -6.246 8.578 1 90.69 130 LEU B N 1
ATOM 2843 C CA . LEU B 1 130 ? 14.594 -6.199 9.633 1 90.69 130 LEU B CA 1
ATOM 2844 C C . LEU B 1 130 ? 15.758 -5.297 9.227 1 90.69 130 LEU B C 1
ATOM 2846 O O . LEU B 1 130 ? 16.25 -4.52 10.039 1 90.69 130 LEU B O 1
ATOM 2850 N N . GLY B 1 131 ? 16.203 -5.48 8.055 1 89.88 131 GLY B N 1
ATOM 2851 C CA . GLY B 1 131 ? 17.25 -4.617 7.551 1 89.88 131 GLY B CA 1
ATOM 2852 C C . GLY B 1 131 ? 16.891 -3.145 7.574 1 89.88 131 GLY B C 1
ATOM 2853 O O . GLY B 1 131 ? 17.703 -2.301 7.961 1 89.88 131 GLY B O 1
ATOM 2854 N N . SER B 1 132 ? 15.672 -2.844 7.141 1 86.5 132 SER B N 1
ATOM 2855 C CA . SER B 1 132 ? 15.18 -1.469 7.16 1 86.5 132 SER B CA 1
ATOM 2856 C C . SER B 1 132 ? 15.141 -0.914 8.578 1 86.5 132 SER B C 1
ATOM 2858 O O . SER B 1 132 ? 15.539 0.229 8.812 1 86.5 132 SER B O 1
ATOM 2860 N N . LEU B 1 133 ? 14.641 -1.712 9.461 1 84.62 133 LEU B N 1
ATOM 2861 C CA . LEU B 1 133 ? 14.547 -1.299 10.852 1 84.62 133 LEU B CA 1
ATOM 2862 C C . LEU B 1 133 ? 15.938 -1.024 11.43 1 84.62 133 LEU B C 1
ATOM 2864 O O . LEU B 1 133 ? 16.156 0.016 12.055 1 84.62 133 LEU B O 1
ATOM 2868 N N . LEU B 1 134 ? 16.859 -1.892 11.227 1 88 134 LEU B N 1
ATOM 2869 C CA . LEU B 1 134 ? 18.203 -1.747 11.75 1 88 134 LEU B CA 1
ATOM 2870 C C . LEU B 1 134 ? 18.906 -0.552 11.109 1 88 134 LEU B C 1
ATOM 2872 O O . LEU B 1 134 ? 19.594 0.216 11.797 1 88 134 LEU B O 1
ATOM 2876 N N . ALA B 1 135 ? 18.734 -0.488 9.844 1 86.06 135 ALA B N 1
ATOM 2877 C CA . ALA B 1 135 ? 19.344 0.635 9.133 1 86.06 135 ALA B CA 1
ATOM 2878 C C . ALA B 1 135 ? 18.828 1.967 9.656 1 86.06 135 ALA B C 1
ATOM 2880 O O . ALA B 1 135 ? 19.594 2.914 9.852 1 86.06 135 ALA B O 1
ATOM 2881 N N . PHE B 1 136 ? 17.641 2 9.938 1 77.19 136 PHE B N 1
ATOM 2882 C CA . PHE B 1 136 ? 17.016 3.213 10.438 1 77.19 136 PHE B CA 1
ATOM 2883 C C . PHE B 1 136 ? 17.531 3.568 11.828 1 77.19 136 PHE B C 1
ATOM 2885 O O . PHE B 1 136 ? 17.906 4.715 12.078 1 77.19 136 PHE B O 1
ATOM 2892 N N . ILE B 1 137 ? 17.531 2.633 12.672 1 79.75 137 ILE B N 1
ATOM 2893 C CA . ILE B 1 137 ? 17.969 2.85 14.047 1 79.75 137 ILE B CA 1
ATOM 2894 C C . ILE B 1 137 ? 19.438 3.27 14.062 1 79.75 137 ILE B C 1
ATOM 2896 O O . ILE B 1 137 ? 19.797 4.262 14.695 1 79.75 137 ILE B O 1
ATOM 2900 N N . PHE B 1 138 ? 20.219 2.65 13.336 1 81.5 138 PHE B N 1
ATOM 2901 C CA . PHE B 1 138 ? 21.656 2.896 13.352 1 81.5 138 PHE B CA 1
ATOM 2902 C C . PHE B 1 138 ? 22 4.18 12.602 1 81.5 138 PHE B C 1
ATOM 2904 O O . PHE B 1 138 ? 22.844 4.953 13.039 1 81.5 138 PHE B O 1
ATOM 2911 N N . SER B 1 139 ? 21.312 4.324 11.469 1 75.56 139 SER B N 1
ATOM 2912 C CA . SER B 1 139 ? 21.625 5.504 10.672 1 75.56 139 SER B CA 1
ATOM 2913 C C . SER B 1 139 ? 21.219 6.785 11.391 1 75.56 139 SER B C 1
ATOM 2915 O O . SER B 1 139 ? 21.922 7.797 11.305 1 75.56 139 SER B O 1
ATOM 2917 N N . GLN B 1 140 ? 20.141 6.715 12.055 1 71.62 140 GLN B N 1
ATOM 2918 C CA . GLN B 1 140 ? 19.703 7.891 12.805 1 71.62 140 GLN B CA 1
ATOM 2919 C C . GLN B 1 140 ? 20.672 8.219 13.93 1 71.62 140 GLN B C 1
ATOM 2921 O O . GLN B 1 140 ? 21.016 9.383 14.148 1 71.62 140 GLN B O 1
ATOM 2926 N N . THR B 1 141 ? 21.094 7.199 14.617 1 73.69 141 THR B N 1
ATOM 2927 C CA . THR B 1 141 ? 22.047 7.387 15.711 1 73.69 141 THR B CA 1
ATOM 2928 C C . THR B 1 141 ? 23.391 7.871 15.18 1 73.69 141 THR B C 1
ATOM 2930 O O . THR B 1 141 ? 23.984 8.789 15.734 1 73.69 141 THR B O 1
ATOM 2933 N N . LEU B 1 142 ? 23.781 7.336 14.094 1 74.38 142 LEU B N 1
ATOM 2934 C CA . LEU B 1 142 ? 25.062 7.68 13.508 1 74.38 142 LEU B CA 1
ATOM 2935 C C . LEU B 1 142 ? 25.047 9.094 12.945 1 74.38 142 LEU B C 1
ATOM 2937 O O . LEU B 1 142 ? 26.062 9.805 13.008 1 74.38 142 LEU B O 1
ATOM 2941 N N . ASP B 1 143 ? 23.953 9.414 12.375 1 70.81 143 ASP B N 1
ATOM 2942 C CA . ASP B 1 143 ? 23.844 10.75 11.805 1 70.81 143 ASP B CA 1
ATOM 2943 C C . ASP B 1 143 ? 24.109 11.82 12.852 1 70.81 143 ASP B C 1
ATOM 2945 O O . ASP B 1 143 ? 24.828 12.781 12.602 1 70.81 143 ASP B O 1
ATOM 2949 N N . VAL B 1 144 ? 23.625 11.625 14.094 1 67.31 144 VAL B N 1
ATOM 2950 C CA . VAL B 1 144 ? 23.797 12.578 15.188 1 67.31 144 VAL B CA 1
ATOM 2951 C C . VAL B 1 144 ? 25.266 12.594 15.625 1 67.31 144 VAL B C 1
ATOM 2953 O O . VAL B 1 144 ? 25.844 13.664 15.828 1 67.31 144 VAL B O 1
ATOM 2956 N N . TYR B 1 145 ? 25.828 11.453 15.664 1 71.69 145 TYR B N 1
ATOM 2957 C CA . TYR B 1 145 ? 27.203 11.352 16.125 1 71.69 145 TYR B CA 1
ATOM 2958 C C . TYR B 1 145 ? 28.172 11.93 15.086 1 71.69 145 TYR B C 1
ATOM 2960 O O . TYR B 1 145 ? 29.109 12.656 15.438 1 71.69 145 TYR B O 1
ATOM 2968 N N . VAL B 1 146 ? 27.922 11.602 13.867 1 71.56 146 VAL B N 1
ATOM 2969 C CA . VAL B 1 146 ? 28.797 12.086 12.812 1 71.56 146 VAL B CA 1
ATOM 2970 C C . VAL B 1 146 ? 28.672 13.602 12.68 1 71.56 146 VAL B C 1
ATOM 2972 O O . VAL B 1 146 ? 29.672 14.305 12.484 1 71.56 146 VAL B O 1
ATOM 2975 N N . TYR B 1 147 ? 27.562 14.055 12.781 1 68.75 147 TYR B N 1
ATOM 2976 C CA . TYR B 1 147 ? 27.359 15.5 12.75 1 68.75 147 TYR B CA 1
ATOM 2977 C C . TYR B 1 147 ? 28.141 16.188 13.859 1 68.75 147 TYR B C 1
ATOM 2979 O O . TYR B 1 147 ? 28.828 17.188 13.617 1 68.75 147 TYR B O 1
ATOM 2987 N N . SER B 1 148 ? 28.047 15.625 15.023 1 71.88 148 SER B N 1
ATOM 2988 C CA . SER B 1 148 ? 28.75 16.188 16.172 1 71.88 148 SER B CA 1
ATOM 2989 C C . SER B 1 148 ? 30.266 16.109 15.984 1 71.88 148 SER B C 1
ATOM 2991 O O . SER B 1 148 ? 30.984 17.031 16.375 1 71.88 148 SER B O 1
ATOM 2993 N N . ALA B 1 149 ? 30.672 15.031 15.43 1 73.62 149 ALA B N 1
ATOM 2994 C CA . ALA B 1 149 ? 32.094 14.852 15.203 1 73.62 149 ALA B CA 1
ATOM 2995 C C . ALA B 1 149 ? 32.625 15.852 14.18 1 73.62 149 ALA B C 1
ATOM 2997 O O . ALA B 1 149 ? 33.688 16.438 14.359 1 73.62 149 ALA B O 1
ATOM 2998 N N . ILE B 1 150 ? 31.875 16.109 13.125 1 72.56 150 ILE B N 1
ATOM 2999 C CA . ILE B 1 150 ? 32.281 17.047 12.094 1 72.56 150 ILE B CA 1
ATOM 3000 C C . ILE B 1 150 ? 32.25 18.484 12.641 1 72.56 150 ILE B C 1
ATOM 3002 O O . ILE B 1 150 ? 33.125 19.297 12.312 1 72.56 150 ILE B O 1
ATOM 3006 N N . ARG B 1 151 ? 31.266 18.672 13.43 1 69.62 151 ARG B N 1
ATOM 3007 C CA . ARG B 1 151 ? 31.156 19.984 14.047 1 69.62 151 ARG B CA 1
ATOM 3008 C C . ARG B 1 151 ? 32.375 20.281 14.93 1 69.62 151 ARG B C 1
ATOM 3010 O O . ARG B 1 151 ? 32.781 21.438 15.047 1 69.62 151 ARG B O 1
ATOM 3017 N N . ARG B 1 152 ? 32.844 19.219 15.516 1 74.06 152 ARG B N 1
ATOM 3018 C CA . ARG B 1 152 ? 34.031 19.391 16.375 1 74.06 152 ARG B CA 1
ATOM 3019 C C . ARG B 1 152 ? 35.25 19.719 15.57 1 74.06 152 ARG B C 1
ATOM 3021 O O . ARG B 1 152 ? 36.094 20.531 16 1 74.06 152 ARG B O 1
ATOM 3028 N N . ILE B 1 153 ? 35.312 19.141 14.414 1 72.19 153 ILE B N 1
ATOM 3029 C CA . ILE B 1 153 ? 36.469 19.344 13.562 1 72.19 153 ILE B CA 1
ATOM 3030 C C . ILE B 1 153 ? 36.312 20.656 12.789 1 72.19 153 ILE B C 1
ATOM 3032 O O . ILE B 1 153 ? 37.312 21.375 12.594 1 72.19 153 ILE B O 1
ATOM 3036 N N . PHE B 1 154 ? 35.125 20.828 12.32 1 70.62 154 PHE B N 1
ATOM 3037 C CA . PHE B 1 154 ? 34.844 22.047 11.57 1 70.62 154 PHE B CA 1
ATOM 3038 C C . PHE B 1 154 ? 33.75 22.844 12.234 1 70.62 154 PHE B C 1
ATOM 3040 O O . PHE B 1 154 ? 32.594 22.844 11.758 1 70.62 154 PHE B O 1
ATOM 3047 N N . PRO B 1 155 ? 34.031 23.672 13.234 1 65.56 155 PRO B N 1
ATOM 3048 C CA . PRO B 1 155 ? 33.031 24.344 14.055 1 65.56 155 PRO B CA 1
ATOM 3049 C C . PRO B 1 155 ? 32.438 25.578 13.367 1 65.56 155 PRO B C 1
ATOM 3051 O O . PRO B 1 155 ? 31.391 26.078 13.789 1 65.56 155 PRO B O 1
ATOM 3054 N N . SER B 1 156 ? 32.938 25.922 12.273 1 66.38 156 SER B N 1
ATOM 3055 C CA . SER B 1 156 ? 32.5 27.172 11.68 1 66.38 156 SER B CA 1
ATOM 3056 C C . SER B 1 156 ? 31.094 27.016 11.086 1 66.38 156 SER B C 1
ATOM 3058 O O . SER B 1 156 ? 30.797 26.016 10.422 1 66.38 156 SER B O 1
ATOM 3060 N N . ASP B 1 157 ? 30.109 27.953 11.359 1 63.78 157 ASP B N 1
ATOM 3061 C CA . ASP B 1 157 ? 28.734 27.953 10.883 1 63.78 157 ASP B CA 1
ATOM 3062 C C . ASP B 1 157 ? 28.672 28.031 9.359 1 63.78 157 ASP B C 1
ATOM 3064 O O . ASP B 1 157 ? 27.688 27.609 8.742 1 63.78 157 ASP B O 1
ATOM 3068 N N . ARG B 1 158 ? 29.781 28.625 8.836 1 61.91 158 ARG B N 1
ATOM 3069 C CA . ARG B 1 158 ? 29.828 28.75 7.383 1 61.91 158 ARG B CA 1
ATOM 3070 C C . ARG B 1 158 ? 29.938 27.375 6.719 1 61.91 158 ARG B C 1
ATOM 3072 O O . ARG B 1 158 ? 29.609 27.219 5.539 1 61.91 158 ARG B O 1
ATOM 3079 N N . LEU B 1 159 ? 30.266 26.484 7.426 1 64.5 159 LEU B N 1
ATOM 3080 C CA . LEU B 1 159 ? 30.469 25.172 6.855 1 64.5 159 LEU B CA 1
ATOM 3081 C C . LEU B 1 159 ? 29.328 24.234 7.219 1 64.5 159 LEU B C 1
ATOM 3083 O O . LEU B 1 159 ? 29.516 23.031 7.367 1 64.5 159 LEU B O 1
ATOM 3087 N N . LEU B 1 160 ? 28.25 24.844 7.539 1 64.38 160 LEU B N 1
ATOM 3088 C CA . LEU B 1 160 ? 27.047 24.109 7.91 1 64.38 160 LEU B CA 1
ATOM 3089 C C . LEU B 1 160 ? 26.641 23.125 6.809 1 64.38 160 LEU B C 1
ATOM 3091 O O . LEU B 1 160 ? 26.219 22 7.09 1 64.38 160 LEU B O 1
ATOM 3095 N N . TRP B 1 161 ? 26.75 23.578 5.605 1 69.12 161 TRP B N 1
ATOM 3096 C CA . TRP B 1 161 ? 26.375 22.734 4.473 1 69.12 161 TRP B CA 1
ATOM 3097 C C . TRP B 1 161 ? 27.266 21.5 4.398 1 69.12 161 TRP B C 1
ATOM 3099 O O . TRP B 1 161 ? 26.797 20.406 4.059 1 69.12 161 TRP B O 1
ATOM 3109 N N . LEU B 1 162 ? 28.5 21.703 4.727 1 66.94 162 LEU B N 1
ATOM 3110 C CA . LEU B 1 162 ? 29.438 20.578 4.727 1 66.94 162 LEU B CA 1
ATOM 3111 C C . LEU B 1 162 ? 29.125 19.609 5.859 1 66.94 162 LEU B C 1
ATOM 3113 O O . LEU B 1 162 ? 29.219 18.391 5.684 1 66.94 162 LEU B O 1
ATOM 3117 N N . ARG B 1 163 ? 28.781 20.125 7.012 1 67.75 163 ARG B N 1
ATOM 3118 C CA . ARG B 1 163 ? 28.469 19.281 8.164 1 67.75 163 ARG B CA 1
ATOM 3119 C C . ARG B 1 163 ? 27.203 18.469 7.914 1 67.75 163 ARG B C 1
ATOM 3121 O O . ARG B 1 163 ? 27.188 17.266 8.164 1 67.75 163 ARG B O 1
ATOM 3128 N N . ASN B 1 164 ? 26.266 19.188 7.398 1 66.94 164 ASN B N 1
ATOM 3129 C CA . ASN B 1 164 ? 25.016 18.5 7.113 1 66.94 164 ASN B CA 1
ATOM 3130 C C . ASN B 1 164 ? 25.156 17.516 5.957 1 66.94 164 ASN B C 1
ATOM 3132 O O . ASN B 1 164 ? 24.703 16.375 6.051 1 66.94 164 ASN B O 1
ATOM 3136 N N . GLY B 1 165 ? 25.719 17.969 4.957 1 74.31 165 GLY B N 1
ATOM 3137 C CA . GLY B 1 165 ? 25.922 17.109 3.801 1 74.31 165 GLY B CA 1
ATOM 3138 C C . GLY B 1 165 ? 26.828 15.93 4.086 1 74.31 165 GLY B C 1
ATOM 3139 O O . GLY B 1 165 ? 26.562 14.812 3.654 1 74.31 165 GLY B O 1
ATOM 3140 N N . GLY B 1 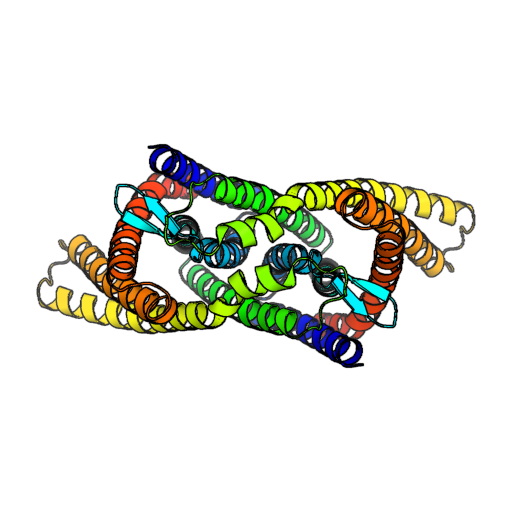166 ? 27.875 16.266 4.762 1 75.12 166 GLY B N 1
ATOM 3141 C CA . GLY B 1 166 ? 28.828 15.211 5.094 1 75.12 166 GLY B CA 1
ATOM 3142 C C . GLY B 1 166 ? 28.266 14.172 6.039 1 75.12 166 GLY B C 1
ATOM 3143 O O . GLY B 1 166 ? 28.469 12.977 5.848 1 75.12 166 GLY B O 1
ATOM 3144 N N . SER B 1 167 ? 27.609 14.648 7.09 1 75.5 167 SER B N 1
ATOM 3145 C CA . SER B 1 167 ? 27.016 13.727 8.047 1 75.5 167 SER B CA 1
ATOM 3146 C C . SER B 1 167 ? 25.953 12.844 7.379 1 75.5 167 SER B C 1
ATOM 3148 O O . SER B 1 167 ? 25.875 11.648 7.652 1 75.5 167 SER B O 1
ATOM 3150 N N . THR B 1 168 ? 25.219 13.414 6.48 1 75.19 168 THR B N 1
ATOM 3151 C CA . THR B 1 168 ? 24.188 12.656 5.77 1 75.19 168 THR B CA 1
ATOM 3152 C C . THR B 1 168 ? 24.828 11.625 4.844 1 75.19 168 THR B C 1
ATOM 3154 O O . THR B 1 168 ? 24.375 10.477 4.785 1 75.19 168 THR B O 1
ATOM 3157 N N . ALA B 1 169 ? 25.797 12.055 4.211 1 82.94 169 ALA B N 1
ATOM 3158 C CA . ALA B 1 169 ? 26.469 11.148 3.279 1 82.94 169 ALA B CA 1
ATOM 3159 C C . ALA B 1 169 ? 27.031 9.93 4.004 1 82.94 169 ALA B C 1
ATOM 3161 O O . ALA B 1 169 ? 26.875 8.797 3.535 1 82.94 169 ALA B O 1
ATOM 3162 N N . VAL B 1 170 ? 27.594 10.148 5.125 1 84.38 170 VAL B N 1
ATOM 3163 C CA . VAL B 1 170 ? 28.203 9.062 5.891 1 84.38 170 VAL B CA 1
ATOM 3164 C C . VAL B 1 170 ? 27.109 8.188 6.5 1 84.38 170 VAL B C 1
ATOM 3166 O O . VAL B 1 170 ? 27.188 6.957 6.441 1 84.38 170 VAL B O 1
ATOM 3169 N N . SER B 1 171 ? 26.172 8.828 7.078 1 81.19 171 SER B N 1
ATOM 3170 C CA . SER B 1 171 ? 25.094 8.07 7.707 1 81.19 171 SER B CA 1
ATOM 3171 C C . SER B 1 171 ? 24.344 7.23 6.68 1 81.19 171 SER B C 1
ATOM 3173 O O . SER B 1 171 ? 23.938 6.102 6.973 1 81.19 171 SER B O 1
ATOM 3175 N N . GLN B 1 172 ? 24.188 7.742 5.508 1 84.19 172 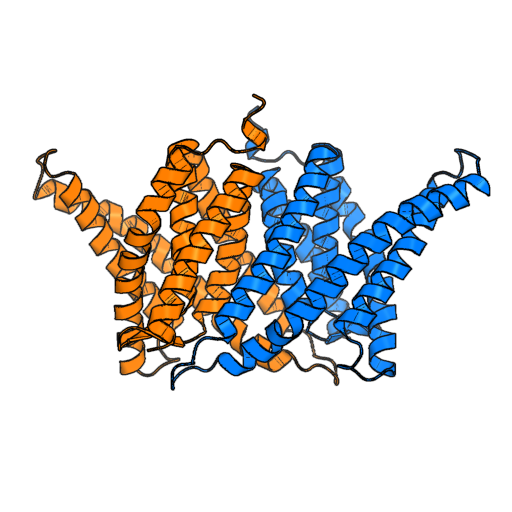GLN B N 1
ATOM 3176 C CA . GLN B 1 172 ? 23.484 7.023 4.457 1 84.19 172 GLN B CA 1
ATOM 3177 C C . GLN B 1 172 ? 24.297 5.836 3.953 1 84.19 172 GLN B C 1
ATOM 3179 O O . GLN B 1 172 ? 23.734 4.816 3.547 1 84.19 172 GLN B O 1
ATOM 3184 N N . LEU B 1 173 ? 25.578 6.066 3.961 1 88.69 173 LEU B N 1
ATOM 3185 C CA . LEU B 1 173 ? 26.438 4.957 3.574 1 88.69 173 LEU B CA 1
ATOM 3186 C C . LEU B 1 173 ? 26.266 3.775 4.52 1 88.69 173 LEU B C 1
ATOM 3188 O O . LEU B 1 173 ? 26.141 2.631 4.074 1 88.69 173 LEU B O 1
ATOM 3192 N N . PHE B 1 174 ? 26.203 4.051 5.762 1 87.25 174 PHE B N 1
ATOM 3193 C CA . PHE B 1 174 ? 26.016 2.996 6.75 1 87.25 174 PHE B CA 1
ATOM 3194 C C . PHE B 1 174 ? 24.609 2.424 6.68 1 87.25 174 PHE B C 1
ATOM 3196 O O . PHE B 1 174 ? 24.422 1.217 6.836 1 87.25 174 PHE B O 1
ATOM 3203 N N . ASP B 1 175 ? 23.688 3.287 6.496 1 86.75 175 ASP B N 1
ATOM 3204 C CA . ASP B 1 175 ? 22.312 2.846 6.312 1 86.75 175 ASP B CA 1
ATOM 3205 C C . ASP B 1 175 ? 22.203 1.84 5.164 1 86.75 175 ASP B C 1
ATOM 3207 O O . ASP B 1 175 ? 21.641 0.754 5.336 1 86.75 175 ASP B O 1
ATOM 3211 N N . THR B 1 176 ? 22.812 2.166 4.098 1 90.69 176 THR B N 1
ATOM 3212 C CA . THR B 1 176 ? 22.766 1.325 2.906 1 90.69 176 THR B CA 1
ATOM 3213 C C . THR B 1 176 ? 23.484 0.004 3.141 1 90.69 176 THR B C 1
ATOM 3215 O O . THR B 1 176 ? 23.016 -1.054 2.719 1 90.69 176 THR B O 1
ATOM 3218 N N . PHE B 1 177 ? 24.594 0.122 3.801 1 92.56 177 PHE B N 1
ATOM 3219 C CA . PHE B 1 177 ? 25.375 -1.075 4.09 1 92.56 177 PHE B CA 1
ATOM 3220 C C . PHE B 1 177 ? 24.578 -2.045 4.953 1 92.56 177 PHE B C 1
ATOM 3222 O O . PHE B 1 177 ? 24.469 -3.232 4.633 1 92.56 177 PHE B O 1
ATOM 3229 N N . ILE B 1 178 ? 24.016 -1.57 5.992 1 91 178 ILE B N 1
ATOM 3230 C CA . ILE B 1 178 ? 23.266 -2.41 6.922 1 91 178 ILE B CA 1
ATOM 3231 C C . ILE B 1 178 ? 22.047 -3.004 6.215 1 91 178 ILE B C 1
ATOM 3233 O O . ILE B 1 178 ? 21.781 -4.203 6.32 1 91 178 ILE B O 1
ATOM 3237 N N . PHE B 1 179 ? 21.406 -2.211 5.527 1 90.44 179 PHE B N 1
ATOM 3238 C CA . PHE B 1 179 ? 20.203 -2.656 4.828 1 90.44 179 PHE B CA 1
ATOM 3239 C C . PHE B 1 179 ? 20.531 -3.76 3.83 1 90.44 179 PHE B C 1
ATOM 3241 O O . PHE B 1 179 ? 19.938 -4.84 3.875 1 90.44 179 PHE B O 1
ATOM 3248 N N . THR B 1 180 ? 21.5 -3.51 2.967 1 92.31 180 THR B N 1
ATOM 3249 C CA . THR B 1 180 ? 21.812 -4.473 1.915 1 92.31 180 THR B CA 1
ATOM 3250 C C . THR B 1 180 ? 22.438 -5.73 2.502 1 92.31 180 THR B C 1
ATOM 3252 O O . THR B 1 180 ? 22.234 -6.832 1.988 1 92.31 180 THR B O 1
ATOM 3255 N N . ALA B 1 181 ? 23.172 -5.555 3.543 1 92.38 181 ALA B N 1
ATOM 3256 C CA . ALA B 1 181 ? 23.781 -6.715 4.188 1 92.38 181 ALA B CA 1
ATOM 3257 C C . ALA B 1 181 ? 22.719 -7.633 4.789 1 92.38 181 ALA B C 1
ATOM 3259 O O . ALA B 1 181 ? 22.688 -8.828 4.5 1 92.38 181 ALA B O 1
ATOM 3260 N N . VAL B 1 182 ? 21.859 -7.082 5.52 1 91.5 182 VAL B N 1
ATOM 3261 C CA . VAL B 1 182 ? 20.828 -7.871 6.203 1 91.5 182 VAL B CA 1
ATOM 3262 C C . VAL B 1 182 ? 19.828 -8.406 5.188 1 91.5 182 VAL B C 1
ATOM 3264 O O . VAL B 1 182 ? 19.438 -9.578 5.25 1 91.5 182 VAL B O 1
ATOM 3267 N N . ALA B 1 183 ? 19.5 -7.648 4.211 1 87.81 183 ALA B N 1
ATOM 3268 C CA . ALA B 1 183 ? 18.438 -7.992 3.262 1 87.81 183 ALA B CA 1
ATOM 3269 C C . ALA B 1 183 ? 18.938 -9 2.229 1 87.81 183 ALA B C 1
ATOM 3271 O O . ALA B 1 183 ? 18.203 -9.914 1.84 1 87.81 183 ALA B O 1
ATOM 3272 N N . PHE B 1 184 ? 20.281 -8.945 1.79 1 88.94 184 PHE B N 1
ATOM 3273 C CA . PHE B 1 184 ? 20.594 -9.625 0.541 1 88.94 184 PHE B CA 1
ATOM 3274 C C . PHE B 1 184 ? 21.797 -10.555 0.72 1 88.94 184 PHE B C 1
ATOM 3276 O O . PHE B 1 184 ? 22.078 -11.391 -0.142 1 88.94 184 PHE B O 1
ATOM 3283 N N . LEU B 1 185 ? 22.469 -10.375 1.821 1 87.88 185 LEU B N 1
ATOM 3284 C CA . LEU B 1 185 ? 23.578 -11.305 2 1 87.88 185 LEU B CA 1
ATOM 3285 C C . LEU B 1 185 ? 23.078 -12.742 2.121 1 87.88 185 LEU B C 1
ATOM 3287 O O . LEU B 1 185 ? 22.109 -13.008 2.848 1 87.88 185 LEU B O 1
ATOM 3291 N N . GLY B 1 186 ? 23.719 -13.648 1.388 1 84.38 186 GLY B N 1
ATOM 3292 C CA . GLY B 1 186 ? 23.297 -15.039 1.374 1 84.38 186 GLY B CA 1
ATOM 3293 C C . GLY B 1 186 ? 22.281 -15.344 0.277 1 84.38 186 GLY B C 1
ATOM 3294 O O . GLY B 1 186 ? 22.078 -16.5 -0.071 1 84.38 186 GLY B O 1
ATOM 3295 N N . ILE B 1 187 ? 21.656 -14.383 -0.251 1 81.62 187 ILE B N 1
ATOM 3296 C CA . ILE B 1 187 ? 20.688 -14.531 -1.326 1 81.62 187 ILE B CA 1
ATOM 3297 C C . ILE B 1 187 ? 21.375 -14.367 -2.678 1 81.62 187 ILE B C 1
ATOM 3299 O O . ILE B 1 187 ? 21.094 -15.117 -3.617 1 81.62 187 ILE B O 1
ATOM 3303 N N . TYR B 1 188 ? 22.281 -13.367 -2.773 1 86 188 TYR B N 1
ATOM 3304 C CA . TYR B 1 188 ? 23.031 -13.086 -3.994 1 86 188 TYR B CA 1
ATOM 3305 C C . TYR B 1 188 ? 24.516 -13.344 -3.795 1 86 188 TYR B C 1
ATOM 3307 O O . TYR B 1 188 ? 25.016 -13.281 -2.67 1 86 188 TYR B O 1
ATOM 3315 N N . PRO B 1 189 ? 25.156 -13.617 -4.898 1 90.19 189 PRO B N 1
ATOM 3316 C CA . PRO B 1 189 ? 26.609 -13.711 -4.809 1 90.19 189 PRO B CA 1
ATOM 3317 C C . PRO B 1 189 ? 27.25 -12.391 -4.387 1 90.19 189 PRO B C 1
ATOM 3319 O O . PRO B 1 189 ? 26.672 -11.32 -4.57 1 90.19 189 PRO B O 1
ATOM 3322 N N . ALA B 1 190 ? 28.484 -12.484 -3.846 1 90.56 190 ALA B N 1
ATOM 3323 C CA . ALA B 1 190 ? 29.172 -11.336 -3.264 1 90.56 190 ALA B CA 1
ATOM 3324 C C . ALA B 1 190 ? 29.359 -10.227 -4.293 1 90.56 190 ALA B C 1
ATOM 3326 O O . ALA B 1 190 ? 29.234 -9.047 -3.969 1 90.56 190 ALA B O 1
ATOM 3327 N N . ASP B 1 191 ? 29.641 -10.617 -5.473 1 91.19 191 ASP B N 1
ATOM 3328 C CA . ASP B 1 191 ? 29.844 -9.617 -6.52 1 91.19 191 ASP B CA 1
ATOM 3329 C C . ASP B 1 191 ? 28.562 -8.852 -6.812 1 91.19 191 ASP B C 1
ATOM 3331 O O . ASP B 1 191 ? 28.578 -7.621 -6.93 1 91.19 191 ASP B O 1
ATOM 3335 N N . VAL B 1 192 ? 27.531 -9.562 -6.891 1 89.25 192 VAL B N 1
ATOM 3336 C CA . VAL B 1 192 ? 26.234 -8.953 -7.152 1 89.25 192 VAL B CA 1
ATOM 3337 C C . VAL B 1 192 ? 25.812 -8.094 -5.957 1 89.25 192 VAL B C 1
ATOM 3339 O O . VAL B 1 192 ? 25.281 -6.992 -6.129 1 89.25 192 VAL B O 1
ATOM 3342 N N . TRP B 1 193 ? 26.078 -8.562 -4.809 1 92.56 193 TRP B N 1
ATOM 3343 C CA . TRP B 1 193 ? 25.766 -7.812 -3.6 1 92.56 193 TRP B CA 1
ATOM 3344 C C . TRP B 1 193 ? 26.5 -6.48 -3.568 1 92.56 193 TRP B C 1
ATOM 3346 O O . TRP B 1 193 ? 25.922 -5.449 -3.217 1 92.56 193 TRP B O 1
ATOM 3356 N N . LEU B 1 194 ? 27.75 -6.539 -3.916 1 92.69 194 LEU B N 1
ATOM 3357 C CA . LEU B 1 194 ? 28.531 -5.312 -3.93 1 92.69 194 LEU B CA 1
ATOM 3358 C C . LEU B 1 194 ? 27.969 -4.312 -4.934 1 92.69 194 LEU B C 1
ATOM 3360 O O . LEU B 1 194 ? 27.938 -3.111 -4.664 1 92.69 194 LEU B O 1
ATOM 3364 N N . HIS B 1 195 ? 27.562 -4.793 -6.055 1 92.44 195 HIS B N 1
ATOM 3365 C CA . HIS B 1 195 ? 26.938 -3.932 -7.047 1 92.44 195 HIS B CA 1
ATOM 3366 C C . HIS B 1 195 ? 25.656 -3.307 -6.504 1 92.44 195 HIS B C 1
ATOM 3368 O O . HIS B 1 195 ? 25.406 -2.119 -6.711 1 92.44 195 HIS B O 1
ATOM 3374 N N . ILE B 1 196 ? 24.922 -4.09 -5.844 1 91 196 ILE B N 1
ATOM 3375 C CA . ILE B 1 196 ? 23.656 -3.617 -5.281 1 91 196 ILE B CA 1
ATOM 3376 C C . ILE B 1 196 ? 23.938 -2.559 -4.215 1 91 196 ILE B C 1
ATOM 3378 O O . ILE B 1 196 ? 23.25 -1.533 -4.16 1 91 196 ILE B O 1
ATOM 3382 N N . PHE B 1 197 ? 24.922 -2.836 -3.451 1 93.44 197 PHE B N 1
ATOM 3383 C CA . PHE B 1 197 ? 25.281 -1.904 -2.393 1 93.44 197 PHE B CA 1
ATOM 3384 C C . PHE B 1 197 ? 25.703 -0.557 -2.977 1 93.44 197 PHE B C 1
ATOM 3386 O O . PHE B 1 197 ? 25.156 0.482 -2.59 1 93.44 197 PHE B O 1
ATOM 3393 N N . ILE B 1 198 ? 26.547 -0.583 -3.947 1 93.94 198 ILE B N 1
ATOM 3394 C CA . ILE B 1 198 ? 27.078 0.636 -4.555 1 93.94 198 ILE B CA 1
ATOM 3395 C C . ILE B 1 198 ? 25.969 1.352 -5.32 1 93.94 198 ILE B C 1
ATOM 3397 O O . ILE B 1 198 ? 25.812 2.57 -5.203 1 93.94 198 ILE B O 1
ATOM 3401 N N . SER B 1 199 ? 25.266 0.636 -6.074 1 92.94 199 SER B N 1
ATOM 3402 C CA . SER B 1 199 ? 24.203 1.245 -6.867 1 92.94 199 SER B CA 1
ATOM 3403 C C . SER B 1 199 ? 23.125 1.865 -5.973 1 92.94 199 SER B C 1
ATOM 3405 O O . SER B 1 199 ? 22.625 2.957 -6.258 1 92.94 199 SER B O 1
ATOM 3407 N N . THR B 1 200 ? 22.781 1.164 -4.938 1 91.75 200 THR B N 1
ATOM 3408 C CA . THR B 1 200 ? 21.766 1.678 -4.012 1 91.75 200 THR B CA 1
ATOM 3409 C C . THR B 1 200 ? 22.203 3.02 -3.43 1 91.75 200 THR B C 1
ATOM 3411 O O . THR B 1 200 ? 21.422 3.967 -3.379 1 91.75 200 THR B O 1
ATOM 3414 N N . TYR B 1 201 ? 23.453 3.064 -3.066 1 92.06 201 TYR B N 1
ATOM 3415 C CA . TYR B 1 201 ? 23.984 4.293 -2.486 1 92.06 201 TYR B CA 1
ATOM 3416 C C . TYR B 1 201 ? 24 5.418 -3.514 1 92.06 201 TYR B C 1
ATOM 3418 O O . TYR B 1 201 ? 23.562 6.535 -3.221 1 92.06 201 TYR B O 1
ATOM 3426 N N . LEU B 1 202 ? 24.406 5.133 -4.672 1 91.94 202 LEU B N 1
ATOM 3427 C CA . LEU B 1 202 ? 24.531 6.141 -5.719 1 91.94 202 LEU B CA 1
ATOM 3428 C C . LEU B 1 202 ? 23.156 6.602 -6.195 1 91.94 202 LEU B C 1
ATOM 3430 O O . LEU B 1 202 ? 22.953 7.785 -6.457 1 91.94 202 LEU B O 1
ATOM 3434 N N . ILE B 1 203 ? 22.297 5.734 -6.27 1 89.88 203 ILE B N 1
ATOM 3435 C CA . ILE B 1 203 ? 20.953 6.047 -6.773 1 89.88 203 ILE B CA 1
ATOM 3436 C C . ILE B 1 203 ? 20.203 6.887 -5.746 1 89.88 203 ILE B C 1
ATOM 3438 O O . ILE B 1 203 ? 19.438 7.781 -6.113 1 89.88 203 ILE B O 1
ATOM 3442 N N . LYS B 1 204 ? 20.484 6.551 -4.531 1 87.06 204 LYS B N 1
ATOM 3443 C CA . LYS B 1 204 ? 19.859 7.375 -3.49 1 87.06 204 LYS B CA 1
ATOM 3444 C C . LYS B 1 204 ? 20.203 8.852 -3.686 1 87.06 204 LYS B C 1
ATOM 3446 O O . LYS B 1 204 ? 19.344 9.711 -3.557 1 87.06 204 LYS B O 1
ATOM 3451 N N . PHE B 1 205 ? 21.406 9.062 -4.012 1 86.56 205 PHE B N 1
ATOM 3452 C CA . PHE B 1 205 ? 21.859 10.43 -4.238 1 86.56 205 PHE B CA 1
ATOM 3453 C C . PHE B 1 205 ? 21.266 10.992 -5.523 1 86.56 205 PHE B C 1
ATOM 3455 O O . PHE B 1 205 ? 20.828 12.148 -5.559 1 86.56 205 PHE B O 1
ATOM 3462 N N . ALA B 1 206 ? 21.281 10.227 -6.516 1 89.69 206 ALA B N 1
ATOM 3463 C CA . ALA B 1 206 ? 20.734 10.664 -7.797 1 89.69 206 ALA B CA 1
ATOM 3464 C C . ALA B 1 206 ? 19.25 11.023 -7.672 1 89.69 206 ALA B C 1
ATOM 3466 O O . ALA B 1 206 ? 18.812 12.062 -8.164 1 89.69 206 ALA B O 1
ATOM 3467 N N . VAL B 1 207 ? 18.547 10.203 -7.004 1 87.94 207 VAL B N 1
ATOM 3468 C CA . VAL B 1 207 ? 17.125 10.414 -6.836 1 87.94 207 VAL B CA 1
ATOM 3469 C C . V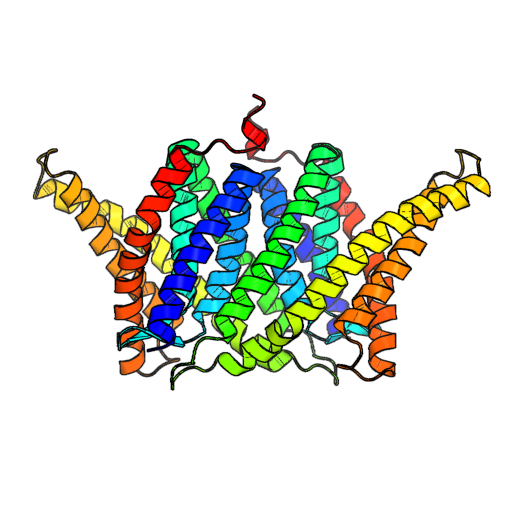AL B 1 207 ? 16.875 11.672 -6.004 1 87.94 207 VAL B C 1
ATOM 3471 O O . VAL B 1 207 ? 15.938 12.43 -6.266 1 87.94 207 VAL B O 1
ATOM 3474 N N . SER B 1 208 ? 17.734 11.883 -5.035 1 84.38 208 SER B N 1
ATOM 3475 C CA . SER B 1 208 ? 17.641 13.078 -4.215 1 84.38 208 SER B CA 1
ATOM 3476 C C . SER B 1 208 ? 17.812 14.344 -5.055 1 84.38 208 SER B C 1
ATOM 3478 O O . SER B 1 208 ? 17.109 15.336 -4.84 1 84.38 208 SER B O 1
ATOM 3480 N N . LEU B 1 209 ? 18.672 14.234 -5.965 1 86.62 209 LEU B N 1
ATOM 3481 C CA . LEU B 1 209 ? 18.891 15.367 -6.863 1 86.62 209 LEU B CA 1
ATOM 3482 C C . LEU B 1 209 ? 17.703 15.562 -7.793 1 86.62 209 LEU B C 1
ATOM 3484 O O . LEU B 1 209 ? 17.281 16.703 -8.039 1 86.62 209 LEU B O 1
ATOM 3488 N N . ILE B 1 210 ? 17.156 14.523 -8.312 1 90.19 210 ILE B N 1
ATOM 3489 C CA . ILE B 1 210 ? 16.016 14.586 -9.211 1 90.19 210 ILE B CA 1
ATOM 3490 C C . ILE B 1 210 ? 14.805 15.164 -8.477 1 90.19 210 ILE B C 1
ATOM 3492 O O . ILE B 1 210 ? 13.977 15.859 -9.078 1 90.19 210 ILE B O 1
ATOM 3496 N N . SER B 1 211 ? 14.734 14.93 -7.223 1 89 211 SER B N 1
ATOM 3497 C CA . SER B 1 211 ? 13.562 15.32 -6.438 1 89 211 SER B CA 1
ATOM 3498 C C . SER B 1 211 ? 13.547 16.828 -6.18 1 89 211 SER B C 1
ATOM 3500 O O . SER B 1 211 ? 12.508 17.375 -5.805 1 89 211 SER B O 1
ATOM 3502 N N . LEU B 1 212 ? 14.648 17.516 -6.395 1 86.56 212 LEU B N 1
ATOM 3503 C CA . LEU B 1 212 ? 14.82 18.906 -5.984 1 86.56 212 LEU B CA 1
ATOM 3504 C C . LEU B 1 212 ? 13.805 19.812 -6.68 1 86.56 212 LEU B C 1
ATOM 3506 O O . LEU B 1 212 ? 13.102 20.578 -6.023 1 86.56 212 LEU B O 1
ATOM 3510 N N . PRO B 1 213 ? 13.688 19.734 -8 1 88.75 213 PRO B N 1
ATOM 3511 C CA . PRO B 1 213 ? 12.695 20.609 -8.648 1 88.75 213 PRO B CA 1
ATOM 3512 C C . PRO B 1 213 ? 11.273 20.344 -8.172 1 88.75 213 PRO B C 1
ATOM 3514 O O . PRO B 1 213 ? 10.461 21.266 -8.094 1 88.75 213 PRO B O 1
ATOM 3517 N N . TYR B 1 214 ? 11 19.203 -7.852 1 89.25 214 TYR B N 1
ATOM 3518 C CA . TYR B 1 214 ? 9.664 18.844 -7.391 1 89.25 214 TYR B CA 1
ATOM 3519 C C . TYR B 1 214 ? 9.43 19.344 -5.965 1 89.25 214 TYR B C 1
ATOM 3521 O O . TYR B 1 214 ? 8.297 19.641 -5.586 1 89.25 214 TYR B O 1
ATOM 3529 N N . ALA B 1 215 ? 10.492 19.375 -5.234 1 84.81 215 ALA B N 1
ATOM 3530 C CA . ALA B 1 215 ? 10.391 19.938 -3.891 1 84.81 215 ALA B CA 1
ATOM 3531 C C . ALA B 1 215 ? 10.047 21.422 -3.949 1 84.81 215 ALA B C 1
ATOM 3533 O O . ALA B 1 215 ? 9.203 21.891 -3.182 1 84.81 215 ALA B O 1
ATOM 3534 N N . TYR B 1 216 ? 10.656 22.094 -4.836 1 86.62 216 TYR B N 1
ATOM 3535 C CA . TYR B 1 216 ? 10.359 23.5 -5.02 1 86.62 216 TYR B CA 1
ATOM 3536 C C . TYR B 1 216 ? 8.93 23.703 -5.508 1 86.62 216 TYR B C 1
ATOM 3538 O O . TYR B 1 216 ? 8.242 24.641 -5.074 1 86.62 216 TYR B O 1
ATOM 3546 N N . ALA B 1 217 ? 8.547 22.844 -6.344 1 89.81 217 ALA B N 1
ATOM 3547 C CA . ALA B 1 217 ? 7.176 22.922 -6.832 1 89.81 217 ALA B CA 1
ATOM 3548 C C . ALA B 1 217 ? 6.176 22.672 -5.703 1 89.81 217 ALA B C 1
ATOM 3550 O O . ALA B 1 217 ? 5.152 23.359 -5.613 1 89.81 217 ALA B O 1
ATOM 3551 N N . ALA B 1 218 ? 6.465 21.734 -4.902 1 88.25 218 ALA B N 1
ATOM 3552 C CA . ALA B 1 218 ? 5.586 21.406 -3.783 1 88.25 218 ALA B CA 1
ATOM 3553 C C . ALA B 1 218 ? 5.457 22.594 -2.824 1 88.25 218 ALA B C 1
ATOM 3555 O O . ALA B 1 218 ? 4.387 22.828 -2.262 1 88.25 218 ALA B O 1
ATOM 3556 N N . LYS B 1 219 ? 6.508 23.297 -2.646 1 84.56 219 LYS B N 1
ATOM 3557 C CA . LYS B 1 219 ? 6.516 24.453 -1.749 1 84.56 219 LYS B CA 1
ATOM 3558 C C . LYS B 1 219 ? 5.566 25.531 -2.242 1 84.56 219 LYS B C 1
ATOM 3560 O O . LYS B 1 219 ? 4.906 26.203 -1.439 1 84.56 219 LYS B O 1
ATOM 3565 N N . LYS B 1 220 ? 5.469 25.641 -3.473 1 87.56 220 LYS B N 1
ATOM 3566 C CA . LYS B 1 220 ? 4.645 26.688 -4.066 1 87.56 220 LYS B CA 1
ATOM 3567 C C . LYS B 1 220 ? 3.213 26.203 -4.277 1 87.56 220 LYS B C 1
ATOM 3569 O O . LYS B 1 220 ? 2.307 27.016 -4.496 1 87.56 220 LYS B O 1
ATOM 3574 N N . MET B 1 221 ? 3.016 25.031 -4.16 1 89.88 221 MET B N 1
ATOM 3575 C CA . MET B 1 221 ? 1.729 24.406 -4.484 1 89.88 221 MET B CA 1
ATOM 3576 C C . MET B 1 221 ? 0.73 24.609 -3.35 1 89.88 221 MET B C 1
ATOM 3578 O O . MET B 1 221 ? 1.088 24.516 -2.174 1 89.88 221 MET B O 1
ATOM 3582 N N . ILE B 1 222 ? -0.497 24.984 -3.648 1 86.5 222 ILE B N 1
ATOM 3583 C CA . ILE B 1 222 ? -1.611 25.047 -2.711 1 86.5 222 ILE B CA 1
ATOM 3584 C C . ILE B 1 222 ? -2.592 23.906 -2.988 1 86.5 222 ILE B C 1
ATOM 3586 O O . ILE B 1 222 ? -3.271 23.906 -4.02 1 86.5 222 ILE B O 1
ATOM 3590 N N . PRO B 1 223 ? -2.617 23.016 -2.053 1 87.44 223 PRO B N 1
ATOM 3591 C CA . PRO B 1 223 ? -3.502 21.875 -2.271 1 87.44 223 PRO B CA 1
ATOM 3592 C C . PRO B 1 223 ? -4.977 22.266 -2.346 1 87.44 223 PRO B C 1
ATOM 3594 O O . PRO B 1 223 ? -5.371 23.297 -1.789 1 87.44 223 PRO B O 1
ATOM 3597 N N . ASN B 1 224 ? -5.742 21.453 -3.057 1 83.69 224 ASN B N 1
ATOM 3598 C CA . ASN B 1 224 ? -7.152 21.734 -3.316 1 83.69 224 ASN B CA 1
ATOM 3599 C C . ASN B 1 224 ? -7.961 21.797 -2.021 1 83.69 224 ASN B C 1
ATOM 3601 O O . ASN B 1 224 ? -8.898 22.578 -1.905 1 83.69 224 ASN B O 1
ATOM 3605 N N . ASP B 1 225 ? -7.629 20.984 -1.094 1 75.25 225 ASP B N 1
ATOM 3606 C CA . ASP B 1 225 ? -8.406 20.922 0.138 1 75.25 225 ASP B CA 1
ATOM 3607 C C . ASP B 1 225 ? -8.008 22.047 1.092 1 75.25 225 ASP B C 1
ATOM 3609 O O . ASP B 1 225 ? -8.664 22.266 2.109 1 75.25 225 ASP B O 1
ATOM 3613 N N . GLU B 1 226 ? -6.941 22.75 0.916 1 71.94 226 GLU B N 1
ATOM 3614 C CA . GLU B 1 226 ? -6.496 23.844 1.763 1 71.94 226 GLU B CA 1
ATOM 3615 C C . GLU B 1 226 ? -6.797 25.203 1.118 1 71.94 226 GLU B C 1
ATOM 3617 O O . GLU B 1 226 ? -6.488 26.25 1.688 1 71.94 226 GLU B O 1
ATOM 3622 N N . ARG B 1 227 ? -7.195 25.219 -0 1 63.94 227 ARG B N 1
ATOM 3623 C CA . ARG B 1 227 ? -7.547 26.469 -0.672 1 63.94 227 ARG B CA 1
ATOM 3624 C C . ARG B 1 227 ? -8.672 27.188 0.061 1 63.94 227 ARG B C 1
ATOM 3626 O O . ARG B 1 227 ? -8.711 28.422 0.102 1 63.94 227 ARG B O 1
ATOM 3633 N N . SER B 1 228 ? -9.672 26.516 0.459 1 49.47 228 SER B N 1
ATOM 3634 C CA . SER B 1 228 ? -10.812 27.266 0.979 1 49.47 228 SER B CA 1
ATOM 3635 C C . SER B 1 228 ? -10.492 27.859 2.342 1 49.47 228 SER B C 1
ATOM 3637 O O . SER B 1 228 ? -11.281 28.656 2.873 1 49.47 228 SER B O 1
ATOM 3639 N N . SER B 1 229 ? -9.391 27.438 2.932 1 43.72 229 SER B N 1
ATOM 3640 C CA . SER B 1 229 ? -9.344 28.172 4.195 1 43.72 229 SER B CA 1
ATOM 3641 C C . SER B 1 229 ? -8.711 29.547 4.02 1 43.72 229 SER B C 1
ATOM 3643 O O . SER B 1 229 ? -7.773 29.703 3.232 1 43.72 229 SER B O 1
#